Protein AF-A0A7Y3GFT5-F1 (afdb_monomer_lite)

Secondary structure (DSSP, 8-state):
-PPPP---EEEEE-------------------SSPPBPP-TT-EEEES---SSTTSSGGGGSSS-TT--EE--SSPPSS-EEEEEEEEEEEEEEEEEEE---TTSSS-TTBB-EEEEEEESS---GGGSPPSEEEE--SSSSEEEEEEEEEEEEEEEEEE-SBTT---S--EESEEEEEEEE----EEEETT--EEE--EETTTEE--EEEEESSSSSEEEEEE-TTSS-EEEE-TTSPSEEEEEEEEEE-SS-EEEEEEEEEE-PPPEEEEE-TTHHHH--HHHHHHHHHHHHHHT--EEEEESS--GGGTTTTS--TTS-----SSS--HHHHHHHHHHHHHHHHTT-EEEEESS-HHHHBS---S-SSTT---S--B-HHHHHHHHHHHHHHHTT-TTEEEEEEE-----HHHHGGGHHHHHHHHHHHHHTT--S-EEEEE-SSTTSTTTTTT-TT--SBEEB--SSS-HHHHHHHHHHHHHHH-S-BEE-B-PPBT-EEETTTEETTS-TTS---EE--HHHHHHHHHHHHHHT-SEEEE-BTTTTT-TTHHHHTTTT-HHHHHHHHHHHHSS-----PPPBPPTT---EEEE-SS-EEEE-PPPB-SS-EEEEEEEETTEEEEEEE--

Foldseek 3Di:
DDDDAFDADAAEDDDDDDDDDDDDDDDPDDDPPFFDWDDLLPKDKDWPAFDPDPQQDRVLQAVPPLQGKHKGHPDDDADWIKMKIQQVAKWFFFWKKFFAHAPPPPPSWAGFFKKFKDFAADPDDCVPDDGQDIDGDALHRDIDIDGGHTDIHGMMMMIRGDIRVNPDRMHMTNYMIIGTGRPWDWFWDFAPDWGWDFDDDPVPWTKIKTKYWDDFDGTWTWTADLQSPDIAIFCLPGDFDKTKIKIWIDGPDDIDIDIDIDGNDDFFAEAAFFAACLAEPDLVRLLLVLVLCLVLRHQYYEYELADAVVLPGQHRHGPVGAGLPALLDGDVVSVVSVVSSLVSCVVSNHAYEYALHACQHAFADDDQDDPDRDDDPHHQYLVRLLVSLLVVLVVCAPRSRYAEYEYYHADDDPVVLLRRVSRVVNSLNNNVVNVRDHAYAYEYHADPPTQCPCLQPPNHQAGEYCPDLADALQSSLVSLLCSCVVRVHAYENRHYHAWFAQDDPPQHHCVNPVPDDGPGTRALVRLLSNLLSCVNSPHSYYYYYHPCNNSDVYVVNSVCRPGSNSSSSSQCSNRSDNDDDDWDWAAPPPWDKDWDDDPPDIDIDTDFIDDPRFHFWYFDDDPRDGDDIDGGD

Sequence (633 aa):
MGHVVGRRRAVQIAFLLVAAATPVGVTDAAASTQAPDLEREFWVVTADSEENQQIYSARSAIDGDPATFWHTEFSPTPHPHWITIDLLHNAEVEGFRYQGRPDGTGVPNGRVGQFAFYVSEQPDDWSTLTPVTTGSFPDDAAEHEITFPPVYGRYLTFVALSEAGNRGGWTTVAELNVMGRFRDIAVQAVQGSVASWTPVVDGLTTFSCSISQTGGPQWVRAWVDPTCDRGLFDTHDLAPGDYSFQYELFDGTTTRRGQVTVSAREPMRVYDTAWSIPLKASDEELEQYFTFLDNAGHAGVWISLVPNVWQGGLEEPNRHGHAFESFDSPNPLYLEHVDHILDTAQAHGLTVNIVVAWASDWVGDRPAAKWHGILDPAPIHELNGAAYGATLANRWKGHPALEAWVMGGDWWTPETEAETEPTWEAIVAGIRSTGATEPITYHTGGFHSSWVMFADREWVDFLSPETSHCNLPDVAQGALTALREQFGKDVVSAEMRYEDEPMQERGVSTWCYPEGPAVGFIGADEIAADAQASWDAGAVAYVYGQDTRWNWGGPAGLATLGRPGEYAALDIAADGVLGGDTTPPSWPGGASLTGSATDTTASLSWGAATDNNDVVLYRIHHNGDVVERAPGL

Structure (mmCIF, N/CA/C/O backbone):
data_AF-A0A7Y3GFT5-F1
#
_entry.id   AF-A0A7Y3GFT5-F1
#
loop_
_atom_site.group_PDB
_atom_site.id
_atom_site.type_symbol
_atom_site.label_atom_id
_atom_site.label_alt_id
_atom_site.label_comp_id
_atom_site.label_asym_id
_atom_site.label_entity_id
_atom_site.label_seq_id
_atom_site.pdbx_PDB_ins_code
_atom_site.Cartn_x
_atom_site.Cartn_y
_atom_site.Cartn_z
_atom_site.occupancy
_atom_site.B_iso_or_equiv
_atom_site.auth_seq_id
_atom_site.auth_comp_id
_atom_site.auth_asym_id
_atom_site.auth_atom_id
_atom_site.pdbx_PDB_model_num
ATOM 1 N N . MET A 1 1 ? 5.321 -30.860 -0.643 1.00 25.80 1 MET A N 1
ATOM 2 C CA . MET A 1 1 ? 4.651 -31.291 0.603 1.00 25.80 1 MET A CA 1
ATOM 3 C C . MET A 1 1 ? 3.983 -30.041 1.134 1.00 25.80 1 MET A C 1
ATOM 5 O O . MET A 1 1 ? 4.659 -29.026 1.171 1.00 25.80 1 MET A O 1
ATOM 9 N N . GLY A 1 2 ? 2.662 -30.066 1.320 1.00 21.44 2 GLY A N 1
ATOM 10 C CA . GLY A 1 2 ? 1.867 -28.855 1.540 1.00 21.44 2 GLY A CA 1
ATOM 11 C C . GLY A 1 2 ? 2.221 -28.178 2.859 1.00 21.44 2 GLY A C 1
ATOM 12 O O . GLY A 1 2 ? 2.213 -28.841 3.894 1.00 21.44 2 GLY A O 1
ATOM 13 N N . HIS A 1 3 ? 2.544 -26.891 2.786 1.00 21.58 3 HIS A N 1
ATOM 14 C CA . HIS A 1 3 ? 2.671 -26.011 3.937 1.00 21.58 3 HIS A CA 1
ATOM 15 C C . HIS A 1 3 ? 1.334 -25.293 4.117 1.00 21.58 3 HIS A C 1
ATOM 17 O O . HIS A 1 3 ? 0.832 -24.667 3.187 1.00 21.58 3 HIS A O 1
ATOM 23 N N . VAL A 1 4 ? 0.739 -25.482 5.290 1.00 20.41 4 VAL A N 1
ATOM 24 C CA . VAL A 1 4 ? -0.405 -24.713 5.782 1.00 20.41 4 VAL A CA 1
ATOM 25 C C . VAL A 1 4 ? 0.175 -23.425 6.361 1.00 20.41 4 VAL A C 1
ATOM 27 O O . VAL A 1 4 ? 1.129 -23.488 7.134 1.00 20.41 4 VAL A O 1
ATOM 30 N N . VAL A 1 5 ? -0.347 -22.281 5.926 1.00 23.70 5 VAL A N 1
ATOM 31 C CA . VAL A 1 5 ? 0.020 -20.946 6.410 1.00 23.70 5 VAL A CA 1
ATOM 32 C C . VAL A 1 5 ? -0.896 -20.624 7.594 1.00 23.70 5 VAL A C 1
ATOM 34 O O . VAL A 1 5 ? -2.108 -20.596 7.416 1.00 23.70 5 VAL A O 1
ATOM 37 N N . GLY A 1 6 ? -0.333 -20.434 8.791 1.00 23.08 6 GLY A N 1
ATOM 38 C CA . GLY A 1 6 ? -1.026 -19.943 9.995 1.00 23.08 6 GLY A CA 1
ATOM 39 C C . GLY A 1 6 ? -0.424 -18.609 10.468 1.00 23.08 6 GLY A C 1
ATOM 40 O O . GLY A 1 6 ? 0.776 -18.383 10.292 1.00 23.08 6 GLY A O 1
ATOM 41 N N . ARG A 1 7 ? -1.260 -17.695 10.993 1.00 30.34 7 ARG A N 1
ATOM 42 C CA . ARG A 1 7 ? -0.927 -16.300 11.392 1.00 30.34 7 ARG A CA 1
ATOM 43 C C . ARG A 1 7 ? -0.669 -16.147 12.906 1.00 30.34 7 ARG A C 1
ATOM 45 O O . ARG A 1 7 ? -1.112 -16.954 13.691 1.00 30.34 7 ARG A O 1
ATOM 52 N N . ARG A 1 8 ? 0.095 -15.137 13.334 1.00 37.56 8 ARG A N 1
ATOM 53 C CA . ARG A 1 8 ? 1.085 -15.227 14.435 1.00 37.56 8 ARG A CA 1
ATOM 54 C C . ARG A 1 8 ? 0.767 -14.314 15.650 1.00 37.56 8 ARG A C 1
ATOM 56 O O . ARG A 1 8 ? 0.399 -13.165 15.438 1.00 37.56 8 ARG A O 1
ATOM 63 N N . ARG A 1 9 ? 1.039 -14.736 16.905 1.00 35.62 9 ARG A N 1
ATOM 64 C CA . ARG A 1 9 ? 1.082 -13.867 18.127 1.00 35.62 9 ARG A CA 1
ATOM 65 C C . ARG A 1 9 ? 2.346 -14.093 19.003 1.00 35.62 9 ARG A C 1
ATOM 67 O O . ARG A 1 9 ? 3.027 -15.114 18.905 1.00 35.62 9 ARG A O 1
ATOM 74 N N . ALA A 1 10 ? 2.682 -13.117 19.868 1.00 26.50 10 ALA A N 1
ATOM 75 C CA . ALA A 1 10 ? 3.842 -13.106 20.789 1.00 26.50 10 ALA A CA 1
ATOM 76 C C . ALA A 1 10 ? 3.467 -13.417 22.262 1.00 26.50 10 ALA A C 1
ATOM 78 O O . ALA A 1 10 ? 2.423 -12.989 22.743 1.00 26.50 10 ALA A O 1
ATOM 79 N N . VAL A 1 11 ? 4.348 -14.101 23.007 1.00 28.19 11 VAL A N 1
ATOM 80 C CA . VAL A 1 11 ? 4.135 -14.606 24.385 1.00 28.19 11 VAL A CA 1
ATOM 81 C C . VAL A 1 11 ? 4.809 -13.731 25.448 1.00 28.19 11 VAL A C 1
ATOM 83 O O . VAL A 1 11 ? 5.955 -13.316 25.281 1.00 28.19 11 VAL A O 1
ATOM 86 N N . GLN A 1 12 ? 4.134 -13.501 26.581 1.00 26.41 12 GLN A N 1
ATOM 87 C CA . GLN A 1 12 ? 4.614 -12.703 27.721 1.00 26.41 12 GLN A CA 1
ATOM 88 C C . GLN A 1 12 ? 5.207 -13.582 28.846 1.00 26.41 12 GLN A C 1
ATOM 90 O O . GLN A 1 12 ? 4.595 -14.571 29.253 1.00 26.41 12 GLN A O 1
ATOM 95 N N . ILE A 1 13 ? 6.376 -13.215 29.392 1.00 29.38 13 ILE A N 1
ATOM 96 C CA . ILE A 1 13 ? 6.988 -13.844 30.581 1.00 29.38 13 ILE A CA 1
ATOM 97 C C . ILE A 1 13 ? 7.181 -12.791 31.687 1.00 29.38 13 ILE A C 1
ATOM 99 O O . ILE A 1 13 ? 7.999 -11.886 31.531 1.00 29.38 13 ILE A O 1
ATOM 103 N N . ALA A 1 14 ? 6.487 -12.937 32.825 1.00 26.53 14 ALA A N 1
ATOM 104 C CA . ALA A 1 14 ? 6.626 -12.078 34.012 1.00 26.53 14 ALA A CA 1
ATOM 105 C C . ALA A 1 14 ? 7.209 -12.847 35.220 1.00 26.53 14 ALA A C 1
ATOM 107 O O . ALA A 1 14 ? 6.844 -13.997 35.463 1.00 26.53 14 ALA A O 1
ATOM 108 N N . PHE A 1 15 ? 8.089 -12.213 36.007 1.00 30.45 15 PHE A N 1
ATOM 109 C CA . PHE A 1 15 ? 8.692 -12.793 37.219 1.00 30.45 15 PHE A CA 1
ATOM 110 C C . PHE A 1 15 ? 8.215 -12.103 38.508 1.00 30.45 15 PHE A C 1
ATOM 112 O O . PHE A 1 15 ? 8.242 -10.879 38.608 1.00 30.45 15 PHE A O 1
ATOM 119 N N . LEU A 1 16 ? 7.917 -12.900 39.542 1.00 23.30 16 LEU A N 1
ATOM 120 C CA . LEU A 1 16 ? 7.899 -12.481 40.949 1.00 23.30 16 LEU A CA 1
ATOM 121 C C . LEU A 1 16 ? 8.676 -13.519 41.775 1.00 23.30 16 LEU A C 1
ATOM 123 O O . LEU A 1 16 ? 8.354 -14.706 41.766 1.00 23.30 16 LEU A O 1
ATOM 127 N N . LEU A 1 17 ? 9.721 -13.087 42.481 1.00 21.69 17 LEU A N 1
ATOM 128 C CA . LEU A 1 17 ? 10.598 -13.966 43.261 1.00 21.69 17 LEU A CA 1
ATOM 129 C C . LEU A 1 17 ? 10.062 -14.084 44.698 1.00 21.69 17 LEU A C 1
ATOM 131 O O . LEU A 1 17 ? 10.226 -13.163 45.493 1.00 21.69 17 LEU A O 1
ATOM 135 N N . VAL A 1 18 ? 9.433 -15.213 45.053 1.00 22.45 18 VAL A N 1
ATOM 136 C CA . VAL A 1 18 ? 9.089 -15.542 46.453 1.00 22.45 18 VAL A CA 1
ATOM 137 C C . VAL A 1 18 ? 9.448 -16.997 46.769 1.00 22.45 18 VAL A C 1
ATOM 139 O O . VAL A 1 18 ? 9.157 -17.918 46.010 1.00 22.45 18 VAL A O 1
ATOM 142 N N . ALA A 1 19 ? 10.118 -17.197 47.906 1.00 22.33 19 ALA A N 1
ATOM 143 C CA . ALA A 1 19 ? 10.666 -18.471 48.359 1.00 22.33 19 ALA A CA 1
ATOM 144 C C . ALA A 1 19 ? 9.612 -19.444 48.944 1.00 22.33 19 ALA A C 1
ATOM 146 O O . ALA A 1 19 ? 8.850 -19.086 49.834 1.00 22.33 19 ALA A O 1
ATOM 147 N N . ALA A 1 20 ? 9.667 -20.690 48.454 1.00 24.28 20 ALA A N 1
ATOM 148 C CA . ALA A 1 20 ? 9.269 -21.996 49.011 1.00 24.28 20 ALA A CA 1
ATOM 149 C C . ALA A 1 20 ? 8.061 -22.144 49.978 1.00 24.28 20 ALA A C 1
ATOM 151 O O . ALA A 1 20 ? 8.175 -21.848 51.165 1.00 24.28 20 ALA A O 1
ATOM 152 N N . ALA A 1 21 ? 7.019 -22.868 49.527 1.00 22.95 21 ALA A N 1
ATOM 153 C CA . ALA A 1 21 ? 6.364 -23.965 50.268 1.00 22.95 21 ALA A CA 1
ATOM 154 C C . ALA A 1 21 ? 5.533 -24.891 49.335 1.00 22.95 21 ALA A C 1
ATOM 156 O O . ALA A 1 21 ? 5.106 -24.500 48.259 1.00 22.95 21 ALA A O 1
ATOM 157 N N . THR A 1 22 ? 5.366 -26.136 49.785 1.00 23.41 22 THR A N 1
ATOM 158 C CA . THR A 1 22 ? 4.780 -27.373 49.205 1.00 23.41 22 THR A CA 1
ATOM 159 C C . THR A 1 22 ? 3.332 -27.308 48.654 1.00 23.41 22 THR A C 1
ATOM 161 O O . THR A 1 22 ? 2.621 -26.351 48.942 1.00 23.41 22 THR A O 1
ATOM 164 N N . PRO A 1 23 ? 2.862 -28.329 47.893 1.00 24.70 23 PRO A N 1
ATOM 165 C CA . PRO A 1 23 ? 1.818 -28.180 46.882 1.00 24.70 23 PRO A CA 1
ATOM 166 C C . PRO A 1 23 ? 0.410 -28.151 47.483 1.00 24.70 23 PRO A C 1
ATOM 168 O O . PRO A 1 23 ? 0.046 -29.000 48.298 1.00 24.70 23 PRO A O 1
ATOM 171 N N . VAL A 1 24 ? -0.405 -27.214 47.004 1.00 23.95 24 VAL A N 1
ATOM 172 C CA . VAL A 1 24 ? -1.861 -27.218 47.161 1.00 23.95 24 VAL A CA 1
ATOM 173 C C . VAL A 1 24 ? -2.441 -27.236 45.753 1.00 23.95 24 VAL A C 1
ATOM 175 O O . VAL A 1 24 ? -2.035 -26.448 44.904 1.00 23.95 24 VAL A O 1
ATOM 178 N N . GLY A 1 25 ? -3.319 -28.205 45.490 1.00 26.89 25 GLY A N 1
ATOM 179 C CA . GLY A 1 25 ? -3.949 -28.381 44.188 1.00 26.89 25 GLY A CA 1
ATOM 180 C C . GLY A 1 25 ? -4.743 -27.145 43.784 1.00 26.89 25 GLY A C 1
ATOM 181 O O . GLY A 1 25 ? -5.439 -26.557 44.610 1.00 26.89 25 GLY A O 1
ATOM 182 N N . VAL A 1 26 ? -4.645 -26.781 42.511 1.00 23.64 26 VAL A N 1
ATOM 183 C CA . VAL A 1 26 ? -5.485 -25.751 41.908 1.00 23.64 26 VAL A CA 1
ATOM 184 C C . VAL A 1 26 ? -6.603 -26.481 41.170 1.00 23.64 26 VAL A C 1
ATOM 186 O O . VAL A 1 26 ? -6.415 -27.035 40.092 1.00 23.64 26 VAL A O 1
ATOM 189 N N . THR A 1 27 ? -7.752 -26.565 41.838 1.00 23.80 27 THR A N 1
ATOM 190 C CA . THR A 1 27 ? -9.071 -26.566 41.194 1.00 23.80 27 THR A CA 1
ATOM 191 C C . THR A 1 27 ? -9.155 -25.379 40.239 1.00 23.80 27 THR A C 1
ATOM 193 O O . THR A 1 27 ? -8.589 -24.349 40.601 1.00 23.80 27 THR A O 1
ATOM 196 N N . ASP A 1 28 ? -9.851 -25.521 39.099 1.00 25.19 28 ASP A N 1
ATOM 197 C CA . ASP A 1 28 ? -10.156 -24.450 38.132 1.00 25.19 28 ASP A CA 1
ATOM 198 C C . ASP A 1 28 ? -10.061 -23.071 38.779 1.00 25.19 28 ASP A C 1
ATOM 200 O O . ASP A 1 28 ? -10.825 -22.756 39.700 1.00 25.19 28 ASP A O 1
ATOM 204 N N . ALA A 1 29 ? -9.070 -22.285 38.351 1.00 26.55 29 ALA A N 1
ATOM 205 C CA . ALA A 1 29 ? -9.009 -20.893 38.739 1.00 26.55 29 ALA A CA 1
ATOM 206 C C . ALA A 1 29 ? -10.351 -20.292 38.324 1.00 26.55 29 ALA A C 1
ATOM 208 O O . ALA A 1 29 ? -10.693 -20.278 37.141 1.00 26.55 29 ALA A O 1
ATOM 209 N N . ALA A 1 30 ? -11.139 -19.875 39.315 1.00 27.62 30 ALA A N 1
ATOM 210 C CA . ALA A 1 30 ? -12.310 -19.061 39.073 1.00 27.62 30 ALA A CA 1
ATOM 211 C C . ALA A 1 30 ? -11.874 -17.943 38.123 1.00 27.62 30 ALA A C 1
ATOM 213 O O . ALA A 1 30 ? -10.902 -17.241 38.418 1.00 27.62 30 ALA A O 1
ATOM 214 N N . ALA A 1 31 ? -12.542 -17.841 36.970 1.00 34.22 31 ALA A N 1
ATOM 215 C CA . ALA A 1 31 ? -12.366 -16.716 36.069 1.00 34.22 31 ALA A CA 1
ATOM 216 C C . ALA A 1 31 ? -12.356 -15.440 36.916 1.00 34.22 31 ALA A C 1
ATOM 218 O O . ALA A 1 31 ? -13.222 -15.275 37.782 1.00 34.22 31 ALA A O 1
ATOM 219 N N . SER A 1 32 ? -11.341 -14.595 36.714 1.00 33.84 32 SER A N 1
ATOM 220 C CA . SER A 1 32 ? -11.277 -13.285 37.357 1.00 33.84 32 SER A CA 1
ATOM 221 C C . SER A 1 32 ? -12.650 -12.627 37.254 1.00 33.84 32 SER A C 1
ATOM 223 O O . SER A 1 32 ? -13.206 -12.506 36.161 1.00 33.84 32 SER A O 1
ATOM 225 N N . THR A 1 33 ? -13.209 -12.233 38.396 1.00 48.25 33 THR A N 1
ATOM 226 C CA . THR A 1 33 ? -14.483 -11.509 38.461 1.00 48.25 33 THR A CA 1
ATOM 227 C C . THR A 1 33 ? -14.353 -10.063 37.981 1.00 48.25 33 THR A C 1
ATOM 229 O O . THR A 1 33 ? -15.350 -9.356 37.957 1.00 48.25 33 THR A O 1
ATOM 232 N N . GLN A 1 34 ? -13.140 -9.609 37.649 1.00 54.03 34 GLN A N 1
ATOM 233 C CA . GLN A 1 34 ? -12.852 -8.285 37.104 1.00 54.03 34 GLN A CA 1
ATOM 234 C C . GLN A 1 34 ? -12.626 -8.403 35.594 1.00 54.03 34 GLN A C 1
ATOM 236 O O . GLN A 1 34 ? -11.882 -9.287 35.150 1.00 54.03 34 GLN A O 1
ATOM 241 N N . ALA A 1 35 ? -13.290 -7.544 34.819 1.00 66.44 35 ALA A N 1
ATOM 242 C CA . ALA A 1 35 ? -13.113 -7.461 33.375 1.00 66.44 35 ALA A CA 1
ATOM 243 C C . ALA A 1 35 ? -11.652 -7.132 33.014 1.00 66.44 35 ALA A C 1
ATOM 245 O O . ALA A 1 35 ? -11.037 -6.316 33.708 1.00 66.44 35 ALA A O 1
ATOM 246 N N . PRO A 1 36 ? -11.080 -7.775 31.979 1.00 74.56 36 PRO A N 1
ATOM 247 C CA . PRO A 1 36 ? -9.751 -7.427 31.488 1.00 74.56 36 PRO A CA 1
ATOM 248 C C . PRO A 1 36 ? -9.762 -6.060 30.791 1.00 74.56 36 PRO A C 1
ATOM 250 O O . PRO A 1 36 ? -10.823 -5.559 30.416 1.00 74.56 36 PRO A O 1
ATOM 253 N N . ASP A 1 37 ? -8.577 -5.487 30.581 1.00 79.38 37 ASP A N 1
ATOM 254 C CA . ASP A 1 37 ? -8.431 -4.379 29.637 1.00 79.38 37 ASP A CA 1
ATOM 255 C C . ASP A 1 37 ? -8.642 -4.899 28.213 1.00 79.38 37 ASP A C 1
ATOM 257 O O . ASP A 1 37 ? -8.118 -5.950 27.839 1.00 79.38 37 ASP A O 1
ATOM 261 N N . LEU A 1 38 ? -9.408 -4.152 27.427 1.00 67.25 38 LEU A N 1
ATOM 262 C CA . LEU A 1 38 ? -9.577 -4.384 26.002 1.00 67.25 38 LEU A CA 1
ATOM 263 C C . LEU A 1 38 ? -8.278 -4.018 25.256 1.00 67.25 38 LEU A C 1
ATOM 265 O O . LEU A 1 38 ? -7.608 -3.039 25.601 1.00 67.25 38 LEU A O 1
ATOM 269 N N . GLU A 1 39 ? -7.924 -4.816 24.243 1.00 56.12 39 GLU A N 1
ATOM 270 C CA . GLU A 1 39 ? -6.745 -4.595 23.391 1.00 56.12 39 GLU A CA 1
ATOM 271 C C . GLU A 1 39 ? -6.900 -3.284 22.596 1.00 56.12 39 GLU A C 1
ATOM 273 O O . GLU A 1 39 ? -7.950 -3.052 22.000 1.00 56.12 39 GLU A O 1
ATOM 278 N N . ARG A 1 40 ? -5.860 -2.433 22.597 1.00 55.75 40 ARG A N 1
ATOM 279 C CA . ARG A 1 40 ? -5.874 -1.060 22.037 1.00 55.75 40 ARG A CA 1
ATOM 280 C C . ARG A 1 40 ? -5.383 -0.945 20.599 1.00 55.75 40 ARG A C 1
ATOM 282 O O . ARG A 1 40 ? -5.467 0.127 20.013 1.00 55.75 40 ARG A O 1
ATOM 289 N N . GLU A 1 41 ? -4.845 -2.034 20.051 1.00 44.09 41 GLU A N 1
ATOM 290 C CA . GLU A 1 41 ? -4.071 -2.053 18.800 1.00 44.09 41 GLU A CA 1
ATOM 291 C C . GLU A 1 41 ? -4.851 -1.510 17.590 1.00 44.09 41 GLU A C 1
ATOM 293 O O . GLU A 1 41 ? -4.252 -0.918 16.697 1.00 44.09 41 GLU A O 1
ATOM 298 N N . PHE A 1 42 ? -6.183 -1.609 17.625 1.00 45.16 42 PHE A N 1
ATOM 299 C CA . PHE A 1 42 ? -7.084 -1.176 16.552 1.00 45.16 42 PHE A CA 1
ATOM 300 C C . PHE A 1 42 ? -7.967 0.020 16.920 1.00 45.16 42 PHE A C 1
ATOM 302 O O . PHE A 1 42 ? -8.905 0.338 16.195 1.00 45.16 42 PHE A O 1
ATOM 309 N N . TRP A 1 43 ? -7.744 0.653 18.071 1.00 65.69 43 TRP A N 1
ATOM 310 C CA . TRP A 1 43 ? -8.600 1.759 18.484 1.00 65.69 43 TRP A CA 1
ATOM 311 C C . TRP A 1 43 ? -8.324 3.001 17.657 1.00 65.69 43 TRP A C 1
ATOM 313 O O . TRP A 1 43 ? -7.181 3.442 17.526 1.00 65.69 43 TRP A O 1
ATOM 323 N N . VAL A 1 44 ? -9.406 3.612 17.194 1.00 53.31 44 VAL A N 1
ATOM 324 C CA . VAL A 1 44 ? -9.374 4.938 16.588 1.00 53.31 44 VAL A CA 1
ATOM 325 C C . VAL A 1 44 ? -9.712 5.951 17.661 1.00 53.31 44 VAL A C 1
ATOM 327 O O . VAL A 1 44 ? -10.653 5.759 18.432 1.00 53.31 44 VAL A O 1
ATOM 330 N N . VAL A 1 45 ? -8.957 7.042 17.728 1.00 74.81 45 VAL A N 1
ATOM 331 C CA . VAL A 1 45 ? -9.177 8.071 18.739 1.00 74.81 45 VAL A CA 1
ATOM 332 C C . VAL A 1 45 ? -9.279 9.445 18.107 1.00 74.81 45 VAL A C 1
ATOM 334 O O . VAL A 1 45 ? -8.452 9.846 17.295 1.00 74.81 45 VAL A O 1
ATOM 337 N N . THR A 1 46 ? -10.320 10.176 18.489 1.00 76.94 46 THR A N 1
ATOM 338 C CA . THR A 1 46 ? -10.545 11.561 18.070 1.00 76.94 46 THR A CA 1
ATOM 339 C C . THR A 1 46 ? -10.735 12.434 19.297 1.00 76.94 46 THR A C 1
ATOM 341 O O . THR A 1 46 ? -11.306 11.994 20.294 1.00 76.94 46 THR A O 1
ATOM 344 N N . ALA A 1 47 ? -10.266 13.673 19.241 1.00 86.62 47 ALA A N 1
ATOM 345 C CA . ALA A 1 47 ? -10.407 14.634 20.325 1.00 86.62 47 ALA A CA 1
ATOM 346 C C . ALA A 1 47 ? -10.964 15.963 19.811 1.00 86.62 47 ALA A C 1
ATOM 348 O O . ALA A 1 47 ? -10.929 16.248 18.614 1.00 86.62 47 ALA A O 1
ATOM 349 N N . ASP A 1 48 ? -11.473 16.786 20.725 1.00 85.44 48 ASP A N 1
ATOM 350 C CA . ASP A 1 48 ? -11.980 18.121 20.399 1.00 85.44 48 ASP A CA 1
ATOM 351 C C . ASP A 1 48 ? -10.880 19.086 19.937 1.00 85.44 48 ASP A C 1
ATOM 353 O O . ASP A 1 48 ? -11.132 19.986 19.137 1.00 85.44 48 ASP A O 1
ATOM 357 N N . SER A 1 49 ? -9.668 18.898 20.458 1.00 88.19 49 SER A N 1
ATOM 358 C CA . SER A 1 49 ? -8.455 19.609 20.070 1.00 88.19 49 SER A CA 1
ATOM 359 C C . SER A 1 49 ? -7.217 18.809 20.477 1.00 88.19 49 SER A C 1
ATOM 361 O O . SER A 1 49 ? -7.249 18.029 21.431 1.00 88.19 49 SER A O 1
ATOM 363 N N . GLU A 1 50 ? -6.097 19.040 19.803 1.00 87.88 50 GLU A N 1
ATOM 364 C CA . GLU A 1 50 ? -4.802 18.468 20.169 1.00 87.88 50 GLU A CA 1
ATOM 365 C C . GLU A 1 50 ? -3.665 19.431 19.822 1.00 87.88 50 GLU A C 1
ATOM 367 O O . GLU A 1 50 ? -3.769 20.239 18.900 1.00 87.88 50 GLU A O 1
ATOM 372 N N . GLU A 1 51 ? -2.574 19.382 20.580 1.00 85.50 51 GLU A N 1
ATOM 373 C CA . GLU A 1 51 ? -1.376 20.151 20.260 1.00 85.50 51 GLU A CA 1
ATOM 374 C C . GLU A 1 51 ? -0.608 19.490 19.100 1.00 85.50 51 GLU A C 1
ATOM 376 O O . GLU A 1 51 ? -0.314 18.298 19.141 1.00 85.50 51 GLU A O 1
ATOM 381 N N . ASN A 1 52 ? -0.241 20.278 18.081 1.00 59.88 52 ASN A N 1
ATOM 382 C CA . ASN A 1 52 ? 0.285 19.812 16.787 1.00 59.88 52 ASN A CA 1
ATOM 383 C C . ASN A 1 52 ? 1.762 19.338 16.841 1.00 59.88 52 ASN A C 1
ATOM 385 O O . ASN A 1 52 ? 2.641 19.858 16.147 1.00 59.88 52 ASN A O 1
ATOM 389 N N . GLN A 1 53 ? 2.057 18.373 17.716 1.00 58.22 53 GLN A N 1
ATOM 390 C CA . GLN A 1 53 ? 3.314 17.626 17.798 1.00 58.22 53 GLN A CA 1
ATOM 391 C C . GLN A 1 53 ? 2.993 16.142 18.003 1.00 58.22 53 GLN A C 1
ATOM 393 O O . GLN A 1 53 ? 2.167 15.810 18.846 1.00 58.22 53 GLN A O 1
ATOM 398 N N . GLN A 1 54 ? 3.688 15.245 17.292 1.00 52.53 54 GLN A N 1
ATOM 399 C CA . GLN A 1 54 ? 3.423 13.793 17.286 1.00 52.53 54 GLN A CA 1
ATOM 400 C C . GLN A 1 54 ? 3.319 13.154 18.691 1.00 52.53 54 GLN A C 1
ATOM 402 O O . GLN A 1 54 ? 2.610 12.171 18.856 1.00 52.53 54 GLN A O 1
ATOM 407 N N . ILE A 1 55 ? 3.976 13.733 19.704 1.00 63.88 55 ILE A N 1
ATOM 408 C CA . ILE A 1 55 ? 3.984 13.259 21.101 1.00 63.88 55 ILE A CA 1
ATOM 409 C C . ILE A 1 55 ? 2.835 13.789 21.987 1.00 63.88 55 ILE A C 1
ATOM 411 O O . ILE A 1 55 ? 2.766 13.405 23.151 1.00 63.88 55 ILE A O 1
ATOM 415 N N . TYR A 1 56 ? 1.993 14.702 21.483 1.00 78.81 56 TYR A N 1
ATOM 416 C CA . TYR A 1 56 ? 0.862 15.301 22.214 1.00 78.81 56 TYR A CA 1
ATOM 417 C C . TYR A 1 56 ? -0.504 15.062 21.553 1.00 78.81 56 TYR A C 1
ATOM 419 O O . TYR A 1 56 ? -1.508 15.645 21.973 1.00 78.81 56 TYR A O 1
ATOM 427 N N . SER A 1 57 ? -0.542 14.209 20.528 1.00 81.88 57 SER A N 1
ATOM 428 C CA . SER A 1 57 ? -1.767 13.848 19.807 1.00 81.88 57 SER A CA 1
ATOM 429 C C . SER A 1 57 ? -2.742 13.059 20.686 1.00 81.88 57 SER A C 1
ATOM 431 O O . SER A 1 57 ? -2.345 12.461 21.687 1.00 81.88 57 SER A O 1
ATOM 433 N N . ALA A 1 58 ? -4.015 12.992 20.292 1.00 80.06 58 ALA A N 1
ATOM 434 C CA . ALA A 1 58 ? -5.022 12.149 20.941 1.00 80.06 58 ALA A CA 1
ATOM 435 C C . ALA A 1 58 ? -4.583 10.675 21.034 1.00 80.06 58 ALA A C 1
ATOM 437 O O . ALA A 1 58 ? -4.929 9.979 21.988 1.00 80.06 58 ALA A O 1
ATOM 438 N N . ARG A 1 59 ? -3.761 10.211 20.082 1.00 79.44 59 ARG A N 1
ATOM 439 C CA . ARG A 1 59 ? -3.214 8.848 20.062 1.00 79.44 59 ARG A CA 1
ATOM 440 C C . ARG A 1 59 ? -2.287 8.545 21.233 1.00 79.44 59 ARG A C 1
ATOM 442 O O . ARG A 1 59 ? -2.281 7.414 21.704 1.00 79.44 59 ARG A O 1
ATOM 449 N N . SER A 1 60 ? -1.593 9.552 21.757 1.00 83.81 60 SER A N 1
ATOM 450 C CA . SER A 1 60 ? -0.763 9.422 22.959 1.00 83.81 60 SER A CA 1
ATOM 451 C C . SER A 1 60 ? -1.568 9.186 24.238 1.00 83.81 60 SER A C 1
ATOM 453 O O . SER A 1 60 ? -0.975 9.033 25.288 1.00 83.81 60 SER A O 1
ATOM 455 N N . ALA A 1 61 ? -2.904 9.194 24.194 1.00 88.69 61 ALA A N 1
ATOM 456 C CA . ALA A 1 61 ? -3.729 8.756 25.319 1.00 88.69 61 ALA A CA 1
ATOM 457 C C . ALA A 1 61 ? -4.009 7.244 25.312 1.00 88.69 61 ALA A C 1
ATOM 459 O O . ALA A 1 61 ? -4.674 6.764 26.224 1.00 88.69 61 ALA A O 1
ATOM 460 N N . ILE A 1 62 ? -3.625 6.512 24.262 1.00 81.44 62 ILE A N 1
ATOM 461 C CA . ILE A 1 62 ? -3.953 5.086 24.090 1.00 81.44 62 ILE A CA 1
ATOM 462 C C . ILE A 1 62 ? -2.765 4.262 23.567 1.00 81.44 62 ILE A C 1
ATOM 464 O O . ILE A 1 62 ? -2.960 3.127 23.126 1.00 81.44 62 ILE A O 1
ATOM 468 N N . ASP A 1 63 ? -1.551 4.820 23.559 1.00 70.88 63 ASP A N 1
ATOM 469 C CA . ASP A 1 63 ? -0.365 4.174 22.984 1.00 70.88 63 ASP A CA 1
ATOM 470 C C . ASP A 1 63 ? 0.328 3.194 23.949 1.00 70.88 63 ASP A C 1
ATOM 472 O O . ASP A 1 63 ? 1.175 2.402 23.522 1.00 70.88 63 ASP A O 1
ATOM 476 N N . GLY A 1 64 ? -0.085 3.170 25.220 1.00 78.38 64 GLY A N 1
ATOM 477 C CA . GLY A 1 64 ? 0.454 2.284 26.245 1.00 78.38 64 GLY A CA 1
ATOM 478 C C . GLY A 1 64 ? 1.825 2.713 26.772 1.00 78.38 64 GLY A C 1
ATOM 479 O O . GLY A 1 64 ? 2.445 1.935 27.508 1.00 78.38 64 GLY A O 1
ATOM 480 N N . ASP A 1 65 ? 2.311 3.901 26.401 1.00 80.56 65 ASP A N 1
ATOM 481 C CA . ASP A 1 65 ? 3.479 4.536 26.993 1.00 80.56 65 ASP A CA 1
ATOM 482 C C . ASP A 1 65 ? 3.052 5.649 27.970 1.00 80.56 65 ASP A C 1
ATOM 484 O O . ASP A 1 65 ? 2.870 6.803 27.572 1.00 80.56 65 ASP A O 1
ATOM 488 N N . PRO A 1 66 ? 3.047 5.382 29.292 1.00 86.31 66 PRO A N 1
ATOM 489 C CA . PRO A 1 66 ? 2.642 6.370 30.284 1.00 86.31 66 PRO A CA 1
ATOM 490 C C . PRO A 1 66 ? 3.604 7.563 30.383 1.00 86.31 66 PRO A C 1
ATOM 492 O O . PRO A 1 66 ? 3.399 8.420 31.240 1.00 86.31 66 PRO A O 1
ATOM 495 N N . ALA A 1 67 ? 4.694 7.616 29.606 1.00 84.00 67 ALA A N 1
ATOM 496 C CA . ALA A 1 67 ? 5.557 8.787 29.484 1.00 84.00 67 ALA A CA 1
ATOM 497 C C . ALA A 1 67 ? 5.057 9.809 28.446 1.00 84.00 67 ALA A C 1
ATOM 499 O O . ALA A 1 67 ? 5.454 10.980 28.527 1.00 84.00 67 ALA A O 1
ATOM 500 N N . THR A 1 68 ? 4.212 9.398 27.498 1.00 86.31 68 THR A N 1
ATOM 501 C CA . THR A 1 68 ? 3.546 10.292 26.545 1.00 86.31 68 THR A CA 1
ATOM 502 C C . THR A 1 68 ? 2.183 10.726 27.100 1.00 86.31 68 THR A C 1
ATOM 504 O O . THR A 1 68 ? 1.779 10.317 28.192 1.00 86.31 68 THR A O 1
ATOM 507 N N . PHE A 1 69 ? 1.538 11.701 26.455 1.00 92.44 69 PHE A N 1
ATOM 508 C CA . PHE A 1 69 ? 0.181 12.107 26.820 1.00 92.44 69 PHE A CA 1
ATOM 509 C C . PHE A 1 69 ? -0.462 12.934 25.716 1.00 92.44 69 PHE A C 1
ATOM 511 O O . PHE A 1 69 ? 0.172 13.831 25.163 1.00 92.44 69 PHE A O 1
ATOM 518 N N . TRP A 1 70 ? -1.758 12.736 25.488 1.00 94.50 70 TRP A N 1
ATOM 519 C CA . TRP A 1 70 ? -2.570 13.723 24.781 1.00 94.50 70 TRP A CA 1
ATOM 520 C C . TRP A 1 70 ? -2.574 15.041 25.556 1.00 94.50 70 TRP A C 1
ATOM 522 O O . TRP A 1 70 ? -2.709 15.063 26.786 1.00 94.50 70 TRP A O 1
ATOM 532 N N . HIS A 1 71 ? -2.455 16.151 24.835 1.00 95.00 71 HIS A N 1
ATOM 533 C CA . HIS A 1 71 ? -2.665 17.495 25.352 1.00 95.00 71 HIS A CA 1
ATOM 534 C C . HIS A 1 71 ? -3.575 18.240 24.371 1.00 95.00 71 HIS A C 1
ATOM 536 O O . HIS A 1 71 ? -3.318 18.231 23.169 1.00 95.00 71 HIS A O 1
ATOM 542 N N . THR A 1 72 ? -4.604 18.931 24.873 1.00 94.69 72 THR A N 1
ATOM 543 C CA . THR A 1 72 ? -5.372 19.905 24.067 1.00 94.69 72 THR A CA 1
ATOM 544 C C . THR A 1 72 ? -4.429 20.936 23.435 1.00 94.69 72 THR A C 1
ATOM 546 O O . THR A 1 72 ? -3.284 21.060 23.857 1.00 94.69 72 THR A O 1
ATOM 549 N N . GLU A 1 73 ? -4.871 21.789 22.519 1.00 90.62 73 GLU A N 1
ATOM 550 C CA . GLU A 1 73 ? -4.018 22.916 22.096 1.00 90.62 73 GLU A CA 1
ATOM 551 C C . GLU A 1 73 ? -3.515 23.741 23.303 1.00 90.62 73 GLU A C 1
ATOM 553 O O . GLU A 1 73 ? -4.194 23.857 24.331 1.00 90.62 73 GLU A O 1
ATOM 558 N N . PHE A 1 74 ? -2.335 24.369 23.206 1.00 89.00 74 PHE A N 1
ATOM 559 C CA . PHE A 1 74 ? -1.845 25.255 24.274 1.00 89.00 74 PHE A CA 1
ATOM 560 C C . PHE A 1 74 ? -2.720 26.504 24.487 1.00 89.00 74 PHE A C 1
ATOM 562 O O . PHE A 1 74 ? -2.596 27.156 25.528 1.00 89.00 74 PHE A O 1
ATOM 569 N N . SER A 1 75 ? -3.620 26.827 23.553 1.00 90.38 75 SER A N 1
ATOM 570 C CA . SER A 1 75 ? -4.613 27.909 23.664 1.00 90.38 75 SER A CA 1
ATOM 571 C C . SER A 1 75 ? -6.051 27.394 23.473 1.00 90.38 75 SER A C 1
ATOM 573 O O . SER A 1 75 ? -6.721 27.823 22.535 1.00 90.38 75 SER A O 1
ATOM 575 N N . PRO A 1 76 ? -6.545 26.501 24.350 1.00 89.81 76 PRO A N 1
ATOM 576 C CA . PRO A 1 76 ? -7.808 25.805 24.137 1.00 89.81 76 PRO A CA 1
ATOM 577 C C . PRO A 1 76 ? -9.017 26.693 24.475 1.00 89.81 76 PRO A C 1
ATOM 579 O O . PRO A 1 76 ? -8.909 27.707 25.180 1.00 89.81 76 PRO A O 1
ATOM 582 N N . THR A 1 77 ? -10.207 26.291 24.022 1.00 91.75 77 THR A N 1
ATOM 583 C CA . THR A 1 77 ? -11.470 26.817 24.563 1.00 91.75 77 THR A CA 1
ATOM 584 C C . THR A 1 77 ? -11.635 26.420 26.038 1.00 91.75 77 THR A C 1
ATOM 586 O O . THR A 1 77 ? -10.978 25.497 26.499 1.00 91.75 77 THR A O 1
ATOM 589 N N . PRO A 1 78 ? -12.490 27.087 26.835 1.00 95.38 78 PRO A N 1
ATOM 590 C CA . PRO A 1 78 ? -12.807 26.593 28.175 1.00 95.38 78 PRO A CA 1
ATOM 591 C C . PRO A 1 78 ? -13.447 25.197 28.129 1.00 95.38 78 PRO A C 1
ATOM 593 O O . PRO A 1 78 ? -14.242 24.944 27.226 1.00 95.38 78 PRO A O 1
ATOM 596 N N . HIS A 1 79 ? -13.171 24.366 29.146 1.00 96.94 79 HIS A N 1
ATOM 597 C CA . HIS A 1 79 ? -13.836 23.075 29.375 1.00 96.94 79 HIS A CA 1
ATOM 598 C C . HIS A 1 79 ? -15.359 23.150 29.113 1.00 96.94 79 HIS A C 1
ATOM 600 O O . HIS A 1 79 ? -15.992 24.152 29.479 1.00 96.94 79 HIS A O 1
ATOM 606 N N . PRO A 1 80 ? -15.974 22.085 28.565 1.00 97.81 80 PRO A N 1
ATOM 607 C CA . PRO A 1 80 ? -15.448 20.717 28.489 1.00 97.81 80 PRO A CA 1
ATOM 608 C C . PRO A 1 80 ? -14.498 20.440 27.315 1.00 97.81 80 PRO A C 1
ATOM 610 O O . PRO A 1 80 ? -14.648 21.039 26.257 1.00 97.81 80 PRO A O 1
ATOM 613 N N . HIS A 1 81 ? -13.593 19.479 27.518 1.00 97.88 81 HIS A N 1
ATOM 614 C CA . HIS A 1 81 ? -12.784 18.839 26.472 1.00 97.88 81 HIS A CA 1
ATOM 615 C C . HIS A 1 81 ? -13.139 17.365 26.392 1.00 97.88 81 HIS A C 1
ATOM 617 O O . HIS A 1 81 ? -13.545 16.780 27.400 1.00 97.88 81 HIS A O 1
ATOM 623 N N . TRP A 1 82 ? -13.007 16.754 25.222 1.00 97.25 82 TRP A N 1
ATOM 624 C CA . TRP A 1 82 ? -13.412 15.366 25.041 1.00 97.25 82 TRP A CA 1
ATOM 625 C C . TRP A 1 82 ? -12.451 14.602 24.147 1.00 97.25 82 TRP A C 1
ATOM 627 O O . TRP A 1 82 ? -11.854 15.159 23.231 1.00 97.25 82 TRP A O 1
ATOM 637 N N . ILE A 1 83 ? -12.353 13.307 24.428 1.00 94.88 83 ILE A N 1
ATOM 638 C CA . ILE A 1 83 ? -11.676 12.311 23.609 1.00 94.88 83 ILE A CA 1
ATOM 639 C C . ILE A 1 83 ? -12.628 11.127 23.425 1.00 94.88 83 ILE A C 1
ATOM 641 O O . ILE A 1 83 ? -13.248 10.668 24.386 1.00 94.88 83 ILE A O 1
ATOM 645 N N . THR A 1 84 ? -12.799 10.675 22.190 1.00 90.81 84 THR A N 1
ATOM 646 C CA . THR A 1 84 ? -13.648 9.541 21.826 1.00 90.81 84 THR A CA 1
ATOM 647 C C . THR A 1 84 ? -12.783 8.426 21.277 1.00 90.81 84 THR A C 1
ATOM 649 O O . THR A 1 84 ? -12.070 8.631 20.299 1.00 90.81 84 THR A O 1
ATOM 652 N N . ILE A 1 85 ? -12.883 7.254 21.897 1.00 84.31 85 ILE A N 1
ATOM 653 C CA . ILE A 1 85 ? -12.318 5.999 21.414 1.00 84.31 85 ILE A CA 1
ATOM 654 C C . ILE A 1 85 ? -13.409 5.277 20.625 1.00 84.31 85 ILE A C 1
ATOM 656 O O . ILE A 1 85 ? -14.470 4.976 21.169 1.00 84.31 85 ILE A O 1
ATOM 660 N N . ASP A 1 86 ? -13.152 4.979 19.360 1.00 73.81 86 ASP A N 1
ATOM 661 C CA . ASP A 1 86 ? -13.894 3.988 18.595 1.00 73.81 86 ASP A CA 1
ATOM 662 C C . ASP A 1 86 ? -13.154 2.646 18.700 1.00 73.81 86 ASP A C 1
ATOM 664 O O . ASP A 1 86 ? -12.045 2.482 18.191 1.00 73.81 86 ASP A O 1
ATOM 668 N N . LEU A 1 87 ? -13.780 1.681 19.377 1.00 56.22 87 LEU A N 1
ATOM 669 C CA . LEU A 1 87 ? -13.255 0.325 19.559 1.00 56.22 87 LEU A CA 1
ATOM 670 C C . LEU A 1 87 ? -13.235 -0.505 18.261 1.00 56.22 87 LEU A C 1
ATOM 672 O O . LEU A 1 87 ? -12.799 -1.655 18.286 1.00 56.22 87 LEU A O 1
ATOM 676 N N . LEU A 1 88 ? -13.816 0.012 17.171 1.00 50.28 88 LEU A N 1
ATOM 677 C CA . LEU A 1 88 ? -14.173 -0.664 15.914 1.00 50.28 88 LEU A CA 1
ATOM 678 C C . LEU A 1 88 ? -15.192 -1.810 16.052 1.00 50.28 88 LEU A C 1
ATOM 680 O O . LEU A 1 88 ? -15.925 -2.112 15.104 1.00 50.28 88 LEU A O 1
ATOM 684 N N . HIS A 1 89 ? -15.349 -2.355 17.257 1.00 52.31 89 HIS A N 1
ATOM 685 C CA . HIS A 1 89 ? -16.292 -3.405 17.620 1.00 52.31 89 HIS A CA 1
ATOM 686 C C . HIS A 1 89 ? -17.121 -3.003 18.844 1.00 52.31 89 HIS A C 1
ATOM 688 O O . HIS A 1 89 ? -16.656 -2.286 19.726 1.00 52.31 89 HIS A O 1
ATOM 694 N N . ASN A 1 90 ? -18.359 -3.494 18.929 1.00 55.12 90 ASN A N 1
ATOM 695 C CA . ASN A 1 90 ? -19.138 -3.348 20.155 1.00 55.12 90 ASN A CA 1
ATOM 696 C C . ASN A 1 90 ? -18.561 -4.259 21.250 1.00 55.12 90 ASN A C 1
ATOM 698 O O . ASN A 1 90 ? -18.384 -5.461 21.040 1.00 55.12 90 ASN A O 1
ATOM 702 N N . ALA A 1 91 ? -18.346 -3.709 22.439 1.00 59.38 91 ALA A N 1
ATOM 703 C CA . ALA A 1 91 ? -17.930 -4.445 23.623 1.00 59.38 91 ALA A CA 1
ATOM 704 C C . ALA A 1 91 ? -18.946 -4.270 24.756 1.00 59.38 91 ALA A C 1
ATOM 706 O O . ALA A 1 91 ? -19.696 -3.296 24.817 1.00 59.38 91 ALA A O 1
ATOM 707 N N . GLU A 1 92 ? -18.959 -5.225 25.679 1.00 75.94 92 GLU A N 1
ATOM 708 C CA . GLU A 1 92 ? -19.525 -5.024 27.005 1.00 75.94 92 GLU A CA 1
ATOM 709 C C . GLU A 1 92 ? -18.462 -4.328 27.862 1.00 75.94 92 GLU A C 1
ATOM 711 O O . GLU A 1 92 ? -17.474 -4.937 28.270 1.00 75.94 92 GLU A O 1
ATOM 716 N N . VAL A 1 93 ? -18.637 -3.025 28.067 1.00 83.88 93 VAL A N 1
ATOM 717 C CA . VAL A 1 93 ? -17.718 -2.160 28.805 1.00 83.88 93 VAL A CA 1
ATOM 718 C C . VAL A 1 93 ? -18.115 -2.152 30.273 1.00 83.88 93 VAL A C 1
ATOM 720 O O . VAL A 1 93 ? -19.250 -1.841 30.625 1.00 83.88 93 VAL A O 1
ATOM 723 N N . GLU A 1 94 ? -17.170 -2.488 31.139 1.00 91.38 94 GLU A N 1
ATOM 724 C CA . GLU A 1 94 ? -17.376 -2.649 32.583 1.00 91.38 94 GLU A CA 1
ATOM 725 C C . GLU A 1 94 ? -16.590 -1.606 33.402 1.00 91.38 94 GLU A C 1
ATOM 727 O O . GLU A 1 94 ? -16.764 -1.479 34.619 1.00 91.38 94 GLU A O 1
ATOM 732 N N . GLY A 1 95 ? -15.723 -0.832 32.746 1.00 93.88 95 GLY A N 1
ATOM 733 C CA . GLY A 1 95 ? -14.952 0.226 33.381 1.00 93.88 95 GLY A CA 1
ATOM 734 C C . GLY A 1 95 ? -13.951 0.892 32.447 1.00 93.88 95 GLY A C 1
ATOM 735 O O . GLY A 1 95 ? -13.849 0.561 31.268 1.00 93.88 95 GLY A O 1
ATOM 736 N N . PHE A 1 96 ? -13.189 1.828 32.999 1.00 97.50 96 PHE A N 1
ATOM 737 C CA . PHE A 1 96 ? -12.020 2.418 32.359 1.00 97.50 96 PHE A CA 1
ATOM 738 C C . PHE A 1 96 ? -10.961 2.778 33.411 1.00 97.50 96 PHE A C 1
ATOM 740 O O . PHE A 1 96 ? -11.270 2.892 34.601 1.00 97.50 96 PHE A O 1
ATOM 747 N N . ARG A 1 97 ? -9.717 2.996 32.982 1.00 97.75 97 ARG A N 1
ATOM 748 C CA . ARG A 1 97 ? -8.653 3.580 33.805 1.00 97.75 97 ARG A CA 1
ATOM 749 C C . ARG A 1 97 ? -8.121 4.831 33.136 1.00 97.75 97 ARG A C 1
ATOM 751 O O . ARG A 1 97 ? -7.885 4.826 31.936 1.00 97.75 97 ARG A O 1
ATOM 758 N N . TYR A 1 98 ? -7.962 5.891 33.912 1.00 98.19 98 TYR A N 1
ATOM 759 C CA . TYR A 1 98 ? -7.399 7.159 33.462 1.00 98.19 98 TYR A CA 1
ATOM 760 C C . TYR A 1 98 ? -6.065 7.389 34.163 1.00 98.19 98 TYR A C 1
ATOM 762 O O . TYR A 1 98 ? -5.991 7.279 35.388 1.00 98.19 98 TYR A O 1
ATOM 770 N N . GLN A 1 99 ? -5.042 7.772 33.409 1.00 98.00 99 GLN A N 1
ATOM 771 C CA . GLN A 1 99 ? -3.770 8.224 33.949 1.00 98.00 99 GLN A CA 1
ATOM 772 C C . GLN A 1 99 ? -3.533 9.697 33.615 1.00 98.00 99 GLN A C 1
ATOM 774 O O . GLN A 1 99 ? -3.607 10.124 32.462 1.00 98.00 99 GLN A O 1
ATOM 779 N N . GLY A 1 100 ? -3.243 10.490 34.649 1.00 95.81 100 GLY A N 1
ATOM 780 C CA . GLY A 1 100 ? -2.928 11.908 34.496 1.00 95.81 100 GLY A CA 1
ATOM 781 C C . GLY A 1 100 ? -1.503 12.147 34.006 1.00 95.81 100 GLY A C 1
ATOM 782 O O . GLY A 1 100 ? -0.610 11.336 34.243 1.00 95.81 100 GLY A O 1
ATOM 783 N N . ARG A 1 101 ? -1.273 13.308 33.376 1.00 95.50 101 ARG A N 1
ATOM 784 C CA . ARG A 1 101 ? 0.044 13.711 32.855 1.00 95.50 101 ARG A CA 1
ATOM 785 C C . ARG A 1 101 ? 1.189 13.423 33.844 1.00 95.50 101 ARG A C 1
ATOM 787 O O . ARG A 1 101 ? 1.084 13.863 34.999 1.00 95.50 101 ARG A O 1
ATOM 794 N N . PRO A 1 102 ? 2.309 12.815 33.410 1.00 92.94 102 PRO A N 1
ATOM 795 C CA . PRO A 1 102 ? 3.394 12.414 34.303 1.00 92.94 102 PRO A CA 1
ATOM 796 C C . PRO A 1 102 ? 4.112 13.588 34.963 1.00 92.94 102 PRO A C 1
ATOM 798 O O . PRO A 1 102 ? 4.295 14.657 34.369 1.00 92.94 102 PRO A O 1
ATOM 801 N N . ASP A 1 103 ? 4.582 13.373 36.191 1.00 88.94 103 ASP A N 1
ATOM 802 C CA . ASP A 1 103 ? 5.494 14.304 36.854 1.00 88.94 103 ASP A CA 1
ATOM 803 C C . ASP A 1 103 ? 6.826 14.415 36.088 1.00 88.94 103 ASP A C 1
ATOM 805 O O . ASP A 1 103 ? 7.275 13.482 35.430 1.00 88.94 103 ASP A O 1
ATOM 809 N N . GLY A 1 104 ? 7.492 15.571 36.175 1.00 84.25 104 GLY A N 1
ATOM 810 C CA . GLY A 1 104 ? 8.793 15.791 35.523 1.00 84.25 104 GLY A CA 1
ATOM 811 C C . GLY A 1 104 ? 8.727 16.182 34.040 1.00 84.25 104 GLY A C 1
ATOM 812 O O . GLY A 1 104 ? 9.747 16.579 33.484 1.00 84.25 104 GLY A O 1
ATOM 813 N N . THR A 1 105 ? 7.537 16.188 33.432 1.00 83.56 105 THR A N 1
ATOM 814 C CA . THR A 1 105 ? 7.292 16.630 32.040 1.00 83.56 105 THR A CA 1
ATOM 815 C C . THR A 1 105 ? 7.004 18.136 31.915 1.00 83.56 105 THR A C 1
ATOM 817 O O . THR A 1 105 ? 6.570 18.615 30.868 1.00 83.56 105 THR A O 1
ATOM 820 N N . GLY A 1 106 ? 7.212 18.907 32.989 1.00 84.75 106 GLY A N 1
ATOM 821 C CA . GLY A 1 106 ? 6.905 20.338 33.076 1.00 84.75 106 GLY A CA 1
ATOM 822 C C . GLY A 1 106 ? 5.866 20.660 34.152 1.00 84.75 106 GLY A C 1
ATOM 823 O O . GLY A 1 106 ? 5.728 19.935 35.136 1.00 84.75 106 GLY A O 1
ATOM 824 N N . VAL A 1 107 ? 5.155 21.782 33.992 1.00 89.00 107 VAL A N 1
ATOM 825 C CA . VAL A 1 107 ? 3.990 22.099 34.836 1.00 89.00 107 VAL A CA 1
ATOM 826 C C . VAL A 1 107 ? 2.889 21.085 34.499 1.00 89.00 107 VAL A C 1
ATOM 828 O O . VAL A 1 107 ? 2.583 20.952 33.319 1.00 89.00 107 VAL A O 1
ATOM 831 N N . PRO A 1 108 ? 2.273 20.392 35.475 1.00 91.75 108 PRO A N 1
ATOM 832 C CA . PRO A 1 108 ? 1.267 19.361 35.210 1.00 91.75 108 PRO A CA 1
ATOM 833 C C . PRO A 1 108 ? -0.111 19.972 34.897 1.00 91.75 108 PRO A C 1
ATOM 835 O O . PRO A 1 108 ? -1.119 19.618 35.501 1.00 91.75 108 PRO A O 1
ATOM 838 N N . ASN A 1 109 ? -0.163 20.958 33.996 1.00 92.81 109 ASN A N 1
ATOM 839 C CA . ASN A 1 109 ? -1.428 21.510 33.526 1.00 92.81 109 ASN A CA 1
ATOM 840 C C . ASN A 1 109 ? -2.211 20.447 32.748 1.00 92.81 109 ASN A C 1
ATOM 842 O O . ASN A 1 109 ? -1.641 19.628 32.029 1.00 92.81 109 ASN A O 1
ATOM 846 N N . GLY A 1 110 ? -3.530 20.493 32.903 1.00 95.69 110 GLY A N 1
ATOM 847 C CA . GLY A 1 110 ? -4.462 19.664 32.152 1.00 95.69 110 GLY A CA 1
ATOM 848 C C . GLY A 1 110 ? -4.869 18.358 32.821 1.00 95.69 110 GLY A C 1
ATOM 849 O O . GLY A 1 110 ? -5.750 17.691 32.298 1.00 95.69 110 GLY A O 1
ATOM 850 N N . ARG A 1 111 ? -4.310 18.001 33.985 1.00 97.94 111 ARG A N 1
ATOM 851 C CA . ARG A 1 111 ? -4.790 16.822 34.721 1.00 97.94 111 ARG A CA 1
ATOM 852 C C . ARG A 1 111 ? -6.285 16.956 34.987 1.00 97.94 111 ARG A C 1
ATOM 854 O O . ARG A 1 111 ? -6.723 17.948 35.570 1.00 97.94 111 ARG A O 1
ATOM 861 N N . VAL A 1 112 ? -7.055 15.969 34.553 1.00 98.56 112 VAL A N 1
ATOM 862 C CA . VAL A 1 112 ? -8.515 15.996 34.612 1.00 98.56 112 VAL A CA 1
ATOM 863 C C . VAL A 1 112 ? -8.979 16.007 36.062 1.00 98.56 112 VAL A C 1
ATOM 865 O O . VAL A 1 112 ? -8.601 15.155 36.854 1.00 98.56 112 VAL A O 1
ATOM 868 N N . GLY A 1 113 ? -9.791 17.003 36.407 1.00 98.06 113 GLY A N 1
ATOM 869 C CA . GLY A 1 113 ? -10.467 17.134 37.690 1.00 98.06 113 GLY A CA 1
ATOM 870 C C . GLY A 1 113 ? -11.792 16.392 37.654 1.00 98.06 113 GLY A C 1
ATOM 871 O O . GLY A 1 113 ? -11.854 15.242 38.057 1.00 98.06 113 GLY A O 1
ATOM 872 N N . GLN A 1 114 ? -12.862 17.033 37.189 1.00 98.62 114 GLN A N 1
ATOM 873 C CA . GLN A 1 114 ? -14.175 16.404 37.014 1.00 98.62 114 GLN A CA 1
ATOM 874 C C . GLN A 1 114 ? -14.293 15.757 35.631 1.00 98.62 114 GLN A C 1
ATOM 876 O O . GLN A 1 114 ? -13.812 16.331 34.657 1.00 98.62 114 GLN A O 1
ATOM 881 N N . PHE A 1 115 ? -14.973 14.612 35.530 1.00 98.69 115 PHE A N 1
ATOM 882 C CA . PHE A 1 115 ? -15.183 13.907 34.261 1.00 98.69 115 PHE A CA 1
ATOM 883 C C . PHE A 1 115 ? -16.611 13.368 34.096 1.00 98.69 115 PHE A C 1
ATOM 885 O O . PHE A 1 115 ? -17.336 13.160 35.077 1.00 98.69 115 PHE A O 1
ATOM 892 N N . ALA A 1 116 ? -16.973 13.076 32.848 1.00 98.38 116 ALA A N 1
ATOM 893 C CA . ALA A 1 116 ? -18.113 12.252 32.460 1.00 98.38 116 ALA A CA 1
ATOM 894 C C . ALA A 1 116 ? -17.679 11.231 31.394 1.00 98.38 116 ALA A C 1
ATOM 896 O O . ALA A 1 116 ? -16.906 11.572 30.504 1.00 98.38 116 ALA A O 1
ATOM 897 N N . PHE A 1 117 ? -18.162 9.992 31.488 1.00 98.38 117 PHE A N 1
ATOM 898 C CA . PHE A 1 117 ? -17.852 8.914 30.546 1.00 98.38 117 PHE A CA 1
ATOM 899 C C . PHE A 1 117 ? -19.132 8.405 29.886 1.00 98.38 117 PHE A C 1
ATOM 901 O O . PHE A 1 117 ? -20.124 8.143 30.574 1.00 98.38 117 PHE A O 1
ATOM 908 N N . TYR A 1 118 ? -19.108 8.270 28.566 1.00 97.75 118 TYR A N 1
ATOM 909 C CA . TYR A 1 118 ? -20.244 7.891 27.733 1.00 97.75 118 TYR A CA 1
ATOM 910 C C . TYR A 1 118 ? -19.896 6.657 26.910 1.00 97.75 118 TYR A C 1
ATOM 912 O O . TYR A 1 118 ? -18.742 6.463 26.540 1.00 97.75 118 TYR A O 1
ATOM 920 N N . VAL A 1 119 ? -20.912 5.852 26.616 1.00 92.31 119 VAL A N 1
ATOM 921 C CA . VAL A 1 119 ? -20.816 4.669 25.760 1.00 92.31 119 VAL A CA 1
ATOM 922 C C . VAL A 1 119 ? -21.994 4.709 24.789 1.00 92.31 119 VAL A C 1
ATOM 924 O O . VAL A 1 119 ? -23.132 4.891 25.229 1.00 92.31 119 VAL A O 1
ATOM 927 N N . SER A 1 120 ? -21.736 4.556 23.493 1.00 76.94 120 SER A N 1
ATOM 928 C CA . SER A 1 120 ? -22.762 4.473 22.447 1.00 76.94 120 SER A CA 1
ATOM 929 C C . SER A 1 120 ? -22.408 3.441 21.378 1.00 76.94 120 SER A C 1
ATOM 931 O O . SER A 1 120 ? -21.252 3.077 21.174 1.00 76.94 120 SER A O 1
ATOM 933 N N . GLU A 1 121 ? -23.421 2.944 20.675 1.00 72.12 121 GLU A N 1
ATOM 934 C CA . GLU A 1 121 ? -23.251 2.004 19.555 1.00 72.12 121 GLU A CA 1
ATOM 935 C C . GLU A 1 121 ? -22.978 2.718 18.218 1.00 72.12 121 GLU A C 1
ATOM 937 O O . GLU A 1 121 ? -22.482 2.109 17.272 1.00 72.12 121 GLU A O 1
ATOM 942 N N . GLN A 1 122 ? -23.316 4.007 18.131 1.00 62.91 122 GLN A N 1
ATOM 943 C CA . GLN A 1 122 ? -23.118 4.876 16.968 1.00 62.91 122 GLN A CA 1
ATOM 944 C C . GLN A 1 122 ? -22.209 6.056 17.351 1.00 62.91 122 GLN A C 1
ATOM 946 O O . GLN A 1 122 ? -22.110 6.360 18.547 1.00 62.91 122 GLN A O 1
ATOM 951 N N . PRO A 1 123 ? -21.563 6.735 16.380 1.00 68.19 123 PRO A N 1
ATOM 952 C CA . PRO A 1 123 ? -20.740 7.924 16.627 1.00 68.19 123 PRO A CA 1
ATOM 953 C C . PRO A 1 123 ? -21.622 9.151 16.933 1.00 68.19 123 PRO A C 1
ATOM 955 O O . PRO A 1 123 ? -21.597 10.160 16.228 1.00 68.19 123 PRO A O 1
ATOM 958 N N . ASP A 1 124 ? -22.475 9.028 17.948 1.00 73.00 124 ASP A N 1
ATOM 959 C CA . ASP A 1 124 ? -23.432 10.043 18.362 1.00 73.00 124 ASP A CA 1
ATOM 960 C C . ASP A 1 124 ? -22.724 11.223 19.038 1.00 73.00 124 ASP A C 1
ATOM 962 O O . ASP A 1 124 ? -21.693 11.080 19.695 1.00 73.00 124 ASP A O 1
ATOM 966 N N . ASP A 1 125 ? -23.324 12.410 18.937 1.00 79.25 125 ASP A N 1
ATOM 967 C CA . ASP A 1 125 ? -22.898 13.563 19.726 1.00 79.25 125 ASP A CA 1
ATOM 968 C C . ASP A 1 125 ? -23.125 13.270 21.218 1.00 79.25 125 ASP A C 1
ATOM 970 O O . ASP A 1 125 ? -24.270 13.211 21.687 1.00 79.25 125 ASP A O 1
ATOM 974 N N . TRP A 1 126 ? -22.031 13.111 21.970 1.00 87.00 126 TRP A N 1
ATOM 975 C CA . TRP A 1 126 ? -22.049 12.783 23.398 1.00 87.00 126 TRP A CA 1
ATOM 976 C C . TRP A 1 126 ? -22.898 13.754 24.225 1.00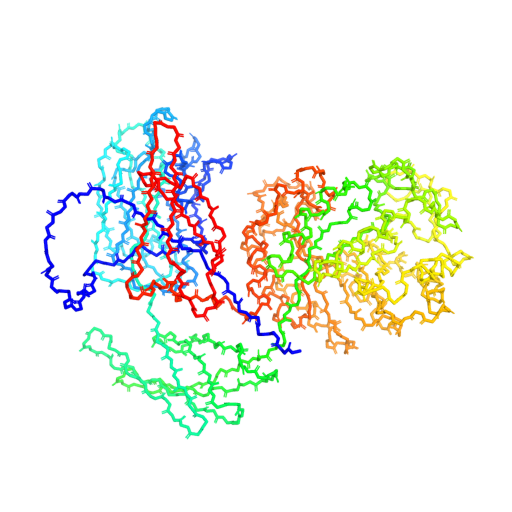 87.00 126 TRP A C 1
ATOM 978 O O . TRP A 1 126 ? -23.459 13.357 25.245 1.00 87.00 126 TRP A O 1
ATOM 988 N N . SER A 1 127 ? -23.050 15.012 23.788 1.00 86.94 127 SER A N 1
ATOM 989 C CA . SER A 1 127 ? -23.847 16.021 24.499 1.00 86.94 127 SER A CA 1
ATOM 990 C C . SER A 1 127 ? -25.350 15.712 24.501 1.00 86.94 127 SER A C 1
ATOM 992 O O . SER A 1 127 ? -26.110 16.281 25.290 1.00 86.94 127 SER A O 1
ATOM 994 N N . THR A 1 128 ? -25.778 14.779 23.647 1.00 87.62 128 THR A N 1
ATOM 995 C CA . THR A 1 128 ? -27.148 14.257 23.577 1.00 87.62 128 THR A CA 1
ATOM 996 C C . THR A 1 128 ? -27.352 12.979 24.396 1.00 87.62 128 THR A C 1
ATOM 998 O O . THR A 1 128 ? -28.495 12.576 24.630 1.00 87.62 128 THR A O 1
ATOM 1001 N N . LEU A 1 129 ? -26.265 12.356 24.861 1.00 87.56 129 LEU A N 1
ATOM 1002 C CA . LEU A 1 129 ? -26.275 11.101 25.605 1.00 87.56 129 LEU A CA 1
ATOM 1003 C C . LEU A 1 129 ? -26.377 11.332 27.119 1.00 87.56 129 LEU A C 1
ATOM 1005 O O . LEU A 1 129 ? -26.123 12.414 27.648 1.00 87.56 129 LEU A O 1
ATOM 1009 N N . THR A 1 130 ? -26.749 10.279 27.848 1.00 93.12 130 THR A N 1
ATOM 1010 C CA . THR A 1 130 ? -26.645 10.249 29.315 1.00 93.12 130 THR A CA 1
ATOM 1011 C C . THR A 1 130 ? -25.316 9.592 29.694 1.00 93.12 130 THR A C 1
ATOM 1013 O O . THR A 1 130 ? -25.042 8.509 29.179 1.00 93.12 130 THR A O 1
ATOM 1016 N N . PRO A 1 131 ? -24.492 10.193 30.574 1.00 96.06 131 PRO A N 1
ATOM 1017 C CA . PRO A 1 131 ? -23.223 9.588 30.959 1.00 96.06 131 PRO A CA 1
ATOM 1018 C C . PRO A 1 131 ? -23.456 8.277 31.707 1.00 96.06 131 PRO A C 1
ATOM 1020 O O . PRO A 1 131 ? -24.310 8.198 32.593 1.00 96.06 131 PRO A O 1
ATOM 1023 N N . VAL A 1 132 ? -22.651 7.268 31.378 1.00 96.00 132 VAL A N 1
ATOM 1024 C CA . VAL A 1 132 ? -22.602 5.986 32.092 1.00 96.00 132 VAL A CA 1
ATOM 1025 C C . VAL A 1 132 ? -22.093 6.200 33.513 1.00 96.00 132 VAL A C 1
ATOM 1027 O O . VAL A 1 132 ? -22.599 5.609 34.466 1.00 96.00 132 VAL A O 1
ATOM 1030 N N . THR A 1 133 ? -21.111 7.088 33.671 1.00 97.81 133 THR A N 1
ATOM 1031 C CA . THR A 1 133 ? -20.589 7.482 34.978 1.00 97.81 133 THR A CA 1
ATOM 1032 C C . THR A 1 133 ? -20.010 8.897 34.945 1.00 97.81 133 THR A C 1
ATOM 1034 O O . THR A 1 133 ? -19.618 9.410 33.897 1.00 97.81 133 THR A O 1
ATOM 1037 N N . THR A 1 134 ? -19.959 9.539 36.109 1.00 98.31 134 THR A N 1
ATOM 1038 C CA . THR A 1 134 ? -19.340 10.855 36.319 1.00 98.31 134 THR A CA 1
ATOM 1039 C C . THR A 1 134 ? -18.555 10.831 37.621 1.00 98.31 134 THR A C 1
ATOM 1041 O O . THR A 1 134 ? -18.993 10.191 38.580 1.00 98.31 134 THR A O 1
ATOM 1044 N N . GLY A 1 135 ? -17.460 11.576 37.709 1.00 97.94 135 GLY A N 1
ATOM 1045 C CA . GLY A 1 135 ? -16.645 11.587 38.921 1.00 97.94 135 GLY A CA 1
ATOM 1046 C C . GLY A 1 135 ? -15.608 12.696 38.951 1.00 97.94 135 GLY A C 1
ATOM 1047 O O . GLY A 1 135 ? -15.713 13.688 38.228 1.00 97.94 135 GLY A O 1
ATOM 1048 N N . SER A 1 136 ? -14.615 12.530 39.826 1.00 97.69 136 SER A N 1
ATOM 1049 C CA . SER A 1 136 ? -13.466 13.426 39.907 1.00 97.69 136 SER A CA 1
ATOM 1050 C C . SER A 1 136 ? -12.178 12.693 40.267 1.00 97.69 136 SER A C 1
ATOM 1052 O O . SER A 1 136 ? -12.216 11.838 41.154 1.00 97.69 136 SER A O 1
ATOM 1054 N N . PHE A 1 137 ? -11.056 13.090 39.671 1.00 98.06 137 PHE A N 1
ATOM 1055 C CA . PHE A 1 137 ? -9.721 12.602 40.006 1.00 98.06 137 PHE A CA 1
ATOM 1056 C C . PHE A 1 137 ? -8.941 13.603 40.878 1.00 98.06 137 PHE A C 1
ATOM 1058 O O . PHE A 1 137 ? -9.187 14.815 40.819 1.00 98.06 137 PHE A O 1
ATOM 1065 N N . PRO A 1 138 ? -8.021 13.115 41.729 1.00 97.25 138 PRO A N 1
ATOM 1066 C CA . PRO A 1 138 ? -7.035 13.961 42.395 1.00 97.25 138 PRO A CA 1
ATOM 1067 C C . PRO A 1 138 ? -6.026 14.554 41.396 1.00 97.25 138 PRO A C 1
ATOM 1069 O O . PRO A 1 138 ? -5.843 14.065 40.287 1.00 97.25 138 PRO A O 1
ATOM 1072 N N . ASP A 1 139 ? -5.342 15.620 41.811 1.00 97.25 139 ASP A N 1
ATOM 1073 C CA . ASP A 1 139 ? -4.306 16.290 41.017 1.00 97.25 139 ASP A CA 1
ATOM 1074 C C . ASP A 1 139 ? -2.957 15.545 41.078 1.00 97.25 139 ASP A C 1
ATOM 1076 O O . ASP A 1 139 ? -1.973 16.034 41.638 1.00 97.25 139 ASP A O 1
ATOM 1080 N N . ASP A 1 140 ? -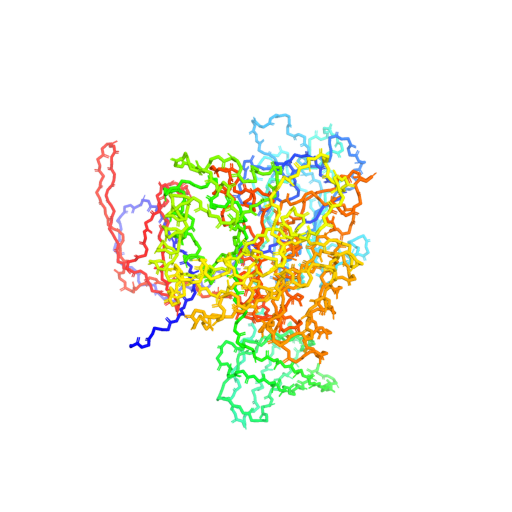2.911 14.334 40.522 1.00 95.88 140 ASP A N 1
ATOM 1081 C CA . ASP A 1 140 ? -1.723 13.477 40.481 1.00 95.88 140 ASP A CA 1
ATOM 1082 C C . ASP A 1 140 ? -1.544 12.759 39.125 1.00 95.88 140 ASP A C 1
ATOM 1084 O O . ASP A 1 140 ? -2.374 12.871 38.224 1.00 95.88 140 ASP A O 1
ATOM 1088 N N . ALA A 1 141 ? -0.393 12.103 38.955 1.00 94.88 141 ALA A N 1
ATOM 1089 C CA . ALA A 1 141 ? -0.047 11.317 37.765 1.00 94.88 141 ALA A CA 1
ATOM 1090 C C . ALA A 1 141 ? -0.422 9.829 37.893 1.00 94.88 141 ALA A C 1
ATOM 1092 O O . ALA A 1 141 ? 0.005 9.019 37.069 1.00 94.88 141 ALA A O 1
ATOM 1093 N N . ALA A 1 142 ? -1.112 9.438 38.969 1.00 94.44 142 ALA A N 1
ATOM 1094 C CA . ALA A 1 142 ? -1.428 8.037 39.194 1.00 94.44 142 ALA A CA 1
ATOM 1095 C C . ALA A 1 142 ? -2.517 7.574 38.218 1.00 94.44 142 ALA A C 1
ATOM 1097 O O . ALA A 1 142 ? -3.332 8.368 37.747 1.00 94.44 142 ALA A O 1
ATOM 1098 N N . GLU A 1 143 ? -2.522 6.276 37.927 1.00 96.25 143 GLU A N 1
ATOM 1099 C CA . GLU A 1 143 ? -3.644 5.640 37.249 1.00 96.25 143 GLU A CA 1
ATOM 1100 C C . GLU A 1 143 ? -4.814 5.478 38.233 1.00 96.25 143 GLU A C 1
ATOM 1102 O O . GLU A 1 143 ? -4.633 5.052 39.379 1.00 96.25 143 GLU A O 1
ATOM 1107 N N . HIS A 1 144 ? -6.021 5.806 37.776 1.00 96.56 144 HIS A N 1
ATOM 1108 C CA . HIS A 1 144 ? -7.262 5.693 38.535 1.00 96.56 144 HIS A CA 1
ATOM 1109 C C . HIS A 1 144 ? -8.263 4.823 37.783 1.00 96.56 144 HIS A C 1
ATOM 1111 O O . HIS A 1 144 ? -8.676 5.160 36.675 1.00 96.56 144 HIS A O 1
ATOM 1117 N N . GLU A 1 145 ? -8.691 3.730 38.411 1.00 97.00 145 GLU A N 1
ATOM 1118 C CA . GLU A 1 145 ? -9.690 2.806 37.868 1.00 97.00 145 GLU A CA 1
ATOM 1119 C C . GLU A 1 145 ? -11.114 3.207 38.280 1.00 97.00 145 GLU A C 1
ATOM 1121 O O . GLU A 1 145 ? -11.396 3.441 39.459 1.00 97.00 145 GLU A O 1
ATOM 1126 N N . ILE A 1 146 ? -12.026 3.225 37.308 1.00 97.00 146 ILE A N 1
ATOM 1127 C CA . ILE A 1 146 ? -13.456 3.470 37.486 1.00 97.00 146 ILE A CA 1
ATOM 1128 C C . ILE A 1 146 ? -14.228 2.295 36.888 1.00 97.00 146 ILE A C 1
ATOM 1130 O O . ILE A 1 146 ? -14.115 2.009 35.702 1.00 97.00 146 ILE A O 1
ATOM 1134 N N . THR A 1 147 ? -15.061 1.642 37.697 1.00 94.88 147 THR A N 1
ATOM 1135 C CA . THR A 1 147 ? -15.931 0.537 37.262 1.00 94.88 147 THR A CA 1
ATOM 1136 C C . THR A 1 147 ? -17.404 0.924 37.352 1.00 94.88 147 THR A C 1
ATOM 1138 O O . THR A 1 147 ? -17.799 1.771 38.160 1.00 94.88 147 THR A O 1
ATOM 1141 N N . PHE A 1 148 ? -18.234 0.308 36.515 1.00 92.00 148 PHE A N 1
ATOM 1142 C CA . PHE A 1 148 ? -19.686 0.501 36.477 1.00 92.00 148 PHE A CA 1
ATOM 1143 C C . PHE A 1 148 ? -20.392 -0.793 36.032 1.00 92.00 148 PHE A C 1
ATOM 1145 O O . PHE A 1 148 ? -19.729 -1.711 35.552 1.00 92.00 148 PHE A O 1
ATOM 1152 N N . PRO A 1 149 ? -21.723 -0.924 36.224 1.00 87.06 149 PRO A N 1
ATOM 1153 C CA . PRO A 1 149 ? -22.466 -2.052 35.664 1.00 87.06 149 PRO A CA 1
ATOM 1154 C C . PRO A 1 149 ? -22.228 -2.157 34.151 1.00 87.06 149 PRO A C 1
ATOM 1156 O O . PRO A 1 149 ? -22.210 -1.107 33.514 1.00 87.06 149 PRO A O 1
ATOM 1159 N N . PRO A 1 150 ? -22.084 -3.366 33.582 1.00 79.31 150 PRO A N 1
ATOM 1160 C CA . PRO A 1 150 ? -21.738 -3.527 32.177 1.00 79.31 150 PRO A CA 1
ATOM 1161 C C . PRO A 1 150 ? -22.657 -2.741 31.228 1.00 79.31 150 PRO A C 1
ATOM 1163 O O . PRO A 1 150 ? -23.883 -2.810 31.346 1.00 79.31 150 PRO A O 1
ATOM 1166 N N . VAL A 1 151 ? -22.066 -1.997 30.291 1.00 80.50 151 VAL A N 1
ATOM 1167 C CA . VAL A 1 151 ? -22.771 -1.224 29.258 1.00 80.50 151 VAL A CA 1
ATOM 1168 C C . VAL A 1 151 ? -22.270 -1.642 27.885 1.00 80.50 151 VAL A C 1
ATOM 1170 O O . VAL A 1 151 ? -21.069 -1.728 27.656 1.00 80.50 151 VAL A O 1
ATOM 1173 N N . TYR A 1 152 ? -23.192 -1.896 26.962 1.00 72.19 152 TYR A N 1
ATOM 1174 C CA . TYR A 1 152 ? -22.865 -2.302 25.599 1.00 72.19 152 TYR A CA 1
ATOM 1175 C C . TYR A 1 152 ? -22.651 -1.084 24.688 1.00 72.19 152 TYR A C 1
ATOM 1177 O O . TYR A 1 152 ? -23.485 -0.179 24.680 1.00 72.19 152 TYR A O 1
ATOM 1185 N N . GLY A 1 153 ? -21.557 -1.064 23.923 1.00 63.44 153 GLY A N 1
ATOM 1186 C CA . GLY A 1 153 ? -21.308 -0.048 22.894 1.00 63.44 153 GLY A CA 1
ATOM 1187 C C . GLY A 1 153 ? -19.919 -0.135 22.257 1.00 63.44 153 GLY A C 1
ATOM 1188 O O . GLY A 1 153 ? -19.095 -0.959 22.650 1.00 63.44 153 GLY A O 1
ATOM 1189 N N . ARG A 1 154 ? -19.675 0.716 21.257 1.00 76.25 154 ARG A N 1
ATOM 1190 C CA . ARG A 1 154 ? -18.451 0.779 20.435 1.00 76.25 154 ARG A CA 1
ATOM 1191 C C . ARG A 1 154 ? -17.701 2.100 20.603 1.00 76.25 154 ARG A C 1
ATOM 1193 O O . ARG A 1 154 ? -16.476 2.105 20.612 1.00 76.25 154 ARG A O 1
ATOM 1200 N N . TYR A 1 155 ? -18.430 3.203 20.732 1.00 76.06 155 TYR A N 1
ATOM 1201 C CA . TYR A 1 155 ? -17.873 4.543 20.874 1.00 76.06 155 TYR A CA 1
ATOM 1202 C C . TYR A 1 155 ? -17.867 4.936 22.344 1.00 76.06 155 TYR A C 1
ATOM 1204 O O . TYR A 1 155 ? -18.902 4.894 23.014 1.00 76.06 155 TYR A O 1
ATOM 1212 N N . LEU A 1 156 ? -16.694 5.302 22.844 1.00 95.38 156 LEU A N 1
ATOM 1213 C CA . LEU A 1 156 ? -16.456 5.617 24.243 1.00 95.38 156 LEU A CA 1
ATOM 1214 C C . LEU A 1 156 ? -15.937 7.039 24.345 1.00 95.38 156 LEU A C 1
ATOM 1216 O O . LEU A 1 156 ? -14.788 7.308 24.000 1.00 95.38 156 LEU A O 1
ATOM 1220 N N . THR A 1 157 ? -16.767 7.956 24.826 1.00 96.81 157 THR A N 1
ATOM 1221 C CA . THR A 1 157 ? -16.359 9.353 24.978 1.00 96.81 157 THR A CA 1
ATOM 1222 C C . THR A 1 157 ? -16.021 9.641 26.431 1.00 96.81 157 THR A C 1
ATOM 1224 O O . THR A 1 157 ? -16.876 9.561 27.315 1.00 96.81 157 THR A O 1
ATOM 1227 N N . PHE A 1 158 ? -14.775 10.030 26.676 1.00 98.44 158 PHE A N 1
ATOM 1228 C CA . PHE A 1 158 ? -14.317 10.565 27.948 1.00 98.44 158 PHE A CA 1
ATOM 1229 C C . PHE A 1 158 ? -14.277 12.095 27.868 1.00 98.44 158 PHE A C 1
ATOM 1231 O O . PHE A 1 158 ? -13.564 12.676 27.052 1.00 98.44 158 PHE A O 1
ATOM 1238 N N . VAL A 1 159 ? -15.068 12.756 28.715 1.00 98.50 159 VAL A N 1
ATOM 1239 C CA . VAL A 1 159 ? -15.224 14.215 28.741 1.00 98.50 159 VAL A CA 1
ATOM 1240 C C . VAL A 1 159 ? -14.630 14.773 30.028 1.00 98.50 159 VAL A C 1
ATOM 1242 O O . VAL A 1 159 ? -15.146 14.516 31.118 1.00 98.50 159 VAL A O 1
ATOM 1245 N N . ALA A 1 160 ? -13.586 15.586 29.907 1.00 98.44 160 ALA A N 1
ATOM 1246 C CA . ALA A 1 160 ? -13.038 16.384 30.992 1.00 98.44 160 ALA A CA 1
ATOM 1247 C C . ALA A 1 160 ? -13.893 17.643 31.199 1.00 98.44 160 ALA A C 1
ATOM 1249 O O . ALA A 1 160 ? -14.062 18.467 30.302 1.00 98.44 160 ALA A O 1
ATOM 1250 N N . LEU A 1 161 ? -14.438 17.808 32.404 1.00 98.38 161 LEU A N 1
ATOM 1251 C CA . LEU A 1 161 ? -15.303 18.927 32.795 1.00 98.38 161 LEU A CA 1
ATOM 1252 C C . LEU A 1 161 ? -14.541 20.019 33.561 1.00 98.38 161 LEU A C 1
ATOM 1254 O O . LEU A 1 161 ? -15.008 21.155 33.644 1.00 98.38 161 LEU A O 1
ATOM 1258 N N . SER A 1 162 ? -13.383 19.691 34.137 1.00 98.19 162 SER A N 1
ATOM 1259 C CA . SER A 1 162 ? -12.507 20.652 34.812 1.00 98.19 162 SER A CA 1
ATOM 1260 C C . SER A 1 162 ? -11.064 20.152 34.870 1.00 98.19 162 SER A C 1
ATOM 1262 O O . SER A 1 162 ? -10.820 18.956 34.747 1.00 98.19 162 SER A O 1
ATOM 1264 N N . GLU A 1 163 ? -10.127 21.043 35.194 1.00 97.75 163 GLU A N 1
ATOM 1265 C CA . GLU A 1 163 ? -8.734 20.699 35.517 1.00 97.75 163 GLU A CA 1
ATOM 1266 C C . GLU A 1 163 ? -8.550 20.607 37.046 1.00 97.75 163 GLU A C 1
ATOM 1268 O O . GLU A 1 163 ? -9.122 21.399 37.801 1.00 97.75 163 GLU A O 1
ATOM 1273 N N . ALA A 1 164 ? -7.799 19.612 37.521 1.00 97.06 164 ALA A N 1
ATOM 1274 C CA . ALA A 1 164 ? -7.693 19.246 38.936 1.00 97.06 164 ALA A CA 1
ATOM 1275 C C . ALA A 1 164 ? -6.931 20.282 39.786 1.00 97.06 164 ALA A C 1
ATOM 1277 O O . ALA A 1 164 ? -7.273 20.512 40.949 1.00 97.06 164 ALA A O 1
ATOM 1278 N N . GLY A 1 165 ? -5.916 20.938 39.216 1.00 94.94 165 GLY A N 1
ATOM 1279 C CA . GLY A 1 165 ? -5.067 21.919 39.901 1.00 94.94 165 GLY A CA 1
ATOM 1280 C C . GLY A 1 165 ? -5.534 23.376 39.818 1.00 94.94 165 GLY A C 1
ATOM 1281 O O . GLY A 1 165 ? -4.860 24.258 40.353 1.00 94.94 165 GLY A O 1
ATOM 1282 N N . ASN A 1 166 ? -6.661 23.655 39.159 1.00 93.75 166 ASN A N 1
ATOM 1283 C CA . ASN A 1 166 ? -7.128 24.993 38.783 1.00 93.75 166 ASN A CA 1
ATOM 1284 C C . ASN A 1 166 ? -6.070 25.848 38.053 1.00 93.75 166 ASN A C 1
ATOM 1286 O O . ASN A 1 166 ? -5.947 27.052 38.296 1.00 93.75 166 ASN A O 1
ATOM 1290 N N . ARG A 1 167 ? -5.283 25.230 37.169 1.00 94.06 167 ARG A N 1
ATOM 1291 C CA . ARG A 1 167 ? -4.176 25.874 36.444 1.00 94.06 167 ARG A CA 1
ATOM 1292 C C . ARG A 1 167 ? -4.635 26.598 35.185 1.00 94.06 167 ARG A C 1
ATOM 1294 O O . ARG A 1 167 ? -4.007 27.582 34.807 1.00 94.06 167 ARG A O 1
ATOM 1301 N N . GLY A 1 168 ? -5.719 26.144 34.560 1.00 92.06 168 GLY A N 1
ATOM 1302 C CA . GLY A 1 168 ? -6.312 26.777 33.383 1.00 92.06 168 GLY A CA 1
ATOM 1303 C C . GLY A 1 168 ? -7.252 25.847 32.622 1.00 92.06 168 GLY A C 1
ATOM 1304 O O . GLY A 1 168 ? -7.746 24.870 33.177 1.00 92.06 168 GLY A O 1
ATOM 1305 N N . GLY A 1 169 ? -7.515 26.180 31.360 1.00 95.31 169 GLY A N 1
ATOM 1306 C CA . GLY A 1 169 ? -8.474 25.477 30.505 1.00 95.31 169 GLY A CA 1
ATOM 1307 C C . GLY A 1 169 ? -7.903 24.294 29.728 1.00 95.31 169 GLY A C 1
ATOM 1308 O O . GLY A 1 169 ? -8.463 23.977 28.704 1.00 95.31 169 GLY A O 1
ATOM 1309 N N . TRP A 1 170 ? -6.789 23.692 30.143 1.00 96.56 170 TRP A N 1
ATOM 1310 C CA . TRP A 1 170 ? -6.189 22.564 29.415 1.00 96.56 170 TRP A CA 1
ATOM 1311 C C . TRP A 1 170 ? -6.767 21.231 29.875 1.00 96.56 170 TRP A C 1
ATOM 1313 O O . TRP A 1 170 ? -7.203 21.120 31.020 1.00 96.56 170 TRP A O 1
ATOM 1323 N N . THR A 1 171 ? -6.676 20.214 29.024 1.00 97.94 171 THR A N 1
ATOM 1324 C CA . THR A 1 171 ? -6.880 18.806 29.388 1.00 97.94 171 THR A CA 1
ATOM 1325 C C . THR A 1 171 ? -5.709 17.967 28.878 1.00 97.94 171 THR A C 1
ATOM 1327 O O . THR A 1 171 ? -5.169 18.233 27.806 1.00 97.94 171 THR A O 1
ATOM 1330 N N . THR A 1 172 ? -5.287 16.990 29.679 1.00 97.06 172 THR A N 1
ATOM 1331 C CA . THR A 1 172 ? -4.286 15.984 29.327 1.00 97.06 172 THR A CA 1
ATOM 1332 C C . THR A 1 172 ? -4.714 14.602 29.789 1.00 97.06 172 THR A C 1
ATOM 1334 O O . THR A 1 172 ? -5.321 14.453 30.852 1.00 97.06 172 THR A O 1
ATOM 1337 N N . VAL A 1 173 ? -4.358 13.592 29.001 1.00 97.56 173 VAL A N 1
ATOM 1338 C CA . VAL A 1 173 ? -4.553 12.176 29.325 1.00 97.56 173 VAL A CA 1
ATOM 1339 C C . VAL A 1 173 ? -3.280 11.446 28.923 1.00 97.56 173 VAL A C 1
ATOM 1341 O O . VAL A 1 173 ? -2.921 11.476 27.752 1.00 97.56 173 VAL A O 1
ATOM 1344 N N . ALA A 1 174 ? -2.585 10.857 29.896 1.00 95.69 174 ALA A N 1
ATOM 1345 C CA . ALA A 1 174 ? -1.416 10.023 29.624 1.00 95.69 174 ALA A CA 1
ATOM 1346 C C . ALA A 1 174 ? -1.850 8.662 29.093 1.00 95.69 174 ALA A C 1
ATOM 1348 O O . ALA A 1 174 ? -1.400 8.247 28.047 1.00 95.69 174 ALA A O 1
ATOM 1349 N N . GLU A 1 175 ? -2.799 8.018 29.769 1.00 94.94 175 GLU A N 1
ATOM 1350 C CA . GLU A 1 175 ? -3.367 6.752 29.310 1.00 94.94 175 GLU A CA 1
ATOM 1351 C C . GLU A 1 175 ? -4.860 6.698 29.608 1.00 94.94 175 GLU A C 1
ATOM 1353 O O . GLU A 1 175 ? -5.325 7.152 30.663 1.00 94.94 175 GLU A O 1
ATOM 1358 N N . LEU A 1 176 ? -5.606 6.112 28.679 1.00 96.12 176 LEU A N 1
ATOM 1359 C CA . LEU A 1 176 ? -7.008 5.771 28.805 1.00 96.12 176 LEU A CA 1
ATOM 1360 C C . LEU A 1 176 ? -7.194 4.297 28.444 1.00 96.12 176 LEU A C 1
ATOM 1362 O O . LEU A 1 176 ? -7.165 3.877 27.287 1.00 96.12 176 LEU A O 1
ATOM 1366 N N . ASN A 1 177 ? -7.430 3.502 29.477 1.00 93.44 177 ASN A N 1
ATOM 1367 C CA . ASN A 1 177 ? -7.637 2.069 29.378 1.00 93.44 177 ASN A CA 1
ATOM 1368 C C . ASN A 1 177 ? -9.129 1.769 29.481 1.00 93.44 177 ASN A C 1
ATOM 1370 O O . ASN A 1 177 ? -9.813 2.369 30.299 1.00 93.44 177 ASN A O 1
ATOM 1374 N N . VAL A 1 178 ? -9.650 0.835 28.692 1.00 91.75 178 VAL A N 1
ATOM 1375 C CA . VAL A 1 178 ? -11.059 0.422 28.743 1.00 91.75 178 VAL A CA 1
ATOM 1376 C C . VAL A 1 178 ? -11.104 -1.005 29.240 1.00 91.75 178 VAL A C 1
ATOM 1378 O O . VAL A 1 178 ? -10.408 -1.862 28.705 1.00 91.75 178 VAL A O 1
ATOM 1381 N N . MET A 1 179 ? -11.929 -1.254 30.248 1.00 90.75 179 MET A N 1
ATOM 1382 C CA . MET A 1 179 ? -12.143 -2.575 30.818 1.00 90.75 179 MET A CA 1
ATOM 1383 C C . MET A 1 179 ? -13.445 -3.148 30.275 1.00 90.75 179 MET A C 1
ATOM 1385 O O . MET A 1 179 ? -14.484 -2.485 30.315 1.00 90.75 179 MET A O 1
ATOM 1389 N N . GLY A 1 180 ? -13.418 -4.384 29.799 1.00 79.94 180 GLY A N 1
ATOM 1390 C CA . GLY A 1 180 ? -14.602 -5.005 29.228 1.00 79.94 180 GLY A CA 1
ATOM 1391 C C . GLY A 1 180 ? -14.327 -6.349 28.581 1.00 79.94 180 GLY A C 1
ATOM 1392 O O . GLY A 1 180 ? -13.259 -6.941 28.732 1.00 79.94 180 GLY A O 1
ATOM 1393 N N . ARG A 1 181 ? -15.323 -6.846 27.855 1.00 67.06 181 ARG A N 1
ATOM 1394 C CA . ARG A 1 181 ? -15.237 -8.078 27.068 1.00 67.06 181 ARG A CA 1
ATOM 1395 C C . ARG A 1 181 ? -15.935 -7.866 25.735 1.00 67.06 181 ARG A C 1
ATOM 1397 O O . ARG A 1 181 ? -17.054 -7.353 25.698 1.00 67.06 181 ARG A O 1
ATOM 1404 N N . PHE A 1 182 ? -15.323 -8.312 24.647 1.00 53.28 182 PHE A N 1
ATOM 1405 C CA . PHE A 1 182 ? -16.064 -8.479 23.401 1.00 53.28 182 PHE A CA 1
ATOM 1406 C C . PHE A 1 182 ? -17.110 -9.588 23.605 1.00 53.28 182 PHE A C 1
ATOM 1408 O O . PHE A 1 182 ? -16.806 -10.662 24.138 1.00 53.28 182 PHE A O 1
ATOM 1415 N N . ARG A 1 183 ? -18.382 -9.300 23.292 1.00 48.94 183 ARG A N 1
ATOM 1416 C CA . ARG A 1 183 ? -19.465 -10.292 23.379 1.00 48.94 183 ARG A CA 1
ATOM 1417 C C . ARG A 1 183 ? -19.505 -11.087 22.085 1.00 48.94 183 ARG A C 1
ATOM 1419 O O . ARG A 1 183 ? -20.284 -10.782 21.187 1.00 48.94 183 ARG A O 1
ATOM 1426 N N . ASP A 1 184 ? -18.712 -12.145 22.043 1.00 39.94 184 ASP A N 1
ATOM 1427 C CA . ASP A 1 184 ? -18.648 -13.017 20.882 1.00 39.94 184 ASP A CA 1
ATOM 1428 C C . ASP A 1 184 ? -19.515 -14.266 21.068 1.00 39.94 184 ASP A C 1
ATOM 1430 O O . ASP A 1 184 ? -19.353 -15.033 22.022 1.00 39.94 184 ASP A O 1
ATOM 1434 N N . ILE A 1 185 ? -20.435 -14.510 20.132 1.00 35.44 185 ILE A N 1
ATOM 1435 C CA . ILE A 1 185 ? -21.118 -15.801 20.010 1.00 35.44 185 ILE A CA 1
ATOM 1436 C C . ILE A 1 185 ? -20.550 -16.509 18.786 1.00 35.44 185 ILE A C 1
ATOM 1438 O O . ILE A 1 185 ? -20.938 -16.219 17.659 1.00 35.44 185 ILE A O 1
ATOM 1442 N N . ALA A 1 186 ? -19.654 -17.469 19.013 1.00 32.47 186 ALA A N 1
ATOM 1443 C CA . ALA A 1 186 ? -19.213 -18.385 17.970 1.00 32.47 186 ALA A CA 1
ATOM 1444 C C . ALA A 1 186 ? -20.328 -19.399 17.670 1.00 32.47 186 ALA A C 1
ATOM 1446 O O . ALA A 1 186 ? -20.704 -20.204 18.528 1.00 32.47 186 ALA A O 1
ATOM 1447 N N . VAL A 1 187 ? -20.856 -19.380 16.446 1.00 35.22 187 VAL A N 1
ATOM 1448 C CA . VAL A 1 187 ? -21.884 -20.329 16.000 1.00 35.22 187 VAL A CA 1
ATOM 1449 C C . VAL A 1 187 ? -21.275 -21.336 15.033 1.00 35.22 187 VAL A C 1
ATOM 1451 O O . VAL A 1 187 ? -20.668 -20.961 14.034 1.00 35.22 187 VAL A O 1
ATOM 1454 N N . GLN A 1 188 ? -21.473 -22.628 15.311 1.00 32.75 188 GLN A N 1
ATOM 1455 C CA . GLN A 1 188 ? -21.152 -23.723 14.396 1.00 32.75 188 GLN A CA 1
ATOM 1456 C C . GLN A 1 188 ? -22.423 -24.149 13.653 1.00 32.75 188 GLN A C 1
ATOM 1458 O O . GLN A 1 188 ? -23.317 -24.747 14.254 1.00 32.75 188 GLN A O 1
ATOM 1463 N N . ALA A 1 189 ? -22.515 -23.864 12.353 1.00 35.41 189 ALA A N 1
ATOM 1464 C CA . ALA A 1 189 ? -23.577 -24.395 11.499 1.00 35.41 189 ALA A CA 1
ATOM 1465 C C . ALA A 1 189 ? -23.030 -25.520 10.610 1.00 35.41 189 ALA A C 1
ATOM 1467 O O . ALA A 1 189 ? -22.083 -25.315 9.856 1.00 35.41 189 ALA A O 1
ATOM 1468 N N . VAL A 1 190 ? -23.637 -26.708 10.697 1.00 34.19 190 VAL A N 1
ATOM 1469 C CA . VAL A 1 190 ? -23.349 -27.848 9.810 1.00 34.19 190 VAL A CA 1
ATOM 1470 C C . VAL A 1 190 ? -24.333 -27.833 8.640 1.00 34.19 190 VAL A C 1
ATOM 1472 O O . VAL A 1 190 ? -25.510 -27.510 8.817 1.00 34.19 190 VAL A O 1
ATOM 1475 N N . GLN A 1 191 ? -23.892 -28.225 7.449 1.00 36.12 191 GLN A N 1
ATOM 1476 C CA . GLN A 1 191 ? -24.742 -28.347 6.261 1.00 36.12 191 GLN A CA 1
ATOM 1477 C C . GLN A 1 191 ? -26.059 -29.101 6.559 1.00 36.12 191 GLN A C 1
ATOM 1479 O O . GLN A 1 191 ? -26.053 -30.245 7.015 1.00 36.12 191 GLN A O 1
ATOM 1484 N N . GLY A 1 192 ? -27.205 -28.461 6.295 1.00 34.47 192 GLY A N 1
ATOM 1485 C CA . GLY A 1 192 ? -28.537 -29.027 6.560 1.00 34.47 192 GLY A CA 1
ATOM 1486 C C . GLY A 1 192 ? -29.009 -28.954 8.020 1.00 34.47 192 GLY A C 1
ATOM 1487 O O . GLY A 1 192 ? -30.056 -29.518 8.341 1.00 34.47 192 GLY A O 1
ATOM 1488 N N . SER A 1 193 ? -28.275 -28.265 8.896 1.00 35.56 193 SER A N 1
ATOM 1489 C CA . SER A 1 193 ? -28.677 -27.996 10.278 1.00 35.56 193 SER A CA 1
ATOM 1490 C C . SER A 1 193 ? -29.033 -26.525 10.486 1.00 35.56 193 SER A C 1
ATOM 1492 O O . SER A 1 193 ? -28.502 -25.640 9.819 1.00 35.56 193 SER A O 1
ATOM 1494 N N . VAL A 1 194 ? -29.966 -26.289 11.407 1.00 39.44 194 VAL A N 1
ATOM 1495 C CA . VAL A 1 194 ? -30.275 -24.967 11.949 1.00 39.44 194 VAL A CA 1
ATOM 1496 C C . VAL A 1 194 ? -29.485 -24.846 13.244 1.00 39.44 194 VAL A C 1
ATOM 1498 O O . VAL A 1 194 ? -29.790 -25.544 14.212 1.00 39.44 194 VAL A O 1
ATOM 1501 N N . ALA A 1 195 ? -28.457 -24.002 13.268 1.00 38.97 195 ALA A N 1
ATOM 1502 C CA . ALA A 1 195 ? -27.783 -23.663 14.516 1.00 38.97 195 ALA A CA 1
ATOM 1503 C C . ALA A 1 195 ? -28.622 -22.604 15.233 1.00 38.97 195 ALA A C 1
ATOM 1505 O O . ALA A 1 195 ? -28.636 -21.458 14.802 1.00 38.97 195 ALA A O 1
ATOM 1506 N N . SER A 1 196 ? -29.367 -23.001 16.267 1.00 42.59 196 SER A N 1
ATOM 1507 C CA . SER A 1 196 ? -30.180 -22.097 17.088 1.00 42.59 196 SER A CA 1
ATOM 1508 C C . SER A 1 196 ? -29.484 -21.802 18.413 1.00 42.59 196 SER A C 1
ATOM 1510 O O . SER A 1 196 ? -29.222 -22.741 19.167 1.00 42.59 196 SER A O 1
ATOM 1512 N N . TRP A 1 197 ? -29.242 -20.535 18.741 1.00 44.09 197 TRP A N 1
ATOM 1513 C CA . TRP A 1 197 ? -28.704 -20.145 20.050 1.00 44.09 197 TRP A CA 1
ATOM 1514 C C . TRP A 1 197 ? -29.581 -19.098 20.723 1.00 44.09 197 TRP A C 1
ATOM 1516 O O . TRP A 1 197 ? -30.204 -18.292 20.042 1.00 44.09 197 TRP A O 1
ATOM 1526 N N . THR A 1 198 ? -29.607 -19.111 22.057 1.00 40.78 198 THR A N 1
ATOM 1527 C CA . THR A 1 198 ? -30.300 -18.114 22.879 1.00 40.78 198 THR A CA 1
ATOM 1528 C C . THR A 1 198 ? -29.311 -17.289 23.693 1.00 40.78 198 THR A C 1
ATOM 1530 O O . THR A 1 198 ? -28.874 -17.775 24.740 1.00 40.78 198 THR A O 1
ATOM 1533 N N . PRO A 1 199 ? -28.951 -16.062 23.269 1.00 36.31 199 PRO A N 1
ATOM 1534 C CA . PRO A 1 199 ? -28.247 -15.126 24.129 1.00 36.31 199 PRO A CA 1
ATOM 1535 C C . PRO A 1 199 ? -29.141 -14.783 25.323 1.00 36.31 199 PRO A C 1
ATOM 1537 O O . PRO A 1 199 ? -30.325 -14.478 25.157 1.00 36.31 199 PRO A O 1
ATOM 1540 N N . VAL A 1 200 ? -28.582 -14.837 26.530 1.00 35.09 200 VAL A N 1
ATOM 1541 C CA . VAL A 1 200 ? -29.241 -14.296 27.720 1.00 35.09 200 VAL A CA 1
ATOM 1542 C C . VAL A 1 200 ? -28.868 -12.820 27.803 1.00 35.09 200 VAL A C 1
ATOM 1544 O O . VAL A 1 200 ? -27.740 -12.483 28.155 1.00 35.09 200 VAL A O 1
ATOM 1547 N N . VAL A 1 201 ? -29.815 -11.946 27.464 1.00 36.22 201 VAL A N 1
ATOM 1548 C CA . VAL A 1 201 ? -29.719 -10.509 27.747 1.00 36.22 201 VAL A CA 1
ATOM 1549 C C . VAL A 1 201 ? -30.531 -10.243 29.013 1.00 36.22 201 VAL A C 1
ATOM 1551 O O . VAL A 1 201 ? -31.752 -10.430 29.030 1.00 36.22 201 VAL A O 1
ATOM 1554 N N . ASP A 1 202 ? -29.825 -9.919 30.099 1.00 38.16 202 ASP A N 1
ATOM 1555 C CA . ASP A 1 202 ? -30.349 -9.394 31.369 1.00 38.16 202 ASP A CA 1
ATOM 1556 C C . ASP A 1 202 ? -31.606 -10.071 31.927 1.00 38.16 202 ASP A C 1
ATOM 1558 O O . ASP A 1 202 ? -32.521 -9.429 32.440 1.00 38.16 202 ASP A O 1
ATOM 1562 N N . GLY A 1 203 ? -31.682 -11.400 31.821 1.00 36.81 203 GLY A N 1
ATOM 1563 C CA . GLY A 1 203 ? -32.791 -12.176 32.377 1.00 36.81 203 GLY A CA 1
ATOM 1564 C C . GLY A 1 203 ? -34.185 -11.829 31.832 1.00 36.81 203 GLY A C 1
ATOM 1565 O O . GLY A 1 203 ? -35.162 -12.308 32.410 1.00 36.81 203 GLY A O 1
ATOM 1566 N N . LEU A 1 204 ? -34.313 -11.040 30.754 1.00 33.12 204 LEU A N 1
ATOM 1567 C CA . LEU A 1 204 ? -35.618 -10.596 30.243 1.00 33.12 204 LEU A CA 1
ATOM 1568 C C . LEU A 1 204 ? -35.811 -10.645 28.720 1.00 33.12 204 LEU A C 1
ATOM 1570 O O . LEU A 1 204 ? -36.951 -10.482 28.288 1.00 33.12 204 LEU A O 1
ATOM 1574 N N . THR A 1 205 ? -34.802 -10.988 27.910 1.00 33.22 205 THR A N 1
ATOM 1575 C CA . THR A 1 205 ? -35.033 -11.188 26.465 1.00 33.22 205 THR A CA 1
ATOM 1576 C C . THR A 1 205 ? -34.194 -12.336 25.909 1.00 33.22 205 THR A C 1
ATOM 1578 O O . THR A 1 205 ? -32.967 -12.279 25.896 1.00 33.22 205 THR A O 1
ATOM 1581 N N . THR A 1 206 ? -34.860 -13.410 25.476 1.00 33.22 206 THR A N 1
ATOM 1582 C CA . THR A 1 206 ? -34.250 -14.511 24.717 1.00 33.22 206 THR A CA 1
ATOM 1583 C C . THR A 1 206 ? -34.274 -14.157 23.237 1.00 33.22 206 THR A C 1
ATOM 1585 O O . THR A 1 206 ? -35.344 -14.216 22.631 1.00 33.22 206 THR A O 1
ATOM 1588 N N . PHE A 1 207 ? -33.117 -13.830 22.661 1.00 34.50 207 PHE A N 1
ATOM 1589 C CA . PHE A 1 207 ? -32.961 -13.805 21.206 1.00 34.50 207 PHE A CA 1
ATOM 1590 C C . PHE A 1 207 ? -32.808 -15.238 20.698 1.00 34.50 207 PHE A C 1
ATOM 1592 O O . PHE A 1 207 ? -32.257 -16.058 21.414 1.00 34.50 207 PHE A O 1
ATOM 1599 N N . SER A 1 208 ? -33.302 -15.595 19.515 1.00 37.38 208 SER A N 1
ATOM 1600 C CA . SER A 1 208 ? -32.916 -16.860 18.877 1.00 37.38 208 SER A CA 1
ATOM 1601 C C . SER A 1 208 ? -32.503 -16.597 17.445 1.00 37.38 208 SER A C 1
ATOM 1603 O O . SER A 1 208 ? -33.369 -16.206 16.665 1.00 37.38 208 SER A O 1
ATOM 1605 N N . CYS A 1 209 ? -31.225 -16.806 17.118 1.00 36.84 209 CYS A N 1
ATOM 1606 C CA . CYS A 1 209 ? -30.725 -16.716 15.747 1.00 36.84 209 CYS A CA 1
ATOM 1607 C C . CYS A 1 209 ? -30.472 -18.110 15.174 1.00 36.84 209 CYS A C 1
ATOM 1609 O O . CYS A 1 209 ? -30.120 -19.034 15.902 1.00 36.84 209 CYS A O 1
ATOM 1611 N N . SER A 1 210 ? -30.799 -18.280 13.891 1.00 42.72 210 SER A N 1
ATOM 1612 C CA . SER A 1 210 ? -30.856 -19.567 13.197 1.00 42.72 210 SER A CA 1
ATOM 1613 C C . SER A 1 210 ? -30.272 -19.400 11.798 1.00 42.72 210 SER A C 1
ATOM 1615 O O . SER A 1 210 ? -30.858 -18.677 10.995 1.00 42.72 210 SER A O 1
ATOM 1617 N N . ILE A 1 211 ? -29.136 -20.042 11.514 1.00 44.75 211 ILE A N 1
ATOM 1618 C CA . ILE A 1 211 ? -28.477 -20.008 10.198 1.00 44.75 211 ILE A CA 1
ATOM 1619 C C . ILE A 1 211 ? -28.817 -21.297 9.447 1.00 44.75 211 ILE A C 1
ATOM 1621 O O . ILE A 1 211 ? -28.694 -22.386 10.008 1.00 44.75 211 ILE A O 1
ATOM 1625 N N . SER A 1 212 ? -29.231 -21.185 8.182 1.00 44.38 212 SER A N 1
ATOM 1626 C CA . SER A 1 212 ? -29.398 -22.338 7.286 1.00 44.38 212 SER A CA 1
ATOM 1627 C C . SER A 1 212 ? -28.621 -22.130 5.984 1.00 44.38 212 SER A C 1
ATOM 1629 O O . SER A 1 212 ? -28.767 -21.105 5.321 1.00 44.38 212 SER A O 1
ATOM 1631 N N . GLN A 1 213 ? -27.772 -23.102 5.642 1.00 42.59 213 GLN A N 1
ATOM 1632 C CA . GLN A 1 213 ? -26.928 -23.105 4.443 1.00 42.59 213 GLN A CA 1
ATOM 1633 C C . GLN A 1 213 ? -27.622 -23.874 3.309 1.00 42.59 213 GLN A C 1
ATOM 1635 O O . GLN A 1 213 ? -28.027 -25.027 3.490 1.00 42.59 213 GLN A O 1
ATOM 1640 N N . THR A 1 214 ? -27.705 -23.288 2.114 1.00 44.72 214 THR A N 1
ATOM 1641 C CA . THR A 1 214 ? -28.146 -23.981 0.889 1.00 44.72 214 THR A CA 1
ATOM 1642 C C . THR A 1 214 ? -26.949 -24.311 -0.010 1.00 44.72 214 THR A C 1
ATOM 1644 O O . THR A 1 214 ? -26.749 -23.670 -1.034 1.00 44.72 214 THR A O 1
ATOM 1647 N N . GLY A 1 215 ? -26.166 -25.331 0.368 1.00 43.72 215 GLY A N 1
ATOM 1648 C CA . GLY A 1 215 ? -24.995 -25.819 -0.390 1.00 43.72 215 GLY A CA 1
ATOM 1649 C C . GLY A 1 215 ? -23.657 -25.160 -0.002 1.00 43.72 215 GLY A C 1
ATOM 1650 O O . GLY A 1 215 ? -23.646 -24.033 0.476 1.00 43.72 215 GLY A O 1
ATOM 1651 N N . GLY A 1 216 ? -22.540 -25.886 -0.173 1.00 43.53 216 GLY A N 1
ATOM 1652 C CA . GLY A 1 216 ? -21.181 -25.473 0.245 1.00 43.53 216 GLY A CA 1
ATOM 1653 C C . GLY A 1 216 ? -20.534 -26.421 1.280 1.00 43.53 216 GLY A C 1
ATOM 1654 O O . GLY A 1 216 ? -21.168 -27.419 1.637 1.00 43.53 216 GLY A O 1
ATOM 1655 N N . PRO A 1 217 ? -19.279 -26.171 1.723 1.00 41.31 217 PRO A N 1
ATOM 1656 C CA . PRO A 1 217 ? -18.552 -27.034 2.663 1.00 41.31 217 PRO A CA 1
ATOM 1657 C C . PRO A 1 217 ? -19.194 -27.070 4.062 1.00 41.31 217 PRO A C 1
ATOM 1659 O O . PRO A 1 217 ? -20.094 -26.292 4.372 1.00 41.31 217 PRO A O 1
ATOM 1662 N N . GLN A 1 218 ? -18.761 -28.037 4.884 1.00 39.06 218 GLN A N 1
ATOM 1663 C CA . GLN A 1 218 ? -19.486 -28.552 6.057 1.00 39.06 218 GLN A CA 1
ATOM 1664 C C . GLN A 1 218 ? -19.586 -27.604 7.268 1.00 39.06 218 GLN A C 1
ATOM 1666 O O . GLN A 1 218 ? -20.226 -27.990 8.249 1.00 39.06 218 GLN A O 1
ATOM 1671 N N . TRP A 1 219 ? -18.969 -26.420 7.228 1.00 37.44 219 TRP A N 1
ATOM 1672 C CA . TRP A 1 219 ? -18.863 -25.523 8.377 1.00 37.44 219 TRP A CA 1
ATOM 1673 C C . TRP A 1 219 ? -18.614 -24.065 7.958 1.00 37.44 219 TRP A C 1
ATOM 1675 O O . TRP A 1 219 ? -17.888 -23.810 7.004 1.00 37.44 219 TRP A O 1
ATOM 1685 N N . VAL A 1 220 ? -19.225 -23.123 8.682 1.00 38.41 220 VAL A N 1
ATOM 1686 C CA . VAL A 1 220 ? -18.983 -21.670 8.594 1.00 38.41 220 VAL A CA 1
ATOM 1687 C C . VAL A 1 220 ? -18.996 -21.120 10.014 1.00 38.41 220 VAL A C 1
ATOM 1689 O O . VAL A 1 220 ? -19.908 -21.461 10.777 1.00 38.41 220 VAL A O 1
ATOM 1692 N N . ARG A 1 221 ? -18.003 -20.300 10.377 1.00 38.72 221 ARG A N 1
ATOM 1693 C CA . ARG A 1 221 ? -17.997 -19.573 11.651 1.00 38.72 221 ARG A CA 1
ATOM 1694 C C . ARG A 1 221 ? -18.613 -18.197 11.397 1.00 38.72 221 ARG A C 1
ATOM 1696 O O . ARG A 1 221 ? -18.130 -17.436 10.569 1.00 38.72 221 ARG A O 1
ATOM 1703 N N . ALA A 1 222 ? -19.730 -17.917 12.055 1.00 39.25 222 ALA A N 1
ATOM 1704 C CA . ALA A 1 222 ? -20.422 -16.640 11.941 1.00 39.25 222 ALA A CA 1
ATOM 1705 C C . ALA A 1 222 ? -20.400 -15.939 13.296 1.00 39.25 222 ALA A C 1
ATOM 1707 O O . ALA A 1 222 ? -20.781 -16.536 14.307 1.00 39.25 222 ALA A O 1
ATOM 1708 N N . TRP A 1 223 ? -19.980 -14.684 13.288 1.00 42.44 223 TRP A N 1
ATOM 1709 C CA . TRP A 1 223 ? -20.121 -13.736 14.380 1.00 42.44 223 TRP A CA 1
ATOM 1710 C C . TRP A 1 223 ? -21.359 -12.917 14.091 1.00 42.44 223 TRP A C 1
ATOM 1712 O O . TRP A 1 223 ? -21.516 -12.393 12.991 1.00 42.44 223 TRP A O 1
ATOM 1722 N N . VAL A 1 224 ? -22.264 -12.835 15.050 1.00 41.16 224 VAL A N 1
ATOM 1723 C CA . VAL A 1 224 ? -23.551 -12.188 14.839 1.00 41.16 224 VAL A CA 1
ATOM 1724 C C . VAL A 1 224 ? -23.814 -11.288 16.035 1.00 41.16 224 VAL A C 1
ATOM 1726 O O . VAL A 1 224 ? -23.852 -11.765 17.169 1.00 41.16 224 VAL A O 1
ATOM 1729 N N . ASP A 1 225 ? -23.972 -9.992 15.772 1.00 39.59 225 ASP A N 1
ATOM 1730 C CA . ASP A 1 225 ? -24.431 -9.005 16.756 1.00 39.59 225 ASP A CA 1
ATOM 1731 C C . ASP A 1 225 ? -25.731 -9.500 17.449 1.00 39.59 225 ASP A C 1
ATOM 1733 O O . ASP A 1 225 ? -26.521 -10.203 16.811 1.00 39.59 225 ASP A O 1
ATOM 1737 N N . PRO A 1 226 ? -26.006 -9.165 18.727 1.00 39.31 226 PRO A N 1
ATOM 1738 C CA . PRO A 1 226 ? -27.287 -9.444 19.399 1.00 39.31 226 PRO A CA 1
ATOM 1739 C C . PRO A 1 226 ? -28.560 -9.094 18.599 1.00 39.31 226 PRO A C 1
ATOM 1741 O O . PRO A 1 226 ? -29.603 -9.725 18.786 1.00 39.31 226 PRO A O 1
ATOM 1744 N N . THR A 1 227 ? -28.483 -8.104 17.710 1.00 41.12 227 THR A N 1
ATOM 1745 C CA . THR A 1 227 ? -29.539 -7.665 16.784 1.00 41.12 227 THR A CA 1
ATOM 1746 C C . THR A 1 227 ? -29.591 -8.468 15.482 1.00 41.12 227 THR A C 1
ATOM 1748 O O . THR A 1 227 ? -30.540 -8.313 14.722 1.00 41.12 227 THR A O 1
ATOM 1751 N N . CYS A 1 228 ? -28.598 -9.322 15.220 1.00 42.53 228 CYS A N 1
ATOM 1752 C CA . CYS A 1 228 ? -28.333 -10.071 13.985 1.00 42.53 228 CYS A CA 1
ATOM 1753 C C . CYS A 1 228 ? -28.389 -9.228 12.687 1.00 42.53 228 CYS A C 1
ATOM 1755 O O . CYS A 1 228 ? -28.512 -9.790 11.599 1.00 42.53 228 CYS A O 1
ATOM 1757 N N . ASP A 1 229 ? -28.243 -7.899 12.790 1.00 36.38 229 ASP A N 1
ATOM 1758 C CA . ASP A 1 229 ? -28.216 -6.965 11.654 1.00 36.38 229 ASP A CA 1
ATOM 1759 C C . ASP A 1 229 ? -26.804 -6.812 11.048 1.00 36.38 229 ASP A C 1
ATOM 1761 O O . ASP A 1 229 ? -26.659 -6.390 9.899 1.00 36.38 229 ASP A O 1
ATOM 1765 N N . ARG A 1 230 ? -25.756 -7.200 11.789 1.00 37.88 230 ARG A N 1
ATOM 1766 C CA . ARG A 1 230 ? -24.364 -7.275 11.323 1.00 37.88 230 ARG A CA 1
ATOM 1767 C C . ARG A 1 230 ? -23.804 -8.660 11.628 1.00 37.88 230 ARG A C 1
ATOM 1769 O O . ARG A 1 230 ? -23.769 -9.080 12.786 1.00 37.88 230 ARG A O 1
ATOM 1776 N N . GLY A 1 231 ? -23.411 -9.372 10.575 1.00 37.09 231 GLY A N 1
ATOM 1777 C CA . GLY A 1 231 ? -22.737 -10.658 10.676 1.00 37.09 231 GLY A CA 1
ATOM 1778 C C . GLY A 1 231 ? -21.346 -10.566 10.062 1.00 37.09 231 GLY A C 1
ATOM 1779 O O . GLY A 1 231 ? -21.248 -10.255 8.878 1.00 37.09 231 GLY A O 1
ATOM 1780 N N . LEU A 1 232 ? -20.297 -10.830 10.840 1.00 39.59 232 LEU A N 1
ATOM 1781 C CA . LEU A 1 232 ? -18.981 -11.141 10.281 1.00 39.59 232 LEU A CA 1
ATOM 1782 C C . LEU A 1 232 ? -18.964 -12.646 10.040 1.00 39.59 232 LEU A C 1
ATOM 1784 O O . LEU A 1 232 ? -19.271 -13.427 10.938 1.00 39.59 232 LEU A O 1
ATOM 1788 N N . PHE A 1 233 ? -18.656 -13.070 8.827 1.00 43.59 233 PHE A N 1
ATOM 1789 C CA . PHE A 1 233 ? -18.498 -14.482 8.516 1.00 43.59 233 PHE A CA 1
ATOM 1790 C C . PHE A 1 233 ? -17.016 -14.716 8.296 1.00 43.59 233 PHE A C 1
ATOM 1792 O O . PHE A 1 233 ? -16.421 -14.085 7.430 1.00 43.59 233 PHE A O 1
ATOM 1799 N N . ASP A 1 234 ? -16.438 -15.604 9.092 1.00 40.34 234 ASP A N 1
ATOM 1800 C CA . ASP A 1 234 ? -15.103 -16.116 8.836 1.00 40.34 234 ASP A CA 1
ATOM 1801 C C . ASP A 1 234 ? -15.195 -16.995 7.583 1.00 40.34 234 ASP A C 1
ATOM 1803 O O . ASP A 1 234 ? -15.831 -18.059 7.584 1.00 40.34 234 ASP A O 1
ATOM 1807 N N . THR A 1 235 ? -14.661 -16.474 6.480 1.00 44.16 235 THR A N 1
ATOM 1808 C CA . THR A 1 235 ? -14.658 -17.151 5.181 1.00 44.16 235 THR A CA 1
ATOM 1809 C C . THR A 1 235 ? -13.359 -17.895 4.907 1.00 44.16 235 THR A C 1
ATOM 1811 O O . THR A 1 235 ? -13.236 -18.477 3.833 1.00 44.16 235 THR A O 1
ATOM 1814 N N . HIS A 1 236 ? -12.433 -17.932 5.871 1.00 38.66 236 HIS A N 1
ATOM 1815 C CA . HIS A 1 236 ? -11.064 -18.422 5.708 1.00 38.66 236 HIS A CA 1
ATOM 1816 C C . HIS A 1 236 ? -10.983 -19.850 5.139 1.00 38.66 236 HIS A C 1
ATOM 1818 O O . HIS A 1 236 ? -10.066 -20.191 4.397 1.00 38.66 236 HIS A O 1
ATOM 1824 N N . ASP A 1 237 ? -11.992 -20.680 5.415 1.00 40.25 237 ASP A N 1
ATOM 1825 C CA . ASP A 1 237 ? -12.067 -22.071 4.952 1.00 40.25 237 ASP A CA 1
ATOM 1826 C C . ASP A 1 237 ? -13.148 -22.327 3.895 1.00 40.25 237 ASP A C 1
ATOM 1828 O O . ASP A 1 237 ? -13.442 -23.472 3.520 1.00 40.25 237 ASP A O 1
ATOM 1832 N N . LEU A 1 238 ? -13.775 -21.259 3.410 1.00 44.84 238 LEU A N 1
ATOM 1833 C CA . LEU A 1 238 ? -14.702 -21.332 2.301 1.00 44.84 238 LEU A CA 1
ATOM 1834 C C . LEU A 1 238 ? -13.914 -21.324 0.996 1.00 44.84 238 LEU A C 1
ATOM 1836 O O . LEU A 1 238 ? -13.114 -20.437 0.724 1.00 44.84 238 LEU A O 1
ATOM 1840 N N . ALA A 1 239 ? -14.197 -22.301 0.136 1.00 45.88 239 ALA A N 1
ATOM 1841 C CA . ALA A 1 239 ? -13.760 -22.206 -1.250 1.00 45.88 239 ALA A CA 1
ATOM 1842 C C . ALA A 1 239 ? -14.316 -20.907 -1.869 1.00 45.88 239 ALA A C 1
ATOM 1844 O O . ALA A 1 239 ? -15.444 -20.530 -1.525 1.00 45.88 239 ALA A O 1
ATOM 1845 N N . PRO A 1 240 ? -13.600 -20.261 -2.805 1.00 53.28 240 PRO A N 1
ATOM 1846 C CA . PRO A 1 240 ? -14.086 -19.048 -3.444 1.00 53.28 240 PRO A CA 1
ATOM 1847 C C . PRO A 1 240 ? -15.514 -19.209 -3.989 1.00 53.28 240 PRO A C 1
ATOM 1849 O O . PRO A 1 240 ? -15.826 -20.193 -4.669 1.00 53.28 240 PRO A O 1
ATOM 1852 N N . GLY A 1 241 ? -16.398 -18.264 -3.672 1.00 48.72 241 GLY A N 1
ATOM 1853 C CA . GLY A 1 241 ? -17.803 -18.298 -4.069 1.00 48.72 241 GLY A CA 1
ATOM 1854 C C . GLY A 1 241 ? -18.708 -17.405 -3.221 1.00 48.72 241 GLY A C 1
ATOM 1855 O O . GLY A 1 241 ? -18.321 -16.920 -2.160 1.00 48.72 241 GLY A O 1
ATOM 1856 N N . ASP A 1 242 ? -19.940 -17.212 -3.694 1.00 54.78 242 ASP A N 1
ATOM 1857 C CA . ASP A 1 242 ? -20.971 -16.461 -2.976 1.00 54.78 242 ASP A CA 1
ATOM 1858 C C . ASP A 1 242 ? -21.803 -17.390 -2.089 1.00 54.78 242 ASP A C 1
ATOM 1860 O O . ASP A 1 242 ? -22.421 -18.354 -2.552 1.00 54.78 242 ASP A O 1
ATOM 1864 N N . TYR A 1 243 ? -21.872 -17.059 -0.806 1.00 50.41 243 TYR A N 1
ATOM 1865 C CA . TYR A 1 243 ? -22.586 -17.810 0.213 1.00 50.41 243 TYR A CA 1
ATOM 1866 C C . TYR A 1 243 ? -23.721 -16.965 0.774 1.00 50.41 243 TYR A C 1
ATOM 1868 O O . TYR A 1 243 ? -23.517 -15.882 1.310 1.00 50.41 243 TYR A O 1
ATOM 1876 N N . SER A 1 244 ? -24.947 -17.464 0.643 1.00 51.28 244 SER A N 1
ATOM 1877 C CA . SER A 1 244 ? -26.139 -16.826 1.199 1.00 51.28 244 SER A CA 1
ATOM 1878 C C . SER A 1 244 ? -26.555 -17.494 2.503 1.00 51.28 244 SER A C 1
ATOM 1880 O O . SER A 1 244 ? -26.813 -18.699 2.537 1.00 51.28 244 SER A O 1
ATOM 1882 N N . PHE A 1 245 ? -26.705 -16.692 3.548 1.00 51.09 245 PHE A N 1
ATOM 1883 C CA . PHE A 1 245 ? -27.133 -17.111 4.874 1.00 51.09 245 PHE A CA 1
ATOM 1884 C C . PHE A 1 245 ? -28.481 -16.476 5.192 1.00 51.09 245 PHE A C 1
ATOM 1886 O O . PHE A 1 245 ? -28.612 -15.256 5.205 1.00 51.09 245 PHE A O 1
ATOM 1893 N N . GLN A 1 246 ? -29.495 -17.302 5.444 1.00 51.66 246 GLN A N 1
ATOM 1894 C CA . GLN A 1 246 ? -30.772 -16.835 5.986 1.00 51.66 246 GLN A CA 1
ATOM 1895 C C . GLN A 1 246 ? -30.665 -16.759 7.508 1.00 51.66 246 GLN A C 1
ATOM 1897 O O . GLN A 1 246 ? -30.176 -17.714 8.114 1.00 51.66 246 GLN A O 1
ATOM 1902 N N . TYR A 1 247 ? -31.170 -15.684 8.111 1.00 50.28 247 TYR A N 1
ATOM 1903 C CA . TYR A 1 247 ? -31.313 -15.555 9.558 1.00 50.28 247 TYR A CA 1
ATOM 1904 C C . TYR A 1 247 ? -32.774 -15.318 9.960 1.00 50.28 247 TYR A C 1
ATOM 1906 O O . TYR A 1 247 ? -33.551 -14.668 9.257 1.00 50.28 247 TYR A O 1
ATOM 1914 N N . GLU A 1 248 ? -33.142 -15.858 11.120 1.00 46.59 248 GLU A N 1
ATOM 1915 C CA . GLU A 1 248 ? -34.382 -15.563 11.842 1.00 46.59 248 GLU A CA 1
ATOM 1916 C C . GLU A 1 248 ? -34.012 -14.925 13.179 1.00 46.59 248 GLU A C 1
ATOM 1918 O O . GLU A 1 248 ? -33.138 -15.436 13.859 1.00 46.59 248 GLU A O 1
ATOM 1923 N N . LEU A 1 249 ? -34.671 -13.833 13.546 1.00 44.72 249 LEU A N 1
ATOM 1924 C CA . LEU A 1 249 ? -34.484 -13.067 14.777 1.00 44.72 249 LEU A CA 1
ATOM 1925 C C . LEU A 1 249 ? -35.782 -13.102 15.563 1.00 44.72 249 LEU A C 1
ATOM 1927 O O . LEU A 1 249 ? -36.814 -12.751 15.003 1.00 44.72 249 LEU A O 1
ATOM 1931 N N . PHE A 1 250 ? -35.754 -13.455 16.843 1.00 42.69 250 PHE A N 1
ATOM 1932 C CA . PHE A 1 250 ? -36.927 -13.373 17.716 1.00 42.69 250 PHE A CA 1
ATOM 1933 C C . PHE A 1 250 ? -36.606 -12.543 18.954 1.00 42.69 250 PHE A C 1
ATOM 1935 O O . PHE A 1 250 ? -35.764 -12.954 19.733 1.00 42.69 250 PHE A O 1
ATOM 1942 N N . ASP A 1 251 ? -37.272 -11.406 19.157 1.00 42.09 251 ASP A N 1
ATOM 1943 C CA . ASP A 1 251 ? -37.020 -10.488 20.289 1.00 42.09 251 ASP A CA 1
ATOM 1944 C C . ASP A 1 251 ? -37.904 -10.772 21.524 1.00 42.09 251 ASP A C 1
ATOM 1946 O O . ASP A 1 251 ? -38.088 -9.921 22.391 1.00 42.09 251 ASP A O 1
ATOM 1950 N N . GLY A 1 252 ? -38.527 -11.953 21.590 1.00 40.78 252 GLY A N 1
ATOM 1951 C CA . GLY A 1 252 ? -39.540 -12.285 22.598 1.00 40.78 252 GLY A CA 1
ATOM 1952 C C . GLY A 1 252 ? -40.973 -11.889 22.215 1.00 40.78 252 GLY A C 1
ATOM 1953 O O . GLY A 1 252 ? -41.919 -12.410 22.810 1.00 40.78 252 GLY A O 1
ATOM 1954 N N . THR A 1 253 ? -41.164 -11.032 21.203 1.00 43.56 253 THR A N 1
ATOM 1955 C CA . THR A 1 253 ? -42.488 -10.582 20.728 1.00 43.56 253 THR A CA 1
ATOM 1956 C C . THR A 1 253 ? -42.679 -10.660 19.212 1.00 43.56 253 THR A C 1
ATOM 1958 O O . THR A 1 253 ? -43.788 -10.942 18.751 1.00 43.56 253 THR A O 1
ATOM 1961 N N . THR A 1 254 ? -41.615 -10.477 18.434 1.00 39.72 254 THR A N 1
ATOM 1962 C CA . THR A 1 254 ? -41.649 -10.356 16.974 1.00 39.72 254 THR A CA 1
ATOM 1963 C C . THR A 1 254 ? -40.561 -11.217 16.351 1.00 39.72 254 THR A C 1
ATOM 1965 O O . THR A 1 254 ? -39.438 -11.252 16.848 1.00 39.72 254 THR A O 1
ATOM 1968 N N . THR A 1 255 ? -40.879 -11.885 15.237 1.00 50.25 255 THR A N 1
ATOM 1969 C CA . THR A 1 255 ? -39.884 -12.595 14.424 1.00 50.25 255 THR A CA 1
ATOM 1970 C C . THR A 1 255 ? -39.514 -11.759 13.199 1.00 50.25 255 THR A C 1
ATOM 1972 O O . THR A 1 255 ? -40.397 -11.430 12.403 1.00 50.25 255 THR A O 1
ATOM 1975 N N . ARG A 1 256 ? -38.232 -11.431 13.014 1.00 47.09 256 ARG A N 1
ATOM 1976 C CA . ARG A 1 256 ? -37.684 -10.834 11.784 1.00 47.09 256 ARG A CA 1
ATOM 1977 C C . ARG A 1 256 ? -36.909 -11.888 11.003 1.00 47.09 256 ARG A C 1
ATOM 1979 O O . ARG A 1 256 ? -36.333 -12.795 11.590 1.00 47.09 256 ARG A O 1
ATOM 1986 N N . ARG A 1 257 ? -36.918 -11.788 9.677 1.00 55.69 257 ARG A N 1
ATOM 1987 C CA . ARG A 1 257 ? -36.164 -12.681 8.790 1.00 55.69 257 ARG A CA 1
ATOM 1988 C C . ARG A 1 257 ? -35.339 -11.845 7.836 1.00 55.69 257 ARG A C 1
ATOM 1990 O O . ARG A 1 257 ? -35.865 -10.863 7.313 1.00 55.69 257 ARG A O 1
ATOM 1997 N N . GLY A 1 258 ? -34.111 -12.261 7.576 1.00 49.81 258 GLY A N 1
ATOM 1998 C CA . GLY A 1 258 ? -33.252 -11.615 6.596 1.00 49.81 258 GLY A CA 1
ATOM 1999 C C . GLY A 1 258 ? -32.276 -12.587 5.954 1.00 49.81 258 GLY A C 1
ATOM 2000 O O . GLY A 1 258 ? -32.222 -13.767 6.300 1.00 49.81 258 GLY A O 1
ATOM 2001 N N . GLN A 1 259 ? -31.533 -12.075 4.981 1.00 53.28 259 GLN A N 1
ATOM 2002 C CA . GLN A 1 259 ? -30.517 -12.811 4.247 1.00 53.28 259 GLN A CA 1
ATOM 2003 C C . GLN A 1 259 ? -29.263 -11.947 4.157 1.00 53.28 259 GLN A C 1
ATOM 2005 O O . GLN A 1 259 ? -29.357 -10.785 3.768 1.00 53.28 259 GLN A O 1
ATOM 2010 N N . VAL A 1 260 ? -28.107 -12.520 4.478 1.00 47.06 260 VAL A N 1
ATOM 2011 C CA . VAL A 1 260 ? -26.790 -11.928 4.215 1.00 47.06 260 VAL A CA 1
ATOM 2012 C C . VAL A 1 260 ? -26.101 -12.751 3.136 1.00 47.06 260 VAL A C 1
ATOM 2014 O O . VAL A 1 260 ? -26.197 -13.977 3.139 1.00 47.06 260 VAL A O 1
ATOM 2017 N N . THR A 1 261 ? -25.438 -12.080 2.197 1.00 50.81 261 THR A N 1
ATOM 2018 C CA . THR A 1 261 ? -24.564 -12.727 1.212 1.00 50.81 261 THR A CA 1
ATOM 2019 C C . THR A 1 261 ? -23.126 -12.376 1.546 1.00 50.81 261 THR A C 1
ATOM 2021 O O . THR A 1 261 ? -22.834 -11.212 1.800 1.00 50.81 261 THR A O 1
ATOM 2024 N N . VAL A 1 262 ? -22.255 -13.378 1.550 1.00 49.88 262 VAL A N 1
ATOM 2025 C CA . VAL A 1 262 ? -20.823 -13.243 1.804 1.00 49.88 262 VAL A CA 1
ATOM 2026 C C . VAL A 1 262 ? -20.091 -13.867 0.633 1.00 49.88 262 VAL A C 1
ATOM 2028 O O . VAL A 1 262 ? -20.363 -15.016 0.289 1.00 49.88 262 VAL A O 1
ATOM 2031 N N . SER A 1 263 ? -19.171 -13.133 0.027 1.00 50.44 263 SER A N 1
ATOM 2032 C CA . SER A 1 263 ? -18.293 -13.672 -1.006 1.00 50.44 263 SER A CA 1
ATOM 2033 C C . SER A 1 263 ? -16.989 -14.113 -0.347 1.00 50.44 263 SER A C 1
ATOM 2035 O O . SER A 1 263 ? -16.225 -13.262 0.093 1.00 50.44 263 SER A O 1
ATOM 2037 N N . ALA A 1 264 ? -16.726 -15.419 -0.285 1.00 51.31 264 ALA A N 1
ATOM 2038 C CA . ALA A 1 264 ? -15.373 -15.905 -0.023 1.00 51.31 264 ALA A CA 1
ATOM 2039 C C . ALA A 1 264 ? -14.571 -15.705 -1.311 1.00 51.31 264 ALA A C 1
ATOM 2041 O O . ALA A 1 264 ? -15.002 -16.144 -2.383 1.00 51.31 264 ALA A O 1
ATOM 2042 N N . ARG A 1 265 ? -13.445 -15.005 -1.234 1.00 59.75 265 ARG A N 1
ATOM 2043 C CA . ARG A 1 265 ? -12.545 -14.761 -2.364 1.00 59.75 265 ARG A CA 1
ATOM 2044 C C . ARG A 1 265 ? -11.172 -15.308 -2.000 1.00 59.75 265 ARG A C 1
ATOM 2046 O O . ARG A 1 265 ? -10.881 -15.498 -0.824 1.00 59.75 265 ARG A O 1
ATOM 2053 N N . GLU A 1 266 ? -10.356 -15.588 -3.011 1.00 67.19 266 GLU A N 1
ATOM 2054 C CA . GLU A 1 266 ? -8.925 -15.768 -2.761 1.00 67.19 266 GLU A CA 1
ATOM 2055 C C . GLU A 1 266 ? -8.398 -14.511 -2.044 1.00 67.19 266 GLU A C 1
ATOM 2057 O O . GLU A 1 266 ? -8.833 -13.409 -2.405 1.00 67.19 266 GLU A O 1
ATOM 2062 N N . PRO A 1 267 ? -7.502 -14.653 -1.051 1.00 72.94 267 PRO A N 1
ATOM 2063 C CA . PRO A 1 267 ? -6.886 -13.513 -0.393 1.00 72.94 267 PRO A CA 1
ATOM 2064 C C . PRO A 1 267 ? -6.275 -12.552 -1.410 1.00 72.94 267 PRO A C 1
ATOM 2066 O O . PRO A 1 267 ? -5.633 -12.960 -2.383 1.00 72.94 267 PRO A O 1
ATOM 2069 N N . MET A 1 268 ? -6.463 -11.262 -1.168 1.00 87.75 268 MET A N 1
ATOM 2070 C CA . MET A 1 268 ? -5.855 -10.213 -1.957 1.00 87.75 268 MET A CA 1
ATOM 2071 C C . MET A 1 268 ? -4.365 -10.212 -1.626 1.00 87.75 268 MET A C 1
ATOM 2073 O O . MET A 1 268 ? -3.956 -10.302 -0.469 1.00 87.75 268 MET A O 1
ATOM 2077 N N . ARG A 1 269 ? -3.517 -10.154 -2.646 1.00 93.50 269 ARG A N 1
ATOM 2078 C CA . ARG A 1 269 ? -2.070 -10.097 -2.426 1.00 93.50 269 ARG A CA 1
ATOM 2079 C C . ARG A 1 269 ? -1.671 -8.679 -2.052 1.00 93.50 269 ARG A C 1
ATOM 2081 O O . ARG A 1 269 ? -2.117 -7.739 -2.701 1.00 93.50 269 ARG A O 1
ATOM 2088 N N . VAL A 1 270 ? -0.818 -8.522 -1.045 1.00 95.81 270 VAL A N 1
ATOM 2089 C CA . VAL A 1 270 ? -0.301 -7.202 -0.660 1.00 95.81 270 VAL A CA 1
ATOM 2090 C C . VAL A 1 270 ? 1.128 -7.052 -1.143 1.00 95.81 270 VAL A C 1
ATOM 2092 O O . VAL A 1 270 ? 1.988 -7.860 -0.798 1.00 95.81 270 VAL A O 1
ATOM 2095 N N . TYR A 1 271 ? 1.382 -6.028 -1.941 1.00 98.44 271 TYR A N 1
ATOM 2096 C CA . TYR A 1 271 ? 2.730 -5.605 -2.301 1.00 98.44 271 TYR A CA 1
ATOM 2097 C C . TYR A 1 271 ? 3.060 -4.315 -1.570 1.00 98.44 271 TYR A C 1
ATOM 2099 O O . TYR A 1 271 ? 2.158 -3.569 -1.208 1.00 98.44 271 TYR A O 1
ATOM 2107 N N . ASP A 1 272 ? 4.344 -4.050 -1.389 1.00 98.00 272 ASP A N 1
ATOM 2108 C CA . ASP A 1 272 ? 4.821 -2.745 -0.937 1.00 98.00 272 ASP A CA 1
ATOM 2109 C C . ASP A 1 272 ? 5.291 -1.889 -2.127 1.00 98.00 272 ASP A C 1
ATOM 2111 O O . ASP A 1 272 ? 5.621 -2.414 -3.198 1.00 98.00 272 ASP A O 1
ATOM 2115 N N . THR A 1 273 ? 5.359 -0.576 -1.928 1.00 96.31 273 THR A N 1
ATOM 2116 C CA . THR A 1 273 ? 5.845 0.396 -2.909 1.00 96.31 273 THR A CA 1
ATOM 2117 C C . THR A 1 273 ? 7.222 0.911 -2.518 1.00 96.31 273 THR A C 1
ATOM 2119 O O . THR A 1 273 ? 7.389 1.640 -1.537 1.00 96.31 273 THR A O 1
ATOM 2122 N N . ALA A 1 274 ? 8.222 0.613 -3.348 1.00 95.19 274 ALA A N 1
ATOM 2123 C CA . ALA A 1 274 ? 9.585 1.093 -3.155 1.00 95.19 274 ALA A CA 1
ATOM 2124 C C . ALA A 1 274 ? 10.215 1.488 -4.502 1.00 95.19 274 ALA A C 1
ATOM 2126 O O . ALA A 1 274 ? 11.212 0.919 -4.956 1.00 95.19 274 ALA A O 1
ATOM 2127 N N . TRP A 1 275 ? 9.628 2.497 -5.157 1.00 94.00 275 TRP A N 1
ATOM 2128 C CA . TRP A 1 275 ? 9.990 2.925 -6.513 1.00 94.00 275 TRP A CA 1
ATOM 2129 C C . TRP A 1 275 ? 11.492 3.124 -6.726 1.00 94.00 275 TRP A C 1
ATOM 2131 O O . TRP A 1 275 ? 12.020 2.744 -7.766 1.00 94.00 275 TRP A O 1
ATOM 2141 N N . SER A 1 276 ? 12.195 3.707 -5.752 1.00 92.69 276 SER A N 1
ATOM 2142 C CA . SER A 1 276 ? 13.597 4.117 -5.912 1.00 92.69 276 SER A CA 1
ATOM 2143 C C . SER A 1 276 ? 14.654 3.092 -5.480 1.00 92.69 276 SER A C 1
ATOM 2145 O O . SER A 1 276 ? 15.838 3.451 -5.480 1.00 92.69 276 SER A O 1
ATOM 2147 N N . ILE A 1 277 ? 14.302 1.853 -5.103 1.00 94.12 277 ILE A N 1
ATOM 2148 C CA . ILE A 1 277 ? 15.318 0.898 -4.611 1.00 94.12 277 ILE A CA 1
ATOM 2149 C C . ILE A 1 277 ? 16.453 0.617 -5.603 1.00 94.12 277 ILE A C 1
ATOM 2151 O O . ILE A 1 277 ? 17.594 0.640 -5.142 1.00 94.12 277 ILE A O 1
ATOM 2155 N N . PRO A 1 278 ? 16.229 0.492 -6.934 1.00 94.94 278 PRO A N 1
ATOM 2156 C CA . PRO A 1 278 ? 17.323 0.238 -7.881 1.00 94.94 278 PRO A CA 1
ATOM 2157 C C . PRO A 1 278 ? 18.393 1.332 -7.906 1.00 94.94 278 PRO A C 1
ATOM 2159 O O . PRO A 1 278 ? 19.535 1.097 -8.298 1.00 94.94 278 PRO A O 1
ATOM 2162 N N . LEU A 1 279 ? 18.025 2.546 -7.495 1.00 91.62 279 LEU A N 1
ATOM 2163 C CA . LEU A 1 279 ? 18.931 3.682 -7.433 1.00 91.62 279 LEU A CA 1
ATOM 2164 C C . LEU A 1 279 ? 19.520 3.872 -6.028 1.00 91.62 279 LEU A C 1
ATOM 2166 O O . LEU A 1 279 ? 20.690 4.215 -5.882 1.00 91.62 279 LEU A O 1
ATOM 2170 N N . LYS A 1 280 ? 18.720 3.693 -4.974 1.00 91.12 280 LYS A N 1
ATOM 2171 C CA . LYS A 1 280 ? 19.045 4.256 -3.654 1.00 91.12 280 LYS A CA 1
ATOM 2172 C C . LYS A 1 280 ? 19.334 3.241 -2.558 1.00 91.12 280 LYS A C 1
ATOM 2174 O O . LYS A 1 280 ? 19.868 3.677 -1.530 1.00 91.12 280 LYS A O 1
ATOM 2179 N N . ALA A 1 281 ? 19.015 1.965 -2.750 1.00 92.62 281 ALA A N 1
ATOM 2180 C CA . ALA A 1 281 ? 19.216 0.933 -1.739 1.00 92.62 281 ALA A CA 1
ATOM 2181 C C . ALA A 1 281 ? 20.636 0.361 -1.757 1.00 92.62 281 ALA A C 1
ATOM 2183 O O . ALA A 1 281 ? 21.230 0.196 -2.820 1.00 92.62 281 ALA A O 1
ATOM 2184 N N . SER A 1 282 ? 21.201 0.084 -0.578 1.00 92.38 282 SER A N 1
ATOM 2185 C CA . SER A 1 282 ? 22.373 -0.795 -0.467 1.00 92.38 282 SER A CA 1
ATOM 2186 C C . SER A 1 282 ? 21.950 -2.257 -0.328 1.00 92.38 282 SER A C 1
ATOM 2188 O O . SER A 1 282 ? 20.818 -2.549 0.057 1.00 92.38 282 SER A O 1
ATOM 2190 N N . ASP A 1 283 ? 22.876 -3.179 -0.581 1.00 93.50 283 ASP A N 1
ATOM 2191 C CA . ASP A 1 283 ? 22.626 -4.622 -0.478 1.00 93.50 283 ASP A CA 1
ATOM 2192 C C . ASP A 1 283 ? 22.200 -5.025 0.952 1.00 93.50 283 ASP A C 1
ATOM 2194 O O . ASP A 1 283 ? 21.303 -5.844 1.142 1.00 93.50 283 ASP A O 1
ATOM 2198 N N . GLU A 1 284 ? 22.768 -4.391 1.986 1.00 91.94 284 GLU A N 1
ATOM 2199 C CA . GLU A 1 284 ? 22.363 -4.627 3.379 1.00 91.94 284 GLU A CA 1
ATOM 2200 C C . GLU A 1 284 ? 20.964 -4.092 3.703 1.00 91.94 284 GLU A C 1
ATOM 2202 O O . GLU A 1 284 ? 20.283 -4.639 4.575 1.00 91.94 284 GLU A O 1
ATOM 2207 N N . GLU A 1 285 ? 20.551 -3.000 3.058 1.00 94.31 285 GLU A N 1
ATOM 2208 C CA . GLU A 1 285 ? 19.206 -2.451 3.222 1.00 94.31 285 GLU A CA 1
ATOM 2209 C C . GLU A 1 285 ? 18.172 -3.345 2.519 1.00 94.31 285 GLU A C 1
ATOM 2211 O O . GLU A 1 285 ? 17.110 -3.596 3.088 1.00 94.31 285 GLU A O 1
ATOM 2216 N N . LEU A 1 286 ? 18.499 -3.889 1.338 1.00 95.94 286 LEU A N 1
ATOM 2217 C CA . LEU A 1 286 ? 17.647 -4.841 0.616 1.00 95.94 286 LEU A CA 1
ATOM 2218 C C . LEU A 1 286 ? 17.378 -6.105 1.437 1.00 95.94 286 LEU A C 1
ATOM 2220 O O . LEU A 1 286 ? 16.230 -6.530 1.536 1.00 95.94 286 LEU A O 1
ATOM 2224 N N . GLU A 1 287 ? 18.404 -6.677 2.069 1.00 92.62 287 GLU A N 1
ATOM 2225 C CA . GLU A 1 287 ? 18.235 -7.879 2.894 1.00 92.62 287 GLU A CA 1
ATOM 2226 C C . GLU A 1 287 ? 17.300 -7.625 4.086 1.00 92.62 287 GLU A C 1
ATOM 2228 O O . GLU A 1 287 ? 16.409 -8.428 4.361 1.00 92.62 287 GLU A O 1
ATOM 2233 N N . GLN A 1 288 ? 17.453 -6.487 4.773 1.00 88.38 288 GLN A N 1
ATOM 2234 C CA . GLN A 1 288 ? 16.564 -6.100 5.877 1.00 88.38 288 GLN A CA 1
ATOM 2235 C C . GLN A 1 288 ? 15.124 -5.901 5.402 1.00 88.38 288 GLN A C 1
ATOM 2237 O O . GLN A 1 288 ? 14.182 -6.337 6.064 1.00 88.38 288 GLN A O 1
ATOM 2242 N N . TYR A 1 289 ? 14.968 -5.258 4.250 1.00 96.31 289 TYR A N 1
ATOM 2243 C CA . TYR A 1 289 ? 13.678 -4.962 3.657 1.00 96.31 289 TYR A CA 1
ATOM 2244 C C . TYR A 1 289 ? 12.923 -6.226 3.238 1.00 96.31 289 TYR A C 1
ATOM 2246 O O . TYR A 1 289 ? 11.808 -6.452 3.700 1.00 96.31 289 TYR A O 1
ATOM 2254 N N . PHE A 1 290 ? 13.542 -7.096 2.437 1.00 95.69 290 PHE A N 1
ATOM 2255 C CA . PHE A 1 290 ? 12.899 -8.331 1.988 1.00 95.69 290 PHE A CA 1
ATOM 2256 C C . PHE A 1 290 ? 12.668 -9.322 3.135 1.00 95.69 290 PHE A C 1
ATOM 2258 O O . PHE A 1 290 ? 11.619 -9.963 3.166 1.00 95.69 290 PHE A O 1
ATOM 2265 N N . THR A 1 291 ? 13.559 -9.364 4.135 1.00 83.69 291 THR A N 1
ATOM 2266 C CA . THR A 1 291 ? 13.310 -10.121 5.375 1.00 83.69 291 THR A CA 1
ATOM 2267 C C . THR A 1 291 ? 12.046 -9.629 6.078 1.00 83.69 291 THR A C 1
ATOM 2269 O O . THR A 1 291 ? 11.262 -10.431 6.586 1.00 83.69 291 THR A O 1
ATOM 2272 N N . PHE A 1 292 ? 11.837 -8.313 6.159 1.00 87.88 292 PHE A N 1
ATOM 2273 C CA . PHE A 1 292 ? 10.626 -7.767 6.762 1.00 87.88 292 PHE A CA 1
ATOM 2274 C C . PHE A 1 292 ? 9.383 -8.126 5.939 1.00 87.88 292 PHE A C 1
ATOM 2276 O O . PHE A 1 292 ? 8.416 -8.620 6.514 1.00 87.88 292 PHE A O 1
ATOM 2283 N N . LEU A 1 293 ? 9.418 -7.926 4.617 1.00 89.25 293 LEU A N 1
ATOM 2284 C CA . LEU A 1 293 ? 8.277 -8.196 3.741 1.00 89.25 293 LEU A CA 1
ATOM 2285 C C . LEU A 1 293 ? 7.802 -9.655 3.838 1.00 89.25 293 LEU A C 1
ATOM 2287 O O . LEU A 1 293 ? 6.603 -9.880 4.007 1.00 89.25 293 LEU A O 1
ATOM 2291 N N . ASP A 1 294 ? 8.725 -10.623 3.814 1.00 84.19 294 ASP A N 1
ATOM 2292 C CA . ASP A 1 294 ? 8.418 -12.051 4.000 1.00 84.19 294 ASP A CA 1
ATOM 2293 C C . ASP A 1 294 ? 7.793 -12.298 5.380 1.00 84.19 294 ASP A C 1
ATOM 2295 O O . ASP A 1 294 ? 6.709 -12.871 5.512 1.00 84.19 294 ASP A O 1
ATOM 2299 N N . ASN A 1 295 ? 8.410 -11.759 6.436 1.00 63.50 295 ASN A N 1
ATOM 2300 C CA . ASN A 1 295 ? 7.902 -11.929 7.795 1.00 63.50 295 ASN A CA 1
ATOM 2301 C C . ASN A 1 295 ? 6.518 -11.308 8.027 1.00 63.50 295 ASN A C 1
ATOM 2303 O O . ASN A 1 295 ? 5.754 -11.842 8.838 1.00 63.50 295 ASN A O 1
ATOM 2307 N N . ALA A 1 296 ? 6.212 -10.205 7.346 1.00 69.81 296 ALA A N 1
ATOM 2308 C CA . ALA A 1 296 ? 4.928 -9.519 7.410 1.00 69.81 296 ALA A CA 1
ATOM 2309 C C . ALA A 1 296 ? 3.855 -10.178 6.523 1.00 69.81 296 ALA A C 1
ATOM 2311 O O . ALA A 1 296 ? 2.669 -9.942 6.732 1.00 69.81 296 ALA A O 1
ATOM 2312 N N . GLY A 1 297 ? 4.241 -11.043 5.579 1.00 76.12 297 GLY A N 1
ATOM 2313 C CA . GLY A 1 297 ? 3.311 -11.736 4.685 1.00 76.12 297 GLY A CA 1
ATOM 2314 C C . GLY A 1 297 ? 2.974 -10.966 3.407 1.00 76.12 297 GLY A C 1
ATOM 2315 O O . GLY A 1 297 ? 1.920 -11.201 2.815 1.00 76.12 297 GLY A O 1
ATOM 2316 N N . HIS A 1 298 ? 3.855 -10.064 2.971 1.00 92.19 298 HIS A N 1
ATOM 2317 C CA . HIS A 1 298 ? 3.739 -9.447 1.654 1.00 92.19 298 HIS A CA 1
ATOM 2318 C C . HIS A 1 298 ? 3.963 -10.483 0.547 1.00 92.19 298 HIS A C 1
ATOM 2320 O O . HIS A 1 298 ? 4.687 -11.462 0.702 1.00 92.19 298 HIS A O 1
ATOM 2326 N N . ALA A 1 299 ? 3.371 -10.234 -0.614 1.00 95.06 299 ALA A N 1
ATOM 2327 C CA . ALA A 1 299 ? 3.627 -10.980 -1.836 1.00 95.06 299 ALA A CA 1
ATOM 2328 C C . ALA A 1 299 ? 4.913 -10.524 -2.543 1.00 95.06 299 ALA A C 1
ATOM 2330 O O . ALA A 1 299 ? 5.499 -11.285 -3.321 1.00 95.06 299 ALA A O 1
ATOM 2331 N N . GLY A 1 300 ? 5.335 -9.280 -2.316 1.00 98.06 300 GLY A N 1
ATOM 2332 C CA . GLY A 1 300 ? 6.440 -8.681 -3.044 1.00 98.06 300 GLY A CA 1
ATOM 2333 C C . GLY A 1 300 ? 6.468 -7.161 -2.982 1.00 98.06 300 GLY A C 1
ATOM 2334 O O . GLY A 1 300 ? 5.894 -6.551 -2.084 1.00 98.06 300 GLY A O 1
ATOM 2335 N N . VAL A 1 301 ? 7.111 -6.561 -3.981 1.00 98.56 301 VAL A N 1
ATOM 2336 C CA . VAL A 1 301 ? 7.303 -5.109 -4.094 1.00 98.56 301 VAL A CA 1
ATOM 2337 C C . VAL A 1 301 ? 7.106 -4.617 -5.530 1.00 98.56 301 VAL A C 1
ATOM 2339 O O . VAL A 1 301 ? 7.368 -5.343 -6.494 1.00 98.56 301 VAL A O 1
ATOM 2342 N N . TRP A 1 302 ? 6.658 -3.374 -5.678 1.00 98.00 302 TRP A N 1
ATOM 2343 C CA . TRP A 1 302 ? 6.673 -2.626 -6.932 1.00 98.00 302 TRP A CA 1
ATOM 2344 C C . TRP A 1 302 ? 7.840 -1.633 -6.945 1.00 98.00 302 TRP A C 1
ATOM 2346 O O . TRP A 1 302 ? 8.063 -0.892 -5.983 1.00 98.00 302 TRP A O 1
ATOM 2356 N N . ILE A 1 303 ? 8.611 -1.642 -8.035 1.00 96.69 303 ILE A N 1
ATOM 2357 C CA . ILE A 1 303 ? 9.823 -0.825 -8.189 1.00 96.69 303 ILE A CA 1
ATOM 2358 C C . ILE A 1 303 ? 9.838 -0.117 -9.539 1.00 96.69 303 ILE A C 1
ATOM 2360 O O . ILE A 1 303 ? 9.237 -0.588 -10.505 1.00 96.69 303 ILE A O 1
ATOM 2364 N N . SER A 1 304 ? 10.590 0.980 -9.631 1.00 94.38 304 SER A N 1
ATOM 2365 C CA . SER A 1 304 ? 10.882 1.637 -10.901 1.00 94.38 304 SER A CA 1
ATOM 2366 C C . SER A 1 304 ? 12.326 1.392 -11.301 1.00 94.38 304 SER A C 1
ATOM 2368 O O . SER A 1 304 ? 13.253 1.726 -10.563 1.00 94.38 304 SER A O 1
ATOM 2370 N N . LEU A 1 305 ? 12.520 0.815 -12.490 1.00 93.19 305 LEU A N 1
ATOM 2371 C CA . LEU A 1 305 ? 13.852 0.585 -13.041 1.00 93.19 305 LEU A CA 1
ATOM 2372 C C . LEU A 1 305 ? 14.588 1.904 -13.295 1.00 93.19 305 LEU A C 1
ATOM 2374 O O . LEU A 1 305 ? 15.799 1.971 -13.123 1.00 93.19 305 LEU A O 1
ATOM 2378 N N . VAL A 1 306 ? 13.853 2.943 -13.699 1.00 87.00 306 VAL 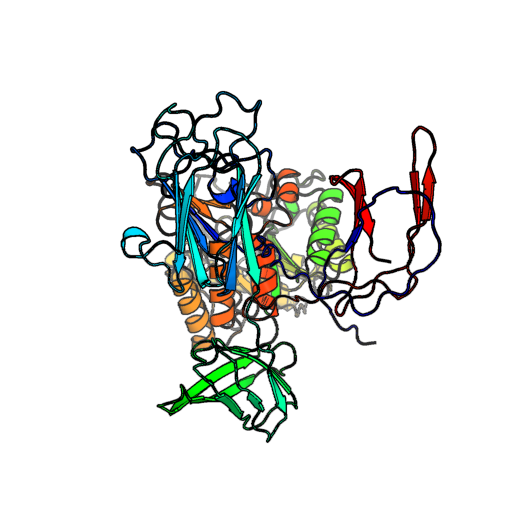A N 1
ATOM 2379 C CA . VAL A 1 306 ? 14.367 4.306 -13.847 1.00 87.00 306 VAL A CA 1
ATOM 2380 C C . VAL A 1 306 ? 13.332 5.263 -13.252 1.00 87.00 306 VAL A C 1
ATOM 2382 O O . VAL A 1 306 ? 12.319 5.539 -13.907 1.00 87.00 306 VAL A O 1
ATOM 2385 N N . PRO A 1 307 ? 13.548 5.749 -12.013 1.00 76.56 307 PRO A N 1
ATOM 2386 C CA . PRO A 1 307 ? 12.639 6.685 -11.359 1.00 76.56 307 PRO A CA 1
ATOM 2387 C C . PRO A 1 307 ? 12.699 8.072 -12.016 1.00 76.56 307 PRO A C 1
ATOM 2389 O O . PRO A 1 307 ? 13.445 8.308 -12.973 1.00 76.56 307 PRO A O 1
ATOM 2392 N N . ASN A 1 308 ? 11.905 9.004 -11.499 1.00 76.50 308 ASN A N 1
ATOM 2393 C CA . ASN A 1 308 ? 11.721 10.320 -12.099 1.00 76.50 308 ASN A CA 1
ATOM 2394 C C . ASN A 1 308 ? 13.043 11.096 -12.167 1.00 76.50 308 ASN A C 1
ATOM 2396 O O . ASN A 1 308 ? 13.942 10.909 -11.338 1.00 76.50 308 ASN A O 1
ATOM 2400 N N . VAL A 1 309 ? 13.162 12.034 -13.106 1.00 75.00 309 VAL A N 1
ATOM 2401 C CA . VAL A 1 309 ? 14.391 12.840 -13.286 1.00 75.00 309 VAL A CA 1
ATOM 2402 C C . VAL A 1 309 ? 14.795 13.602 -12.005 1.00 75.00 309 VAL A C 1
ATOM 2404 O O . VAL A 1 309 ? 15.982 13.800 -11.762 1.00 75.00 309 VAL A O 1
ATOM 2407 N N . TRP A 1 310 ? 13.847 13.971 -11.129 1.00 73.44 310 TRP A N 1
ATOM 2408 C CA . TRP A 1 310 ? 14.112 14.634 -9.830 1.00 73.44 310 TRP A CA 1
ATOM 2409 C C . TRP A 1 310 ? 14.725 13.699 -8.794 1.00 73.44 310 TRP A C 1
ATOM 2411 O O . TRP A 1 310 ? 15.345 14.154 -7.835 1.00 73.44 310 TRP A O 1
ATOM 2421 N N . GLN A 1 311 ? 14.501 12.398 -8.954 1.00 74.38 311 GLN A N 1
ATOM 2422 C CA . GLN A 1 311 ? 14.993 11.369 -8.049 1.00 74.38 311 GLN A CA 1
ATOM 2423 C C . GLN A 1 311 ? 16.379 10.860 -8.454 1.00 74.38 311 GLN A C 1
ATOM 2425 O O . GLN A 1 311 ? 16.964 10.104 -7.682 1.00 74.38 311 GLN A O 1
ATOM 2430 N N . GLY A 1 312 ? 16.896 11.302 -9.607 1.00 75.38 312 GLY A N 1
ATOM 2431 C CA . GLY A 1 312 ? 18.240 11.025 -10.117 1.00 75.38 312 GLY A CA 1
ATOM 2432 C C . GLY A 1 312 ? 18.272 10.681 -11.612 1.00 75.38 312 GLY A C 1
ATOM 2433 O O . GLY A 1 312 ? 19.242 10.990 -12.302 1.00 75.38 312 GLY A O 1
ATOM 2434 N N . GLY A 1 313 ? 17.186 10.103 -12.134 1.00 79.38 313 GLY A N 1
ATOM 2435 C CA . GLY A 1 313 ? 17.047 9.739 -13.545 1.00 79.38 313 GLY A CA 1
ATOM 2436 C C . GLY A 1 313 ? 18.192 8.885 -14.106 1.00 79.38 313 GLY A C 1
ATOM 2437 O O . GLY A 1 313 ? 18.699 7.996 -13.428 1.00 79.38 313 GLY A O 1
ATOM 2438 N N . LEU A 1 314 ? 18.581 9.136 -15.363 1.00 83.56 314 LEU A N 1
ATOM 2439 C CA . LEU A 1 314 ? 19.559 8.313 -16.094 1.00 83.56 314 LEU A CA 1
ATOM 2440 C C . LEU A 1 314 ? 21.016 8.512 -15.659 1.00 83.56 314 LEU A C 1
ATOM 2442 O O . LEU A 1 314 ? 21.830 7.609 -15.856 1.00 83.56 314 LEU A O 1
ATOM 2446 N N . GLU A 1 315 ? 21.358 9.691 -15.131 1.00 84.12 315 GLU A N 1
ATOM 2447 C CA . GLU A 1 315 ? 22.748 10.093 -14.867 1.00 84.12 315 GLU A CA 1
ATOM 2448 C C . GLU A 1 315 ? 23.181 9.865 -13.415 1.00 84.12 315 GLU A C 1
ATOM 2450 O O . GLU A 1 315 ? 24.382 9.752 -13.156 1.00 84.12 315 GLU A O 1
ATOM 2455 N N . GLU A 1 316 ? 22.237 9.786 -12.472 1.00 87.56 316 GLU A N 1
ATOM 2456 C CA . GLU A 1 316 ? 22.560 9.553 -11.065 1.00 87.56 316 GLU A CA 1
ATOM 2457 C C . GLU A 1 316 ? 23.081 8.121 -10.868 1.00 87.56 316 GLU A C 1
ATOM 2459 O O . GLU A 1 316 ? 22.407 7.152 -11.237 1.00 87.56 316 GLU A O 1
ATOM 2464 N N . PRO A 1 317 ? 24.276 7.949 -10.280 1.00 92.81 317 PRO A N 1
ATOM 2465 C CA . PRO A 1 317 ? 24.781 6.629 -9.952 1.00 92.81 317 PRO A CA 1
ATOM 2466 C C . PRO A 1 317 ? 23.995 5.993 -8.802 1.00 92.81 317 PRO A C 1
ATOM 2468 O O . PRO A 1 317 ? 23.711 6.643 -7.797 1.00 92.81 317 PRO A O 1
ATOM 2471 N N . ASN A 1 318 ? 23.729 4.692 -8.906 1.00 93.56 318 ASN A N 1
ATOM 2472 C CA . ASN A 1 318 ? 23.225 3.901 -7.793 1.00 93.56 318 ASN A CA 1
ATOM 2473 C C . ASN A 1 318 ? 24.252 3.808 -6.648 1.00 93.56 318 ASN A C 1
ATOM 2475 O O . ASN A 1 318 ? 25.379 4.310 -6.742 1.00 93.56 318 ASN A O 1
ATOM 2479 N N . ARG A 1 319 ? 23.901 3.127 -5.551 1.00 91.50 319 ARG A N 1
ATOM 2480 C CA . ARG A 1 319 ? 24.790 2.963 -4.382 1.00 91.50 319 ARG A CA 1
ATOM 2481 C C . ARG A 1 319 ? 26.125 2.280 -4.684 1.00 91.50 319 ARG A C 1
ATOM 2483 O O . ARG A 1 319 ? 27.073 2.447 -3.917 1.00 91.50 319 ARG A O 1
ATOM 2490 N N . HIS A 1 320 ? 26.226 1.593 -5.815 1.00 93.75 320 HIS A N 1
ATOM 2491 C CA . HIS A 1 320 ? 27.433 0.922 -6.297 1.00 93.75 320 HIS A CA 1
ATOM 2492 C C . HIS A 1 320 ? 28.247 1.804 -7.259 1.00 93.75 320 HIS A C 1
ATOM 2494 O O . HIS A 1 320 ? 29.332 1.418 -7.688 1.00 93.75 320 HIS A O 1
ATOM 2500 N N . GLY A 1 321 ? 27.780 3.023 -7.545 1.00 95.94 321 GLY A N 1
ATOM 2501 C CA . GLY A 1 321 ? 28.466 4.002 -8.385 1.00 95.94 321 GLY A CA 1
ATOM 2502 C C . GLY A 1 321 ? 28.199 3.832 -9.881 1.00 95.94 321 GLY A C 1
ATOM 2503 O O . GLY A 1 321 ? 29.014 4.273 -10.695 1.00 95.94 321 GLY A O 1
ATOM 2504 N N . HIS A 1 322 ? 27.083 3.205 -10.255 1.00 95.88 322 HIS A N 1
ATOM 2505 C CA . HIS A 1 322 ? 26.711 2.950 -11.647 1.00 95.88 322 HIS A CA 1
ATOM 2506 C C . HIS A 1 322 ? 25.399 3.650 -11.980 1.00 95.88 322 HIS A C 1
ATOM 2508 O O . HIS A 1 322 ? 24.412 3.442 -11.291 1.00 95.88 322 HIS A O 1
ATOM 2514 N N . ALA A 1 323 ? 25.386 4.493 -13.009 1.00 92.44 323 ALA A N 1
ATOM 2515 C CA . ALA A 1 323 ? 24.167 5.131 -13.506 1.00 92.44 323 ALA A CA 1
ATOM 2516 C C . ALA A 1 323 ? 23.509 4.253 -14.582 1.00 92.44 323 ALA A C 1
ATOM 2518 O O . ALA A 1 323 ? 24.177 3.392 -15.156 1.00 92.44 323 ALA A O 1
ATOM 2519 N N . PHE A 1 324 ? 22.226 4.465 -14.878 1.00 91.56 324 PHE A N 1
ATOM 2520 C CA . PHE A 1 324 ? 21.526 3.706 -15.926 1.00 91.56 324 PHE A CA 1
ATOM 2521 C C . PHE A 1 324 ? 22.037 4.046 -17.341 1.00 91.56 324 PHE A C 1
ATOM 2523 O O . PHE A 1 324 ? 22.083 3.181 -18.217 1.00 91.56 324 PHE A O 1
ATOM 2530 N N . GLU A 1 325 ? 22.485 5.290 -17.536 1.00 87.38 325 GLU A N 1
ATOM 2531 C CA . GLU A 1 325 ? 23.076 5.864 -18.753 1.00 87.38 325 GLU A CA 1
ATOM 2532 C C . GLU A 1 325 ? 22.111 6.062 -19.930 1.00 87.38 325 GLU A C 1
ATOM 2534 O O . GLU A 1 325 ? 21.927 7.196 -20.367 1.00 87.38 325 GLU A O 1
ATOM 2539 N N . SER A 1 326 ? 21.525 5.002 -20.496 1.00 86.00 326 SER A N 1
ATOM 2540 C CA . SER A 1 326 ? 20.675 5.129 -21.693 1.00 86.00 326 SER A CA 1
ATOM 2541 C C . SER A 1 326 ? 19.731 3.949 -21.897 1.00 86.00 326 SER A C 1
ATOM 2543 O O . SER A 1 326 ? 20.066 2.821 -21.558 1.00 86.00 326 SER A O 1
ATOM 2545 N N . PHE A 1 327 ? 18.587 4.177 -22.545 1.00 86.81 327 PHE A N 1
ATOM 2546 C CA . PHE A 1 327 ? 17.660 3.100 -22.915 1.00 86.81 327 PHE A CA 1
ATOM 2547 C C . PHE A 1 327 ? 18.112 2.285 -24.141 1.00 86.81 327 PHE A C 1
ATOM 2549 O O . PHE A 1 327 ? 17.746 1.118 -24.271 1.00 86.81 327 PHE A O 1
ATOM 2556 N N . ASP A 1 328 ? 18.949 2.857 -25.016 1.00 85.31 328 ASP A N 1
ATOM 2557 C CA . ASP A 1 328 ? 19.515 2.150 -26.179 1.00 85.31 328 ASP A CA 1
ATOM 2558 C C . ASP A 1 328 ? 20.556 1.097 -25.772 1.00 85.31 328 ASP A C 1
ATOM 2560 O O . ASP A 1 328 ? 20.709 0.062 -26.424 1.00 85.31 328 ASP A O 1
ATOM 2564 N N . SER A 1 329 ? 21.309 1.384 -24.710 1.00 85.81 329 SER A N 1
ATOM 2565 C CA . SER A 1 329 ? 22.348 0.514 -24.169 1.00 85.81 329 SER A CA 1
ATOM 2566 C C . SER A 1 329 ? 22.472 0.749 -22.660 1.00 85.81 329 SER A C 1
ATOM 2568 O O . SER A 1 329 ? 23.412 1.433 -22.241 1.00 85.81 329 SER A O 1
ATOM 2570 N N . PRO A 1 330 ? 21.550 0.202 -21.843 1.00 91.81 330 PRO A N 1
ATOM 2571 C CA . PRO A 1 330 ? 21.598 0.371 -20.394 1.00 91.81 330 PRO A CA 1
ATOM 2572 C C . PRO A 1 330 ? 22.912 -0.146 -19.815 1.00 91.81 330 PRO A C 1
ATOM 2574 O O . PRO A 1 330 ? 23.442 -1.166 -20.273 1.00 91.81 330 PRO A O 1
ATOM 2577 N N . ASN A 1 331 ? 23.439 0.542 -18.801 1.00 94.75 331 ASN A N 1
ATOM 2578 C CA . ASN A 1 331 ? 24.689 0.138 -18.168 1.00 94.75 331 ASN A CA 1
ATOM 2579 C C . ASN A 1 331 ? 24.537 -1.264 -17.536 1.00 94.75 331 ASN A C 1
ATOM 2581 O O . ASN A 1 331 ? 23.723 -1.443 -16.625 1.00 94.75 331 ASN A O 1
ATOM 2585 N N . PRO A 1 332 ? 25.328 -2.271 -17.955 1.00 95.94 332 PRO A N 1
ATOM 2586 C CA . PRO A 1 332 ? 25.196 -3.627 -17.434 1.00 95.94 332 PRO A CA 1
ATOM 2587 C C . PRO A 1 332 ? 25.463 -3.722 -15.926 1.00 95.94 332 PRO A C 1
ATOM 2589 O O . PRO A 1 332 ? 24.829 -4.541 -15.275 1.00 95.94 332 PRO A O 1
ATOM 2592 N N . LEU A 1 333 ? 26.328 -2.875 -15.356 1.00 96.50 333 LEU A N 1
ATOM 2593 C CA . LEU A 1 333 ? 26.613 -2.875 -13.915 1.00 96.50 333 LEU A CA 1
ATOM 2594 C C . LEU A 1 333 ? 25.461 -2.284 -13.090 1.00 96.50 333 LEU A C 1
ATOM 2596 O O . LEU A 1 333 ? 25.258 -2.676 -11.945 1.00 96.50 333 LEU A O 1
ATOM 2600 N N . TYR A 1 334 ? 24.672 -1.376 -13.671 1.00 96.50 334 TYR A N 1
ATOM 2601 C CA . TYR A 1 334 ? 23.408 -0.956 -13.065 1.00 96.50 334 TYR A CA 1
ATOM 2602 C C . TYR A 1 334 ? 22.419 -2.127 -13.048 1.00 96.50 334 TYR A C 1
ATOM 2604 O O . TYR A 1 334 ? 21.831 -2.443 -12.016 1.00 96.50 334 TYR A O 1
ATOM 2612 N N . LEU A 1 335 ? 22.283 -2.828 -14.180 1.00 96.75 335 LEU A N 1
ATOM 2613 C CA . LEU A 1 335 ? 21.393 -3.985 -14.289 1.00 96.75 335 LEU A CA 1
ATOM 2614 C C . LEU A 1 335 ? 21.846 -5.180 -13.430 1.00 96.75 335 LEU A C 1
ATOM 2616 O O . LEU A 1 335 ? 21.019 -6.011 -13.078 1.00 96.75 335 LEU A O 1
ATOM 2620 N N . GLU A 1 336 ? 23.133 -5.316 -13.099 1.00 96.62 336 GLU A N 1
ATOM 2621 C CA . GLU A 1 336 ? 23.635 -6.307 -12.126 1.00 96.62 336 GLU A CA 1
ATOM 2622 C C . GLU A 1 336 ? 23.099 -6.050 -10.713 1.00 96.62 336 GLU A C 1
ATOM 2624 O O . GLU A 1 336 ? 22.795 -7.000 -9.998 1.00 96.62 336 GLU A O 1
ATOM 2629 N N . HIS A 1 337 ? 22.895 -4.791 -10.318 1.00 96.69 337 HIS A N 1
ATOM 2630 C CA . HIS A 1 337 ? 22.241 -4.498 -9.042 1.00 96.69 337 HIS A CA 1
ATOM 2631 C C . HIS A 1 337 ? 20.756 -4.902 -9.051 1.00 96.69 337 HIS A C 1
ATOM 2633 O O . HIS A 1 337 ? 20.240 -5.405 -8.057 1.00 96.69 337 HIS A O 1
ATOM 2639 N N . VAL A 1 338 ? 20.071 -4.770 -10.190 1.00 97.88 338 VAL A N 1
ATOM 2640 C CA . VAL A 1 338 ? 18.681 -5.239 -10.324 1.00 97.88 338 VAL A CA 1
ATOM 2641 C C . VAL A 1 338 ? 18.589 -6.769 -10.317 1.00 97.88 338 VAL A C 1
ATOM 2643 O O . VAL A 1 338 ? 17.643 -7.305 -9.742 1.00 97.88 338 VAL A O 1
ATOM 2646 N N . ASP A 1 339 ? 19.588 -7.483 -10.855 1.00 98.25 339 ASP A N 1
ATOM 2647 C CA . ASP A 1 339 ? 19.697 -8.938 -10.646 1.00 98.25 339 ASP A CA 1
ATOM 2648 C C . ASP A 1 339 ? 19.754 -9.257 -9.151 1.00 98.25 339 ASP A C 1
ATOM 2650 O O . ASP A 1 339 ? 19.020 -10.119 -8.681 1.00 98.25 339 ASP A O 1
ATOM 2654 N N . HIS A 1 340 ? 20.572 -8.521 -8.390 1.00 98.31 340 HIS A N 1
ATOM 2655 C CA . HIS A 1 340 ? 20.691 -8.732 -6.951 1.00 98.31 340 HIS A CA 1
ATOM 2656 C C . HIS A 1 340 ? 19.363 -8.494 -6.212 1.00 98.31 340 HIS A C 1
ATOM 2658 O O . HIS A 1 340 ? 19.021 -9.272 -5.321 1.00 98.31 340 HIS A O 1
ATOM 2664 N N . ILE A 1 341 ? 18.577 -7.486 -6.608 1.00 98.62 341 ILE A N 1
ATOM 2665 C CA . ILE A 1 341 ? 17.230 -7.241 -6.061 1.00 98.62 341 ILE A CA 1
ATOM 2666 C C . ILE A 1 341 ? 16.317 -8.449 -6.312 1.00 98.62 341 ILE A C 1
ATOM 2668 O O . ILE A 1 341 ? 15.679 -8.938 -5.380 1.00 98.62 341 ILE A O 1
ATOM 2672 N N . LEU A 1 342 ? 16.274 -8.952 -7.550 1.00 98.81 342 LEU A N 1
ATOM 2673 C CA . LEU A 1 342 ? 15.455 -10.109 -7.922 1.00 98.81 342 LEU A CA 1
ATOM 2674 C C . LEU A 1 342 ? 15.902 -11.394 -7.209 1.00 98.81 342 LEU A C 1
ATOM 2676 O O . LEU A 1 342 ? 15.058 -12.144 -6.716 1.00 98.81 342 LEU A O 1
ATOM 2680 N N . ASP A 1 343 ? 17.210 -11.637 -7.118 1.00 98.69 343 ASP A N 1
ATOM 2681 C CA . ASP A 1 343 ? 17.788 -12.781 -6.407 1.00 98.69 343 ASP A CA 1
ATOM 2682 C C . ASP A 1 343 ? 17.465 -12.728 -4.906 1.00 98.69 343 ASP A C 1
ATOM 2684 O O . ASP A 1 343 ? 17.135 -13.751 -4.301 1.00 98.69 343 ASP A O 1
ATOM 2688 N N . THR A 1 344 ? 17.521 -11.534 -4.308 1.00 98.56 344 THR A N 1
ATOM 2689 C CA . THR A 1 344 ? 17.194 -11.328 -2.890 1.00 98.56 344 THR A CA 1
ATOM 2690 C C . THR A 1 344 ? 15.709 -11.566 -2.650 1.00 98.56 344 THR A C 1
ATOM 2692 O O . THR A 1 344 ? 15.355 -12.375 -1.797 1.00 98.56 344 THR A O 1
ATOM 2695 N N . ALA A 1 345 ? 14.831 -10.966 -3.458 1.00 98.62 345 ALA A N 1
ATOM 2696 C CA . ALA A 1 345 ? 13.394 -11.214 -3.378 1.00 98.62 345 ALA A CA 1
ATOM 2697 C C . ALA A 1 345 ? 13.071 -12.715 -3.497 1.00 98.62 345 ALA A C 1
ATOM 2699 O O . ALA A 1 345 ? 12.356 -13.265 -2.661 1.00 98.62 345 ALA A O 1
ATOM 2700 N N . GLN A 1 346 ? 13.679 -13.409 -4.468 1.00 98.12 346 GLN A N 1
ATOM 2701 C CA . GLN A 1 346 ? 13.504 -14.851 -4.643 1.00 98.12 346 GLN A CA 1
ATOM 2702 C C . GLN A 1 346 ? 13.949 -15.648 -3.411 1.00 98.12 346 GLN A C 1
ATOM 2704 O O . GLN A 1 346 ? 13.287 -16.622 -3.045 1.00 98.12 346 GLN A O 1
ATOM 2709 N N . ALA A 1 347 ? 15.074 -15.281 -2.790 1.00 96.06 347 ALA A N 1
ATOM 2710 C CA . ALA A 1 347 ? 15.587 -15.962 -1.602 1.00 96.06 347 ALA A CA 1
ATOM 2711 C C . ALA A 1 347 ? 14.611 -15.887 -0.415 1.00 96.06 347 ALA A C 1
ATOM 2713 O O . ALA A 1 347 ? 14.554 -16.830 0.375 1.00 96.06 347 ALA A O 1
ATOM 2714 N N . HIS A 1 348 ? 13.811 -14.820 -0.357 1.00 90.81 348 HIS A N 1
ATOM 2715 C CA . HIS A 1 348 ? 12.747 -14.593 0.627 1.00 90.81 348 HIS A CA 1
ATOM 2716 C C . HIS A 1 348 ? 11.358 -15.053 0.141 1.00 90.81 348 HIS A C 1
ATOM 2718 O O . HIS A 1 348 ? 10.358 -14.814 0.802 1.00 90.81 348 HIS A O 1
ATOM 2724 N N . GLY A 1 349 ? 11.262 -15.726 -1.014 1.00 92.44 349 GLY A N 1
ATOM 2725 C CA . GLY A 1 349 ? 9.983 -16.209 -1.557 1.00 92.44 349 GLY A CA 1
ATOM 2726 C C . GLY A 1 349 ? 9.051 -15.107 -2.075 1.00 92.44 349 GLY A C 1
ATOM 2727 O O . GLY A 1 349 ? 7.865 -15.358 -2.282 1.00 92.44 349 GLY A O 1
ATOM 2728 N N . LEU A 1 350 ? 9.589 -13.910 -2.301 1.00 97.31 350 LEU A N 1
ATOM 2729 C CA . LEU A 1 350 ? 8.873 -12.715 -2.725 1.00 97.31 350 LEU A CA 1
ATOM 2730 C C . LEU A 1 350 ? 9.037 -12.462 -4.224 1.00 97.31 350 LEU A C 1
ATOM 2732 O O . LEU A 1 350 ? 9.932 -12.987 -4.893 1.00 97.31 350 LEU A O 1
ATOM 2736 N N . THR A 1 351 ? 8.161 -11.611 -4.744 1.00 98.62 351 THR A N 1
ATOM 2737 C CA . THR A 1 351 ? 8.128 -11.214 -6.153 1.00 98.62 351 THR A CA 1
ATOM 2738 C C . THR A 1 351 ? 8.344 -9.713 -6.335 1.00 98.62 351 THR A C 1
ATOM 2740 O O . THR A 1 351 ? 8.262 -8.924 -5.395 1.00 98.62 351 THR A O 1
ATOM 2743 N N . VAL A 1 352 ? 8.653 -9.312 -7.562 1.00 98.81 352 VAL A N 1
ATOM 2744 C CA . VAL A 1 352 ? 8.946 -7.940 -7.956 1.00 98.81 352 VAL A CA 1
ATOM 2745 C C . VAL A 1 352 ? 8.174 -7.622 -9.231 1.00 98.81 352 VAL A C 1
ATOM 2747 O O . VAL A 1 352 ? 8.276 -8.336 -10.233 1.00 98.81 352 VAL A O 1
ATOM 2750 N N . ASN A 1 353 ? 7.431 -6.520 -9.195 1.00 98.56 353 ASN A N 1
ATOM 2751 C CA . ASN A 1 353 ? 6.818 -5.902 -10.365 1.00 98.56 353 ASN A CA 1
ATOM 2752 C C . ASN A 1 353 ? 7.687 -4.714 -10.786 1.00 98.56 353 ASN A C 1
ATOM 2754 O O . ASN A 1 353 ? 8.002 -3.854 -9.960 1.00 98.56 353 ASN A O 1
ATOM 2758 N N . ILE A 1 354 ? 8.112 -4.678 -12.051 1.00 98.06 354 ILE A N 1
ATOM 2759 C CA . ILE A 1 354 ? 9.091 -3.689 -12.526 1.00 98.06 354 ILE A CA 1
ATOM 2760 C C . ILE A 1 354 ? 8.425 -2.705 -13.479 1.00 98.06 354 ILE A C 1
ATOM 2762 O O . ILE A 1 354 ? 8.099 -3.069 -14.611 1.00 98.06 354 ILE A O 1
ATOM 2766 N N . VAL A 1 355 ? 8.319 -1.441 -13.062 1.00 96.50 355 VAL A N 1
ATOM 2767 C CA . VAL A 1 355 ? 8.054 -0.318 -13.971 1.00 96.50 355 VAL A CA 1
ATOM 2768 C C . VAL A 1 355 ? 9.280 -0.123 -14.851 1.00 96.50 355 VAL A C 1
ATOM 2770 O O . VAL A 1 355 ? 10.359 0.232 -14.371 1.00 96.50 355 VAL A O 1
ATOM 2773 N N . VAL A 1 356 ? 9.136 -0.410 -16.147 1.00 94.56 356 VAL A N 1
ATOM 2774 C CA . VAL A 1 356 ? 10.280 -0.497 -17.072 1.00 94.56 356 VAL A CA 1
ATOM 2775 C C . VAL A 1 356 ? 10.910 0.861 -17.369 1.00 94.56 356 VAL A C 1
ATOM 2777 O O . VAL A 1 356 ? 12.084 0.922 -17.723 1.00 94.56 356 VAL A O 1
ATOM 2780 N N . ALA A 1 357 ? 10.140 1.936 -17.244 1.00 87.94 357 ALA A N 1
ATOM 2781 C CA . ALA A 1 357 ? 10.583 3.323 -17.265 1.00 87.94 357 ALA A CA 1
ATOM 2782 C C . ALA A 1 357 ? 9.410 4.189 -16.813 1.00 87.94 357 ALA A C 1
ATOM 2784 O O . ALA A 1 357 ? 8.294 3.953 -17.267 1.00 87.94 357 ALA A O 1
ATOM 2785 N N . TRP A 1 358 ? 9.644 5.192 -15.967 1.00 87.00 358 TRP A N 1
ATOM 2786 C CA . TRP A 1 358 ? 8.568 6.083 -15.541 1.00 87.00 358 TRP A CA 1
ATOM 2787 C C . TRP A 1 358 ? 8.015 6.899 -16.716 1.00 87.00 358 TRP A C 1
ATOM 2789 O O . TRP A 1 358 ? 8.734 7.723 -17.299 1.00 87.00 358 TRP A O 1
ATOM 2799 N N . ALA A 1 359 ? 6.750 6.664 -17.080 1.00 80.38 359 ALA A N 1
ATOM 2800 C CA . ALA A 1 359 ? 6.135 7.283 -18.247 1.00 80.38 359 ALA A CA 1
ATOM 2801 C C . ALA A 1 359 ? 6.327 8.788 -18.225 1.00 80.38 359 ALA A C 1
ATOM 2803 O O . ALA A 1 359 ? 6.774 9.315 -19.239 1.00 80.38 359 ALA A O 1
ATOM 2804 N N . SER A 1 360 ? 6.031 9.449 -17.091 1.00 72.56 360 SER A N 1
ATOM 2805 C CA . SER A 1 360 ? 5.985 10.918 -16.934 1.00 72.56 360 SER A CA 1
ATOM 2806 C C . SER A 1 360 ? 7.247 11.640 -17.396 1.00 72.56 360 SER A C 1
ATOM 2808 O O . SER A 1 360 ? 7.153 12.778 -17.853 1.00 72.56 360 SER A O 1
ATOM 2810 N N . ASP A 1 361 ? 8.385 10.943 -17.431 1.00 74.25 361 ASP A N 1
ATOM 2811 C CA . ASP A 1 361 ? 9.695 11.507 -17.738 1.00 74.25 361 ASP A CA 1
ATOM 2812 C C . ASP A 1 361 ? 10.332 10.915 -19.002 1.00 74.25 361 ASP A C 1
ATOM 2814 O O . ASP A 1 361 ? 10.878 11.680 -19.796 1.00 74.25 361 ASP A O 1
ATOM 2818 N N . TRP A 1 362 ? 10.149 9.619 -19.279 1.00 76.00 362 TRP A N 1
ATOM 2819 C CA . TRP A 1 362 ? 11.039 8.899 -20.204 1.00 76.00 362 TRP A CA 1
ATOM 2820 C C . TRP A 1 362 ? 10.428 8.429 -21.530 1.00 76.00 362 TRP A C 1
ATOM 2822 O O . TRP A 1 362 ? 11.129 7.815 -22.330 1.00 76.00 362 TRP A O 1
ATOM 2832 N N . VAL A 1 363 ? 9.142 8.681 -21.788 1.00 76.81 363 VAL A N 1
ATOM 2833 C CA . VAL A 1 363 ? 8.421 8.106 -22.940 1.00 76.81 363 VAL A CA 1
ATOM 2834 C C . VAL A 1 363 ? 7.768 9.166 -23.835 1.00 76.81 363 VAL A C 1
ATOM 2836 O O . VAL A 1 363 ? 7.085 10.071 -23.345 1.00 76.81 363 VAL A O 1
ATOM 2839 N N . GLY A 1 364 ? 7.942 9.015 -25.156 1.00 65.50 364 GLY A N 1
ATOM 2840 C CA . GLY A 1 364 ? 7.237 9.768 -26.207 1.00 65.50 364 GLY A CA 1
ATOM 2841 C C . GLY A 1 364 ? 7.988 10.981 -26.786 1.00 65.50 364 GLY A C 1
ATOM 2842 O O . GLY A 1 364 ? 8.993 11.437 -26.245 1.00 65.50 364 GLY A O 1
ATOM 2843 N N . ASP A 1 365 ? 7.477 11.524 -27.899 1.00 55.94 365 ASP A N 1
ATOM 2844 C CA . ASP A 1 365 ? 8.021 12.711 -28.580 1.00 55.94 365 ASP A CA 1
ATOM 2845 C C . ASP A 1 365 ? 7.597 14.000 -27.855 1.00 55.94 365 ASP A C 1
ATOM 2847 O O . ASP A 1 365 ? 6.549 14.587 -28.138 1.00 55.94 365 ASP A O 1
ATOM 2851 N N . ARG A 1 366 ? 8.407 14.478 -26.903 1.00 55.59 366 ARG A N 1
ATOM 2852 C CA . ARG A 1 366 ? 8.045 15.662 -26.107 1.00 55.59 366 ARG A CA 1
ATOM 2853 C C . ARG A 1 366 ? 8.678 16.959 -26.600 1.00 55.59 366 ARG A C 1
ATOM 2855 O O . ARG A 1 366 ? 9.888 17.030 -26.820 1.00 55.59 366 ARG A O 1
ATOM 2862 N N . PRO A 1 367 ? 7.906 18.059 -26.659 1.00 47.25 367 PRO A N 1
ATOM 2863 C CA . PRO A 1 367 ? 8.476 19.394 -26.599 1.00 47.25 367 PRO A CA 1
ATOM 2864 C C . PRO A 1 367 ? 9.166 19.598 -25.241 1.00 47.25 367 PRO A C 1
ATOM 2866 O O . PRO A 1 367 ? 8.591 19.269 -24.211 1.00 47.25 367 PRO A O 1
ATOM 2869 N N . ALA A 1 368 ? 10.346 20.223 -25.265 1.00 45.16 368 ALA A N 1
ATOM 2870 C CA . ALA A 1 368 ? 11.269 20.607 -24.179 1.00 45.16 368 ALA A CA 1
ATOM 2871 C C . ALA A 1 368 ? 10.713 21.110 -22.824 1.00 45.16 368 ALA A C 1
ATOM 2873 O O . ALA A 1 368 ? 11.486 21.450 -21.931 1.00 45.16 368 ALA A O 1
ATOM 2874 N N . ALA A 1 369 ? 9.406 21.300 -22.681 1.00 47.44 369 ALA A N 1
ATOM 2875 C CA . ALA A 1 369 ? 8.820 21.972 -21.541 1.00 47.44 369 ALA A CA 1
ATOM 2876 C C . ALA A 1 369 ? 7.403 21.476 -21.271 1.00 47.44 369 ALA A C 1
ATOM 2878 O O . ALA A 1 369 ? 6.445 22.136 -21.663 1.00 47.44 369 ALA A O 1
ATOM 2879 N N . LYS A 1 370 ? 7.273 20.384 -20.519 1.00 40.28 370 LYS A N 1
ATOM 2880 C CA . LYS A 1 370 ? 6.231 20.255 -19.497 1.00 40.28 370 LYS A CA 1
ATOM 2881 C C . LYS A 1 370 ? 6.822 19.462 -18.334 1.00 40.28 370 LYS A C 1
ATOM 2883 O O . LYS A 1 370 ? 7.220 18.326 -18.511 1.00 40.28 370 LYS A O 1
ATOM 2888 N N . TRP A 1 371 ? 6.890 20.153 -17.198 1.00 41.09 371 TRP A N 1
ATOM 2889 C CA . TRP A 1 371 ? 7.530 19.788 -15.936 1.00 41.09 371 TRP A CA 1
ATOM 2890 C C . TRP A 1 371 ? 9.077 19.844 -15.937 1.00 41.09 371 TRP A C 1
ATOM 2892 O O . TRP A 1 371 ? 9.779 19.093 -16.597 1.00 41.09 371 TRP A O 1
ATOM 2902 N N . HIS A 1 372 ? 9.569 20.879 -15.225 1.00 48.50 372 HIS A N 1
ATOM 2903 C CA . HIS A 1 372 ? 10.951 21.215 -14.820 1.00 48.50 372 HIS A CA 1
ATOM 2904 C C . HIS A 1 372 ? 12.047 21.547 -15.856 1.00 48.50 372 HIS A C 1
ATOM 2906 O O . HIS A 1 372 ? 13.179 21.841 -15.469 1.00 48.50 372 HIS A O 1
ATOM 2912 N N . GLY A 1 373 ? 11.739 21.618 -17.148 1.00 44.84 373 GLY A N 1
ATOM 2913 C CA . GLY A 1 373 ? 12.607 22.328 -18.102 1.00 44.84 373 GLY A CA 1
ATOM 2914 C C . GLY A 1 373 ? 13.969 21.678 -18.367 1.00 44.84 373 GLY A C 1
ATOM 2915 O O . GLY A 1 373 ? 14.909 22.380 -18.749 1.00 44.84 373 GLY A O 1
ATOM 2916 N N . ILE A 1 374 ? 14.066 20.359 -18.191 1.00 46.47 374 ILE A N 1
ATOM 2917 C CA . ILE A 1 374 ? 15.197 19.561 -18.662 1.00 46.47 374 ILE A CA 1
ATOM 2918 C C . ILE A 1 374 ? 14.830 19.007 -20.044 1.00 46.47 374 ILE A C 1
ATOM 2920 O O . ILE A 1 374 ? 13.839 18.304 -20.211 1.00 46.47 374 ILE A O 1
ATOM 2924 N N . LEU A 1 375 ? 15.621 19.378 -21.050 1.00 47.09 375 LEU A N 1
ATOM 2925 C CA . LEU A 1 375 ? 15.645 18.713 -22.350 1.00 47.09 375 LEU A CA 1
ATOM 2926 C C . LEU A 1 375 ? 16.393 17.393 -22.167 1.00 47.09 375 LEU A C 1
ATOM 2928 O O . LEU A 1 375 ? 17.619 17.419 -22.087 1.00 47.09 375 LEU A O 1
ATOM 2932 N N . ASP A 1 376 ? 15.677 16.276 -22.087 1.00 52.44 376 ASP A N 1
ATOM 2933 C CA . ASP A 1 376 ? 16.303 14.955 -22.125 1.00 52.44 376 ASP A CA 1
ATOM 2934 C C . ASP A 1 376 ? 16.618 14.575 -23.588 1.00 52.44 376 ASP A C 1
ATOM 2936 O O . ASP A 1 376 ? 15.709 14.539 -24.424 1.00 52.44 376 ASP A O 1
ATOM 2940 N N . PRO A 1 377 ? 17.895 14.361 -23.951 1.00 49.94 377 PRO A N 1
ATOM 2941 C CA . PRO A 1 377 ? 18.276 14.016 -25.313 1.00 49.94 377 PRO A CA 1
ATOM 2942 C C . PRO A 1 377 ? 17.971 12.563 -25.727 1.00 49.94 377 PRO A C 1
ATOM 2944 O O . PRO A 1 377 ? 18.212 12.259 -26.898 1.00 49.94 377 PRO A O 1
ATOM 2947 N N . ALA A 1 378 ? 17.492 11.672 -24.841 1.00 62.50 378 ALA A N 1
ATOM 2948 C CA . ALA A 1 378 ? 17.350 10.241 -25.161 1.00 62.50 378 ALA A CA 1
ATOM 2949 C C . ALA A 1 378 ? 16.110 9.522 -24.561 1.00 62.50 378 ALA A C 1
ATOM 2951 O O . ALA A 1 378 ? 16.271 8.460 -23.951 1.00 62.50 378 ALA A O 1
ATOM 2952 N N . PRO A 1 379 ? 14.873 10.024 -24.759 1.00 73.75 379 PRO A N 1
ATOM 2953 C CA . PRO A 1 379 ? 13.667 9.312 -24.333 1.00 73.75 379 PRO A CA 1
ATOM 2954 C C . PRO A 1 379 ? 13.496 7.981 -25.081 1.00 73.75 379 PRO A C 1
ATOM 2956 O O . PRO A 1 379 ? 13.989 7.792 -26.199 1.00 73.75 379 PRO A O 1
ATOM 2959 N N . ILE A 1 380 ? 12.728 7.064 -24.493 1.00 75.94 380 ILE A N 1
ATOM 2960 C CA . ILE A 1 380 ? 12.233 5.896 -25.216 1.00 75.94 380 ILE A CA 1
ATOM 2961 C C . ILE A 1 380 ? 11.190 6.369 -26.230 1.00 75.94 380 ILE A C 1
ATOM 2963 O O . ILE A 1 380 ? 10.244 7.100 -25.914 1.00 75.94 380 ILE A O 1
ATOM 2967 N N . HIS A 1 381 ? 11.348 5.905 -27.459 1.00 74.88 381 HIS A N 1
ATOM 2968 C CA . HIS A 1 381 ? 10.445 6.160 -28.570 1.00 74.88 381 HIS A CA 1
ATOM 2969 C C . HIS A 1 381 ? 10.250 4.881 -29.396 1.00 74.88 381 HIS A C 1
ATOM 2971 O O . HIS A 1 381 ? 11.014 3.920 -29.278 1.00 74.88 381 HIS A O 1
ATOM 2977 N N . GLU A 1 382 ? 9.271 4.869 -30.298 1.00 73.75 382 GLU A N 1
ATOM 2978 C CA . GLU A 1 382 ? 8.937 3.704 -31.138 1.00 73.75 382 GLU A CA 1
ATOM 2979 C C . GLU A 1 382 ? 10.171 3.029 -31.781 1.00 73.75 382 GLU A C 1
ATOM 2981 O O . GLU A 1 382 ? 10.271 1.803 -31.819 1.00 73.75 382 GLU A O 1
ATOM 2986 N N . LEU A 1 383 ? 11.161 3.815 -32.230 1.00 76.56 383 LEU A N 1
ATOM 2987 C CA . LEU A 1 383 ? 12.333 3.294 -32.947 1.00 76.56 383 LEU A CA 1
ATOM 2988 C C . LEU A 1 383 ? 13.331 2.508 -32.074 1.00 76.56 383 LEU A C 1
ATOM 2990 O O . LEU A 1 383 ? 14.099 1.721 -32.629 1.00 76.56 383 LEU A O 1
ATOM 2994 N N . ASN A 1 384 ? 13.348 2.707 -30.750 1.00 84.19 384 ASN A N 1
ATOM 2995 C CA . ASN A 1 384 ? 14.263 2.013 -29.829 1.00 84.19 384 ASN A CA 1
ATOM 2996 C C . ASN A 1 384 ? 13.543 1.141 -28.789 1.00 84.19 384 ASN A C 1
ATOM 2998 O O . ASN A 1 384 ? 14.154 0.201 -28.277 1.00 84.19 384 ASN A O 1
ATOM 3002 N N . GLY A 1 385 ? 12.243 1.356 -28.553 1.00 89.50 385 GLY A N 1
ATOM 3003 C CA . GLY A 1 385 ? 11.456 0.616 -27.564 1.00 89.50 385 GLY A CA 1
ATOM 3004 C C . GLY A 1 385 ? 11.553 -0.905 -27.713 1.00 89.50 385 GLY A C 1
ATOM 3005 O O . GLY A 1 385 ? 11.775 -1.605 -26.730 1.00 89.50 385 GLY A O 1
ATOM 3006 N N . ALA A 1 386 ? 11.504 -1.434 -28.940 1.00 93.81 386 ALA A N 1
ATOM 3007 C CA . ALA A 1 386 ? 11.616 -2.879 -29.167 1.00 93.81 386 ALA A CA 1
ATOM 3008 C C . ALA A 1 386 ? 12.991 -3.458 -28.795 1.00 93.81 386 ALA A C 1
ATOM 3010 O O . ALA A 1 386 ? 13.073 -4.553 -28.235 1.00 93.81 386 ALA A O 1
ATOM 3011 N N . ALA A 1 387 ? 14.077 -2.735 -29.076 1.00 93.69 387 ALA A N 1
ATOM 3012 C CA . ALA A 1 387 ? 15.416 -3.162 -28.676 1.00 93.69 387 ALA A CA 1
ATOM 3013 C C . ALA A 1 387 ? 15.584 -3.090 -27.152 1.00 93.69 387 ALA A C 1
ATOM 3015 O O . ALA A 1 387 ? 16.155 -4.005 -26.552 1.00 93.69 387 ALA A O 1
ATOM 3016 N N . TYR A 1 388 ? 15.025 -2.051 -26.529 1.00 94.62 388 TYR A N 1
ATOM 3017 C CA . TYR A 1 388 ? 15.014 -1.884 -25.081 1.00 94.62 388 TYR A CA 1
ATOM 3018 C C . TYR A 1 388 ? 14.263 -3.025 -24.380 1.00 94.62 388 TYR A C 1
ATOM 3020 O O . TYR A 1 388 ? 14.847 -3.751 -23.575 1.00 94.62 388 TYR A O 1
ATOM 3028 N N . GLY A 1 389 ? 13.010 -3.277 -24.772 1.00 96.62 389 GLY A N 1
ATOM 3029 C CA . GLY A 1 389 ? 12.203 -4.365 -24.218 1.00 96.62 389 GLY A CA 1
ATOM 3030 C C . GLY A 1 389 ? 12.854 -5.741 -24.398 1.00 96.62 389 GLY A C 1
ATOM 3031 O O . GLY A 1 389 ? 12.879 -6.549 -23.470 1.00 96.62 389 GLY A O 1
ATOM 3032 N N . ALA A 1 390 ? 13.464 -6.002 -25.561 1.00 97.44 390 ALA A N 1
ATOM 3033 C CA . ALA A 1 390 ? 14.206 -7.241 -25.790 1.00 97.44 390 ALA A CA 1
ATOM 3034 C C . ALA A 1 390 ? 15.465 -7.356 -24.912 1.00 97.44 390 ALA A C 1
ATOM 3036 O O . ALA A 1 390 ? 15.838 -8.464 -24.520 1.00 97.44 390 ALA A O 1
ATOM 3037 N N . THR A 1 391 ? 16.128 -6.239 -24.602 1.00 96.25 391 THR A N 1
ATOM 3038 C CA . THR A 1 391 ? 17.305 -6.209 -23.721 1.00 96.25 391 THR A CA 1
ATOM 3039 C C . THR A 1 391 ? 16.927 -6.611 -22.300 1.00 96.25 391 THR A C 1
ATOM 3041 O O . THR A 1 391 ? 17.543 -7.530 -21.757 1.00 96.25 391 THR A O 1
ATOM 3044 N N . LEU A 1 392 ? 15.873 -6.009 -21.738 1.00 97.06 392 LEU A N 1
ATOM 3045 C CA . LEU A 1 392 ? 15.377 -6.360 -20.404 1.00 97.06 392 LEU A CA 1
ATOM 3046 C C . LEU A 1 392 ? 14.911 -7.821 -20.344 1.00 97.06 392 LEU A C 1
ATOM 3048 O O . LEU A 1 392 ? 15.356 -8.595 -19.496 1.00 97.06 392 LEU A O 1
ATOM 3052 N N . ALA A 1 393 ? 14.073 -8.238 -21.295 1.00 98.06 393 ALA A N 1
ATOM 3053 C CA . ALA A 1 393 ? 13.504 -9.580 -21.293 1.00 98.06 393 ALA A CA 1
ATOM 3054 C C . ALA A 1 393 ? 14.560 -10.676 -21.486 1.00 98.06 393 ALA A C 1
ATOM 3056 O O . ALA A 1 393 ? 14.486 -11.721 -20.850 1.00 98.06 393 ALA A O 1
ATOM 3057 N N . ASN A 1 394 ? 15.588 -10.465 -22.314 1.00 97.69 394 ASN A N 1
ATOM 3058 C CA . ASN A 1 394 ? 16.671 -11.448 -22.432 1.00 97.69 394 ASN A CA 1
ATOM 3059 C C . ASN A 1 394 ? 17.472 -11.627 -21.138 1.00 97.69 394 ASN A C 1
ATOM 3061 O O . ASN A 1 394 ? 18.107 -12.671 -20.989 1.00 97.69 394 ASN A O 1
ATOM 3065 N N . ARG A 1 395 ? 17.441 -10.643 -20.233 1.00 97.38 395 ARG A N 1
ATOM 3066 C CA . ARG A 1 395 ? 18.094 -10.720 -18.930 1.00 97.38 395 ARG A CA 1
ATOM 3067 C C . ARG A 1 395 ? 17.220 -11.412 -17.882 1.00 97.38 395 ARG A C 1
ATOM 3069 O O . ARG A 1 395 ? 17.721 -12.310 -17.216 1.00 97.38 395 ARG A O 1
ATOM 3076 N N . TRP A 1 396 ? 15.942 -11.035 -17.770 1.00 98.12 396 TRP A N 1
ATOM 3077 C CA . TRP A 1 396 ? 15.097 -11.444 -16.632 1.00 98.12 396 TRP A CA 1
ATOM 3078 C C . TRP A 1 396 ? 13.915 -12.358 -16.958 1.00 98.12 396 TRP A C 1
ATOM 3080 O O . TRP A 1 396 ? 13.254 -12.822 -16.032 1.00 98.12 396 TRP A O 1
ATOM 3090 N N . LYS A 1 397 ? 13.637 -12.682 -18.229 1.00 97.38 397 LYS A N 1
ATOM 3091 C CA . LYS A 1 397 ? 12.568 -13.649 -18.533 1.00 97.38 397 LYS A CA 1
ATOM 3092 C C . LYS A 1 397 ? 12.840 -14.997 -17.855 1.00 97.38 397 LYS A C 1
ATOM 3094 O O . LYS A 1 397 ? 13.950 -15.531 -17.916 1.00 97.38 397 LYS A O 1
ATOM 3099 N N . GLY A 1 398 ? 11.814 -15.571 -17.248 1.00 97.31 398 GLY A N 1
ATOM 3100 C CA . GLY A 1 398 ? 11.860 -16.805 -16.480 1.00 97.31 398 GLY A CA 1
ATOM 3101 C C . GLY A 1 398 ? 12.490 -16.663 -15.095 1.00 97.31 398 GLY A C 1
ATOM 3102 O O . GLY A 1 398 ? 12.658 -17.687 -14.431 1.00 97.31 398 GLY A O 1
ATOM 3103 N N . HIS A 1 399 ? 12.848 -15.450 -14.654 1.00 98.38 399 HIS A N 1
ATOM 3104 C CA . HIS A 1 399 ? 13.318 -15.233 -13.290 1.00 98.38 399 HIS A CA 1
ATOM 3105 C C . HIS A 1 399 ? 12.159 -15.458 -12.299 1.00 98.38 399 HIS A C 1
ATOM 3107 O O . HIS A 1 399 ? 11.135 -14.792 -12.429 1.00 98.38 399 HIS A O 1
ATOM 3113 N N . PRO A 1 400 ? 12.284 -16.349 -11.296 1.00 96.75 400 PRO A N 1
ATOM 3114 C CA . PRO A 1 400 ? 11.180 -16.697 -10.394 1.00 96.75 400 PRO A CA 1
ATOM 3115 C C . PRO A 1 400 ? 10.572 -15.524 -9.620 1.00 96.75 400 PRO A C 1
ATOM 3117 O O . PRO A 1 400 ? 9.376 -15.538 -9.350 1.00 96.75 400 PRO A O 1
ATOM 3120 N N . ALA A 1 401 ? 11.387 -14.529 -9.260 1.00 98.38 401 ALA A N 1
ATOM 3121 C CA . ALA A 1 401 ? 10.908 -13.322 -8.586 1.00 98.38 401 ALA A CA 1
ATOM 3122 C C . ALA A 1 401 ? 10.352 -12.244 -9.529 1.00 98.38 401 ALA A C 1
ATOM 3124 O O . ALA A 1 401 ? 9.753 -11.300 -9.036 1.00 98.38 401 ALA A O 1
ATOM 3125 N N . LEU A 1 402 ? 10.529 -12.330 -10.853 1.00 98.62 402 LEU A N 1
ATOM 3126 C CA . LEU A 1 402 ? 9.919 -11.349 -11.751 1.00 98.62 402 LEU A CA 1
ATOM 3127 C C . LEU A 1 402 ? 8.454 -11.724 -11.975 1.00 98.62 402 LEU A C 1
ATOM 3129 O O . LEU A 1 402 ? 8.163 -12.709 -12.652 1.00 98.62 402 LEU A O 1
ATOM 3133 N N . GLU A 1 403 ? 7.540 -10.929 -11.428 1.00 98.00 403 GLU A N 1
ATOM 3134 C CA . GLU A 1 403 ? 6.112 -11.206 -11.549 1.00 98.00 403 GLU A CA 1
ATOM 3135 C C . GLU A 1 403 ? 5.476 -10.540 -12.763 1.00 98.00 403 GLU A C 1
ATOM 3137 O O . GLU A 1 403 ? 4.787 -11.215 -13.524 1.00 98.00 403 GLU A O 1
ATOM 3142 N N . ALA A 1 404 ? 5.705 -9.246 -12.967 1.00 98.44 404 ALA A N 1
ATOM 3143 C CA . ALA A 1 404 ? 5.147 -8.544 -14.112 1.00 98.44 404 ALA A CA 1
ATOM 3144 C C . ALA A 1 404 ? 6.070 -7.442 -14.625 1.00 98.44 404 ALA A C 1
ATOM 3146 O O . ALA A 1 404 ? 6.813 -6.798 -13.874 1.00 98.44 404 ALA A O 1
ATOM 3147 N N . TRP A 1 405 ? 5.954 -7.193 -15.927 1.00 98.50 405 TRP A N 1
ATOM 3148 C CA . TRP A 1 405 ? 6.461 -5.985 -16.559 1.00 98.50 405 TRP A CA 1
ATOM 3149 C C . TRP A 1 405 ? 5.382 -4.907 -16.503 1.00 98.50 405 TRP A C 1
ATOM 3151 O O . TRP A 1 405 ? 4.276 -5.089 -17.014 1.00 98.50 405 TRP A O 1
ATOM 3161 N N . VAL A 1 406 ? 5.707 -3.766 -15.915 1.00 97.62 406 VAL A N 1
ATOM 3162 C CA . VAL A 1 406 ? 4.774 -2.657 -15.749 1.00 97.62 406 VAL A CA 1
ATOM 3163 C C . VAL A 1 406 ? 5.153 -1.561 -16.744 1.00 97.62 406 VAL A C 1
ATOM 3165 O O . VAL A 1 406 ? 6.234 -0.975 -16.681 1.00 97.62 406 VAL A O 1
ATOM 3168 N N . MET A 1 407 ? 4.275 -1.321 -17.714 1.00 94.44 407 MET A N 1
ATOM 3169 C CA . MET A 1 407 ? 4.326 -0.147 -18.589 1.00 94.44 407 MET A CA 1
ATOM 3170 C C . MET A 1 407 ? 3.692 1.050 -17.869 1.00 94.44 407 MET A C 1
ATOM 3172 O O . MET A 1 407 ? 3.039 0.874 -16.843 1.00 94.44 407 MET A O 1
ATOM 3176 N N . GLY A 1 408 ? 3.830 2.262 -18.401 1.00 89.06 408 GLY A N 1
ATOM 3177 C CA . GLY A 1 408 ? 3.267 3.450 -17.754 1.00 89.06 408 GLY A CA 1
ATOM 3178 C C . GLY A 1 408 ? 4.193 4.009 -16.671 1.00 89.06 408 GLY A C 1
ATOM 3179 O O . GLY A 1 408 ? 5.401 4.091 -16.881 1.00 89.06 408 GLY A O 1
ATOM 3180 N N . GLY A 1 409 ? 3.635 4.451 -15.547 1.00 83.25 409 GLY A N 1
ATOM 3181 C CA . GLY A 1 409 ? 4.358 5.182 -14.499 1.00 83.25 409 GLY A CA 1
ATOM 3182 C C . GLY A 1 409 ? 3.860 6.619 -14.416 1.00 83.25 409 GLY A C 1
ATOM 3183 O O . GLY A 1 409 ? 4.454 7.529 -15.001 1.00 83.25 409 GLY A O 1
ATOM 3184 N N . ASP A 1 410 ? 2.723 6.754 -13.740 1.00 79.81 410 ASP A N 1
ATOM 3185 C CA . ASP A 1 410 ? 2.054 7.991 -13.357 1.00 79.81 410 ASP A CA 1
ATOM 3186 C C . ASP A 1 410 ? 2.058 9.110 -14.430 1.00 79.81 410 ASP A C 1
ATOM 3188 O O . ASP A 1 410 ? 2.777 10.112 -14.353 1.00 79.81 410 ASP A O 1
ATOM 3192 N N . TRP A 1 411 ? 1.261 8.922 -15.493 1.00 71.81 411 TRP A N 1
ATOM 3193 C CA . TRP A 1 411 ? 1.060 9.914 -16.558 1.00 71.81 411 TRP A CA 1
ATOM 3194 C C . TRP A 1 411 ? -0.313 10.594 -16.451 1.00 71.81 411 TRP A C 1
ATOM 3196 O O . TRP A 1 411 ? -1.355 9.949 -16.475 1.00 71.81 411 TRP A O 1
ATOM 3206 N N . TRP A 1 412 ? -0.321 11.929 -16.384 1.00 61.94 412 TRP A N 1
ATOM 3207 C CA . TRP A 1 412 ? -1.468 12.693 -15.868 1.00 61.94 412 TRP A CA 1
ATOM 3208 C C . TRP A 1 412 ? -2.382 13.284 -16.946 1.00 61.94 412 TRP A C 1
ATOM 3210 O O . TRP A 1 412 ? -3.471 13.765 -16.636 1.00 61.94 412 TRP A O 1
ATOM 3220 N N . THR A 1 413 ? -1.931 13.347 -18.204 1.00 63.16 413 THR A N 1
ATOM 3221 C CA . THR A 1 413 ? -2.691 14.026 -19.271 1.00 63.16 413 THR A CA 1
ATOM 3222 C C . THR A 1 413 ? -3.147 13.039 -20.344 1.00 63.16 413 THR A C 1
ATOM 3224 O O . THR A 1 413 ? -2.332 12.671 -21.193 1.00 63.16 413 THR A O 1
ATOM 3227 N N . PRO A 1 414 ? -4.439 12.651 -20.348 1.00 59.50 414 PRO A N 1
ATOM 3228 C CA . PRO A 1 414 ? -5.001 11.655 -21.260 1.00 59.50 414 PRO A CA 1
ATOM 3229 C C . PRO A 1 414 ? -4.683 11.901 -22.732 1.00 59.50 414 PRO A C 1
ATOM 3231 O O . PRO A 1 414 ? -4.429 10.960 -23.481 1.00 59.50 414 PRO A O 1
ATOM 3234 N N . GLU A 1 415 ? -4.693 13.169 -23.163 1.00 60.38 415 GLU A N 1
ATOM 3235 C CA . GLU A 1 415 ? -4.469 13.514 -24.566 1.00 60.38 415 GLU A CA 1
ATOM 3236 C C . GLU A 1 415 ? -3.048 13.196 -25.027 1.00 60.38 415 GLU A C 1
ATOM 3238 O O . GLU A 1 415 ? -2.871 12.799 -26.173 1.00 60.38 415 GLU A O 1
ATOM 3243 N N . THR A 1 416 ? -2.050 13.360 -24.154 1.00 65.62 416 THR A N 1
ATOM 3244 C CA . THR A 1 416 ? -0.654 13.036 -24.492 1.00 65.62 416 THR A CA 1
ATOM 3245 C C . THR A 1 416 ? -0.277 11.620 -24.071 1.00 65.62 416 THR A C 1
ATOM 3247 O O . THR A 1 416 ? 0.628 11.034 -24.651 1.00 65.62 416 THR A O 1
ATOM 3250 N N . GLU A 1 417 ? -1.004 11.024 -23.123 1.00 70.62 417 GLU A N 1
ATOM 3251 C CA . GLU A 1 417 ? -0.814 9.626 -22.733 1.00 70.62 417 GLU A CA 1
ATOM 3252 C C . GLU A 1 417 ? -1.078 8.695 -23.911 1.00 70.62 417 GLU A C 1
ATOM 3254 O O . GLU A 1 417 ? -0.263 7.830 -24.222 1.00 70.62 417 GLU A O 1
ATOM 3259 N N . ALA A 1 418 ? -2.165 8.944 -24.644 1.00 74.06 418 ALA A N 1
ATOM 3260 C CA . ALA A 1 418 ? -2.493 8.199 -25.852 1.00 74.06 418 ALA A CA 1
ATOM 3261 C C . ALA A 1 418 ? -1.392 8.288 -26.930 1.00 74.06 418 ALA A C 1
ATOM 3263 O O . ALA A 1 418 ? -1.234 7.359 -27.718 1.00 74.06 418 ALA A O 1
ATOM 3264 N N . GLU A 1 419 ? -0.599 9.366 -26.960 1.00 77.50 419 GLU A N 1
ATOM 3265 C CA . GLU A 1 419 ? 0.519 9.527 -27.905 1.00 77.50 419 GLU A CA 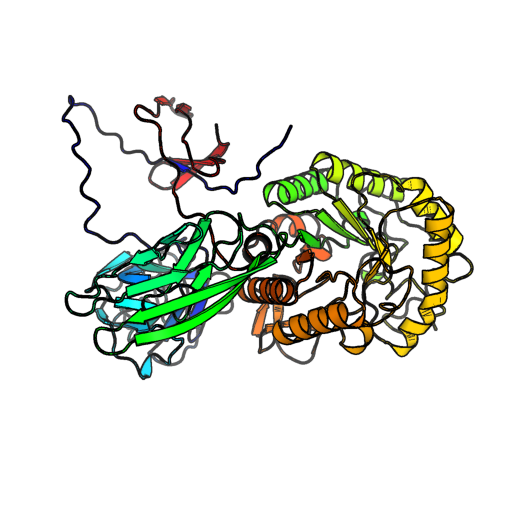1
ATOM 3266 C C . GLU A 1 419 ? 1.714 8.621 -27.563 1.00 77.50 419 GLU A C 1
ATOM 3268 O O . GLU A 1 419 ? 2.544 8.350 -28.429 1.00 77.50 419 GLU A O 1
ATOM 3273 N N . THR A 1 420 ? 1.799 8.118 -26.326 1.00 80.94 420 THR A N 1
ATOM 3274 C CA . THR A 1 420 ? 2.878 7.214 -25.889 1.00 80.94 420 THR A CA 1
ATOM 3275 C C . THR A 1 420 ? 2.668 5.762 -26.315 1.00 80.94 420 THR A C 1
ATOM 3277 O O . THR A 1 420 ? 3.606 4.964 -26.269 1.00 80.94 420 THR A O 1
ATOM 3280 N N . GLU A 1 421 ? 1.465 5.419 -26.782 1.00 84.69 421 GLU A N 1
ATOM 3281 C CA . GLU A 1 421 ? 1.083 4.056 -27.147 1.00 84.69 421 GLU A CA 1
ATOM 3282 C C . GLU A 1 421 ? 2.060 3.349 -28.100 1.00 84.69 421 GLU A C 1
ATOM 3284 O O . GLU A 1 421 ? 2.478 2.237 -27.768 1.00 84.69 421 GLU A O 1
ATOM 3289 N N . PRO A 1 422 ? 2.495 3.948 -29.229 1.00 86.19 422 PRO A N 1
ATOM 3290 C CA . PRO A 1 422 ? 3.412 3.268 -30.143 1.00 86.19 422 PRO A CA 1
ATOM 3291 C C . PRO A 1 422 ? 4.732 2.876 -29.469 1.00 86.19 422 PRO A C 1
ATOM 3293 O O . PRO A 1 422 ? 5.336 1.860 -29.812 1.00 86.19 422 PRO A O 1
ATOM 3296 N N . THR A 1 423 ? 5.176 3.652 -28.477 1.00 88.50 423 THR A N 1
ATOM 3297 C CA . THR A 1 423 ? 6.374 3.330 -27.702 1.00 88.50 423 THR A CA 1
ATOM 3298 C C . THR A 1 423 ? 6.140 2.127 -26.792 1.00 88.50 423 THR A C 1
ATOM 3300 O O . THR A 1 423 ? 6.970 1.218 -26.775 1.00 88.50 423 THR A O 1
ATOM 3303 N N . TRP A 1 424 ? 5.011 2.074 -26.079 1.00 91.38 424 TRP A N 1
ATOM 3304 C CA . TRP A 1 424 ? 4.666 0.923 -25.238 1.00 91.38 424 TRP A CA 1
ATOM 3305 C C . TRP A 1 424 ? 4.486 -0.349 -26.063 1.00 91.38 424 TRP A C 1
ATOM 3307 O O . TRP A 1 424 ? 5.069 -1.379 -25.727 1.00 91.38 424 TRP A O 1
ATOM 3317 N N . GLU A 1 425 ? 3.781 -0.271 -27.194 1.00 92.81 425 GLU A N 1
ATOM 3318 C CA . GLU A 1 425 ? 3.634 -1.396 -28.122 1.00 92.81 425 GLU A CA 1
ATOM 3319 C C . GLU A 1 425 ? 4.993 -1.884 -28.644 1.00 92.81 425 GLU A C 1
ATOM 3321 O O . GLU A 1 425 ? 5.220 -3.094 -28.732 1.00 92.81 425 GLU A O 1
ATOM 3326 N N . ALA A 1 426 ? 5.930 -0.971 -28.929 1.00 93.88 426 ALA A N 1
ATOM 3327 C CA . ALA A 1 426 ? 7.286 -1.337 -29.324 1.00 93.88 426 ALA A CA 1
ATOM 3328 C C . ALA A 1 426 ? 8.027 -2.081 -28.201 1.00 93.88 426 ALA A C 1
ATOM 3330 O O . ALA A 1 426 ? 8.601 -3.140 -28.463 1.00 93.88 426 ALA A O 1
ATOM 3331 N N . ILE A 1 427 ? 7.989 -1.586 -26.957 1.00 95.94 427 ILE A N 1
ATOM 3332 C CA . ILE A 1 427 ? 8.614 -2.251 -25.796 1.00 95.94 427 ILE A CA 1
ATOM 3333 C C . ILE A 1 427 ? 8.027 -3.650 -25.592 1.00 95.94 427 ILE A C 1
ATOM 3335 O O . ILE A 1 427 ? 8.776 -4.628 -25.508 1.00 95.94 427 ILE A O 1
ATOM 3339 N N . VAL A 1 428 ? 6.698 -3.763 -25.584 1.00 97.81 428 VAL A N 1
ATOM 3340 C CA . VAL A 1 428 ? 5.971 -5.032 -25.461 1.00 97.81 428 VAL A CA 1
ATOM 3341 C C . VAL A 1 428 ? 6.372 -6.001 -26.572 1.00 97.81 428 VAL A C 1
ATOM 3343 O O . VAL A 1 428 ? 6.691 -7.160 -26.295 1.00 97.81 428 VAL A O 1
ATOM 3346 N N . ALA A 1 429 ? 6.412 -5.544 -27.827 1.00 97.31 429 ALA A N 1
ATOM 3347 C CA . ALA A 1 429 ? 6.846 -6.365 -28.953 1.00 97.31 429 ALA A CA 1
ATOM 3348 C C . ALA A 1 429 ? 8.291 -6.853 -28.767 1.00 97.31 429 ALA A C 1
ATOM 3350 O O . ALA A 1 429 ? 8.587 -8.022 -29.024 1.00 97.31 429 ALA A O 1
ATOM 3351 N N . GLY A 1 430 ? 9.172 -5.987 -28.258 1.00 97.94 430 GLY A N 1
ATOM 3352 C CA . GLY A 1 430 ? 10.534 -6.319 -27.853 1.00 97.94 430 GLY A CA 1
ATOM 3353 C C . GLY A 1 430 ? 10.584 -7.454 -26.835 1.00 97.94 430 GLY A C 1
ATOM 3354 O O . GLY A 1 430 ? 11.207 -8.484 -27.101 1.00 97.94 430 GLY A O 1
ATOM 3355 N N . ILE A 1 431 ? 9.871 -7.306 -25.715 1.00 98.44 431 ILE A N 1
ATOM 3356 C CA . ILE A 1 431 ? 9.780 -8.308 -24.641 1.00 98.44 431 ILE A CA 1
ATOM 3357 C C . ILE A 1 431 ? 9.287 -9.646 -25.202 1.00 98.44 431 ILE A C 1
ATOM 3359 O O . ILE A 1 431 ? 9.982 -10.666 -25.107 1.00 98.44 431 ILE A O 1
ATOM 3363 N N . ARG A 1 432 ? 8.126 -9.645 -25.871 1.00 97.88 432 ARG A N 1
ATOM 3364 C CA . ARG A 1 432 ? 7.489 -10.862 -26.400 1.00 97.88 432 ARG A CA 1
ATOM 3365 C C . ARG A 1 432 ? 8.325 -11.539 -27.491 1.00 97.88 432 ARG A C 1
ATOM 3367 O O . ARG A 1 432 ? 8.326 -12.767 -27.570 1.00 97.88 432 ARG A O 1
ATOM 3374 N N . SER A 1 433 ? 9.110 -10.791 -28.277 1.00 98.25 433 SER A N 1
ATOM 3375 C CA . SER A 1 433 ? 10.006 -11.362 -29.302 1.00 98.25 433 SER A CA 1
ATOM 3376 C C . SER A 1 433 ? 11.062 -12.317 -28.733 1.00 98.25 433 SER A C 1
ATOM 3378 O O . SER A 1 433 ? 11.557 -13.196 -29.441 1.00 98.25 433 SER A O 1
ATOM 3380 N N . THR A 1 434 ? 11.388 -12.180 -27.445 1.00 98.31 434 THR A N 1
ATOM 3381 C CA . THR A 1 434 ? 12.360 -13.034 -26.757 1.00 98.31 434 THR A CA 1
ATOM 3382 C C . THR A 1 434 ? 11.765 -14.361 -26.271 1.00 98.31 434 THR A C 1
ATOM 3384 O O . THR A 1 434 ? 12.517 -15.229 -25.817 1.00 98.31 434 THR A O 1
ATOM 3387 N N . GLY A 1 435 ? 10.441 -14.529 -26.356 1.00 97.75 435 GLY A N 1
ATOM 3388 C CA . GLY A 1 435 ? 9.704 -15.651 -25.769 1.00 97.75 435 GLY A CA 1
ATOM 3389 C C . GLY A 1 435 ? 9.336 -15.465 -24.292 1.00 97.75 435 GLY A C 1
ATOM 3390 O O . GLY A 1 435 ? 8.963 -16.445 -23.657 1.00 97.75 435 GLY A O 1
ATOM 3391 N N . ALA A 1 436 ? 9.462 -14.250 -23.752 1.00 97.88 436 ALA A N 1
ATOM 3392 C CA . ALA A 1 436 ? 9.027 -13.886 -22.404 1.00 97.88 436 ALA A CA 1
ATOM 3393 C C . ALA A 1 436 ? 7.508 -14.068 -22.222 1.00 97.88 436 ALA A C 1
ATOM 3395 O O . ALA A 1 436 ? 6.710 -13.633 -23.064 1.00 97.88 436 ALA A O 1
ATOM 3396 N N . THR A 1 437 ? 7.114 -14.714 -21.125 1.00 96.62 437 THR A N 1
ATOM 3397 C CA . THR A 1 437 ? 5.719 -15.090 -20.829 1.00 96.62 437 THR A CA 1
ATOM 3398 C C . THR A 1 437 ? 5.161 -14.409 -19.590 1.00 96.62 437 THR A C 1
ATOM 3400 O O . THR A 1 437 ? 3.998 -14.629 -19.273 1.00 96.62 437 THR A O 1
ATOM 3403 N N . GLU A 1 438 ? 5.963 -13.611 -18.890 1.00 98.12 438 GLU A N 1
ATOM 3404 C CA . GLU A 1 438 ? 5.514 -12.877 -17.710 1.00 98.12 438 GLU A CA 1
ATOM 3405 C C . GLU A 1 438 ? 4.350 -11.945 -18.090 1.00 98.12 438 GLU A C 1
ATOM 3407 O O . GLU A 1 438 ? 4.327 -11.425 -19.220 1.00 98.12 438 GLU A O 1
ATOM 3412 N N . PRO A 1 439 ? 3.381 -11.751 -17.182 1.00 98.25 439 PRO A N 1
ATOM 3413 C CA . PRO A 1 439 ? 2.344 -10.744 -17.318 1.00 98.25 439 PRO A CA 1
ATOM 3414 C C . PRO A 1 439 ? 2.891 -9.349 -17.634 1.00 98.25 439 PRO A C 1
ATOM 3416 O O . PRO A 1 439 ? 3.968 -8.953 -17.181 1.00 98.25 439 PRO A O 1
ATOM 3419 N N . ILE A 1 440 ? 2.121 -8.594 -18.406 1.00 98.56 440 ILE A N 1
ATOM 3420 C CA . ILE A 1 440 ? 2.351 -7.185 -18.695 1.00 98.56 440 ILE A CA 1
ATOM 3421 C C . ILE A 1 440 ? 1.122 -6.397 -18.243 1.00 98.56 440 ILE A C 1
ATOM 3423 O O . ILE A 1 440 ? -0.007 -6.765 -18.554 1.00 98.56 440 ILE A O 1
ATOM 3427 N N . THR A 1 441 ? 1.336 -5.288 -17.544 1.00 97.69 441 THR A N 1
ATOM 3428 C CA . THR A 1 441 ? 0.275 -4.343 -17.164 1.00 97.69 441 THR A CA 1
ATOM 3429 C C . THR A 1 441 ? 0.657 -2.915 -17.551 1.00 97.69 441 THR A C 1
ATOM 3431 O O . THR A 1 441 ? 1.759 -2.668 -18.050 1.00 97.69 441 THR A O 1
ATOM 3434 N N . TYR A 1 442 ? -0.253 -1.972 -17.330 1.00 93.81 442 TYR A N 1
ATOM 3435 C CA . TYR A 1 442 ? -0.021 -0.546 -17.499 1.00 93.81 442 TYR A CA 1
ATOM 3436 C C . TYR A 1 442 ? -0.443 0.229 -16.245 1.00 93.81 442 TYR A C 1
ATOM 3438 O O . TYR A 1 442 ? -1.606 0.194 -15.840 1.00 93.81 442 TYR A O 1
ATOM 3446 N N . HIS A 1 443 ? 0.509 0.934 -15.642 1.00 92.94 443 HIS A N 1
ATOM 3447 C CA . HIS A 1 443 ? 0.306 1.812 -14.500 1.00 92.94 443 HIS A CA 1
ATOM 3448 C C . HIS A 1 443 ? -0.107 3.208 -14.966 1.00 92.94 443 HIS A C 1
ATOM 3450 O O . HIS A 1 443 ? 0.710 3.972 -15.485 1.00 92.94 443 HIS A O 1
ATOM 3456 N N . THR A 1 444 ? -1.391 3.524 -14.799 1.00 86.25 444 THR A N 1
ATOM 3457 C CA . THR A 1 444 ? -1.979 4.821 -15.179 1.00 86.25 444 THR A CA 1
ATOM 3458 C C . THR A 1 444 ? -1.650 5.892 -14.142 1.00 86.25 444 THR A C 1
ATOM 3460 O O . THR A 1 444 ? -1.366 5.527 -13.007 1.00 86.25 444 THR A O 1
ATOM 3463 N N . GLY A 1 445 ? -1.766 7.179 -14.490 1.00 75.19 445 GLY A N 1
ATOM 3464 C CA . GLY A 1 445 ? -1.697 8.265 -13.495 1.00 75.19 445 GLY A CA 1
ATOM 3465 C C . GLY A 1 445 ? -2.972 8.466 -12.671 1.00 75.19 445 GLY A C 1
ATOM 3466 O O . GLY A 1 445 ? -4.037 7.960 -13.036 1.00 75.19 445 GLY A O 1
ATOM 3467 N N . GLY A 1 446 ? -2.865 9.236 -11.587 1.00 65.69 446 GLY A N 1
ATOM 3468 C CA . GLY A 1 446 ? -3.865 9.338 -10.511 1.00 65.69 446 GLY A CA 1
ATOM 3469 C C . GLY A 1 446 ? -5.149 10.127 -10.766 1.00 65.69 446 GLY A C 1
ATOM 3470 O O . GLY A 1 446 ? -6.072 10.102 -9.941 1.00 65.69 446 GLY A O 1
ATOM 3471 N N . PHE A 1 447 ? -5.265 10.844 -11.889 1.00 60.28 447 PHE A N 1
ATOM 3472 C CA . PHE A 1 447 ? -6.470 11.617 -12.213 1.00 60.28 447 PHE A CA 1
ATOM 3473 C C . PHE A 1 447 ? -7.445 10.831 -13.101 1.00 60.28 447 PHE A C 1
ATOM 3475 O O . PHE A 1 447 ? -7.078 10.367 -14.174 1.00 60.28 447 PHE A O 1
ATOM 3482 N N . HIS A 1 448 ? -8.723 10.778 -12.686 1.00 53.44 448 HIS A N 1
ATOM 3483 C CA . HIS A 1 448 ? -9.832 9.900 -13.146 1.00 53.44 448 HIS A CA 1
ATOM 3484 C C . HIS A 1 448 ? -9.909 9.546 -14.641 1.00 53.44 448 HIS A C 1
ATOM 3486 O O . HIS A 1 448 ? -10.499 8.537 -15.019 1.00 53.44 448 HIS A O 1
ATOM 3492 N N . SER A 1 449 ? -9.397 10.404 -15.515 1.00 53.91 449 SER A N 1
ATOM 3493 C CA . SER A 1 449 ? -9.472 10.272 -16.967 1.00 53.91 449 SER A CA 1
ATOM 3494 C C . SER A 1 449 ? -8.484 9.277 -17.593 1.00 53.91 449 SER A C 1
ATOM 3496 O O . SER A 1 449 ? -8.681 8.921 -18.755 1.00 53.91 449 SER A O 1
ATOM 3498 N N . SER A 1 450 ? -7.453 8.825 -16.872 1.00 61.84 450 SER A N 1
ATOM 3499 C CA . SER A 1 450 ? -6.422 7.898 -17.382 1.00 61.84 450 SER A CA 1
ATOM 3500 C C . SER A 1 450 ? -6.648 6.431 -16.986 1.00 61.84 450 SER A C 1
ATOM 3502 O O . SER A 1 450 ? -6.050 5.552 -17.588 1.00 61.84 450 SER A O 1
ATOM 3504 N N . TRP A 1 451 ? -7.542 6.113 -16.045 1.00 69.75 451 TRP A N 1
ATOM 3505 C CA . TRP A 1 451 ? -7.711 4.742 -15.518 1.00 69.75 451 TRP A CA 1
ATOM 3506 C C . TRP A 1 451 ? -8.085 3.676 -16.550 1.00 69.75 451 TRP A C 1
ATOM 3508 O O . TRP A 1 451 ? -7.804 2.495 -16.373 1.00 69.75 451 TRP A O 1
ATOM 3518 N N . VAL A 1 452 ? -8.745 4.089 -17.630 1.00 74.38 452 VAL A N 1
ATOM 3519 C CA . VAL A 1 452 ? -9.130 3.204 -18.737 1.00 74.38 452 VAL A CA 1
ATOM 3520 C C . VAL A 1 452 ? -8.052 3.116 -19.820 1.00 74.38 452 VAL A C 1
ATOM 3522 O O . VAL A 1 452 ? -8.253 2.417 -20.816 1.00 74.38 452 VAL A O 1
ATOM 3525 N N . MET A 1 453 ? -6.937 3.843 -19.676 1.00 78.19 453 MET A N 1
ATOM 3526 C CA . MET A 1 453 ? -5.890 3.898 -20.691 1.00 78.19 453 MET A CA 1
ATOM 3527 C C . MET A 1 453 ? -5.300 2.523 -20.912 1.00 78.19 453 MET A C 1
ATOM 3529 O O . MET A 1 453 ? -4.899 1.825 -19.986 1.00 78.19 453 MET A O 1
ATOM 3533 N N . PHE A 1 454 ? -5.321 2.131 -22.181 1.00 85.88 454 PHE A N 1
ATOM 3534 C CA . PHE A 1 454 ? -4.863 0.838 -22.669 1.00 85.88 454 PHE A CA 1
ATOM 3535 C C . PHE A 1 454 ? -5.555 -0.382 -22.038 1.00 85.88 454 PHE A C 1
ATOM 3537 O O . PHE A 1 454 ? -5.188 -1.517 -22.339 1.00 85.88 454 PHE A O 1
ATOM 3544 N N . ALA A 1 455 ? -6.610 -0.191 -21.239 1.00 86.12 455 ALA A N 1
ATOM 3545 C CA . ALA A 1 455 ? -7.315 -1.279 -20.570 1.00 86.12 455 ALA A CA 1
ATOM 3546 C C . ALA A 1 455 ? -7.941 -2.273 -21.568 1.00 86.12 455 ALA A C 1
ATOM 3548 O O . ALA A 1 455 ? -8.053 -3.465 -21.276 1.00 86.12 455 ALA A O 1
ATOM 3549 N N . ASP A 1 456 ? -8.283 -1.813 -22.776 1.00 86.06 456 ASP A N 1
ATOM 3550 C CA . ASP A 1 456 ? -8.804 -2.630 -23.876 1.00 86.06 456 ASP A CA 1
ATOM 3551 C C . ASP A 1 456 ? -7.727 -3.375 -24.681 1.00 86.06 456 ASP A C 1
ATOM 3553 O O . ASP A 1 456 ? -8.060 -4.204 -25.532 1.00 86.06 456 ASP A O 1
ATOM 3557 N N . ARG A 1 457 ? -6.440 -3.114 -24.428 1.00 91.69 457 ARG A N 1
ATOM 3558 C CA . ARG A 1 457 ? -5.348 -3.672 -25.227 1.00 91.69 457 ARG A CA 1
ATOM 3559 C C . ARG A 1 457 ? -5.069 -5.118 -24.868 1.00 91.69 457 ARG A C 1
ATOM 3561 O O . ARG A 1 457 ? -5.072 -5.505 -23.703 1.00 91.69 457 ARG A O 1
ATOM 3568 N N . GLU A 1 458 ? -4.815 -5.927 -25.894 1.00 92.62 458 GLU A N 1
ATOM 3569 C CA . GLU A 1 458 ? -4.565 -7.367 -25.749 1.00 92.62 458 GLU A CA 1
ATOM 3570 C C . GLU A 1 458 ? -3.277 -7.653 -24.972 1.00 92.62 458 GLU A C 1
ATOM 3572 O O . GLU A 1 458 ? -3.185 -8.663 -24.289 1.00 92.62 458 GLU A O 1
ATOM 3577 N N . TRP A 1 459 ? -2.294 -6.752 -25.044 1.00 95.12 459 TRP A N 1
ATOM 3578 C CA . TRP A 1 459 ? -1.029 -6.906 -24.332 1.00 95.12 459 TRP A CA 1
ATOM 3579 C C . TRP A 1 459 ? -1.104 -6.578 -22.835 1.00 95.12 459 TRP A C 1
ATOM 3581 O O . TRP A 1 459 ? -0.134 -6.843 -22.136 1.00 95.12 459 TRP A O 1
ATOM 3591 N N . VAL A 1 460 ? -2.215 -6.008 -22.354 1.00 96.69 460 VAL A N 1
ATOM 3592 C CA . VAL A 1 460 ? -2.451 -5.728 -20.930 1.00 96.69 460 VAL A CA 1
ATOM 3593 C C . VAL A 1 460 ? -3.148 -6.938 -20.306 1.00 96.69 460 VAL A C 1
ATOM 3595 O O . VAL A 1 460 ? -4.336 -7.154 -20.549 1.00 96.69 460 VAL A O 1
ATOM 3598 N N . ASP A 1 461 ? -2.421 -7.722 -19.515 1.00 97.12 461 ASP A N 1
ATOM 3599 C CA . ASP A 1 461 ? -2.883 -8.974 -18.904 1.00 97.12 461 ASP A CA 1
ATOM 3600 C C . ASP A 1 461 ? -3.797 -8.733 -17.682 1.00 97.12 461 ASP A C 1
ATOM 3602 O O . ASP A 1 461 ? -4.781 -9.448 -17.491 1.00 97.12 461 ASP A O 1
ATOM 3606 N N . PHE A 1 462 ? -3.526 -7.687 -16.897 1.00 96.75 462 PHE A N 1
ATOM 3607 C CA . PHE A 1 462 ? -4.362 -7.203 -15.789 1.00 96.75 462 PHE A CA 1
ATOM 3608 C C . PHE A 1 462 ? -4.336 -5.670 -15.743 1.00 96.75 462 PHE A C 1
ATOM 3610 O O . PHE A 1 462 ? -3.527 -5.052 -16.426 1.00 96.75 462 PHE A O 1
ATOM 3617 N N . LEU A 1 463 ? -5.247 -5.043 -14.999 1.00 95.12 463 LEU A N 1
ATOM 3618 C CA . LEU A 1 463 ? -5.350 -3.584 -14.903 1.00 95.12 463 LEU A CA 1
ATOM 3619 C C . LEU A 1 463 ? -4.735 -3.097 -13.592 1.00 95.12 463 LEU A C 1
ATOM 3621 O O . LEU A 1 463 ? -5.072 -3.618 -12.533 1.00 95.12 463 LEU A O 1
ATOM 3625 N N . SER A 1 464 ? -3.884 -2.075 -13.649 1.00 94.75 464 SER A N 1
ATOM 3626 C CA . SER A 1 464 ? -3.185 -1.538 -12.475 1.00 94.75 464 SER A CA 1
ATOM 3627 C C . SER A 1 464 ? -3.277 -0.008 -12.396 1.00 94.75 464 SER A C 1
ATOM 3629 O O . SER A 1 464 ? -2.277 0.675 -12.612 1.00 94.75 464 SER A O 1
ATOM 3631 N N . PRO A 1 465 ? -4.471 0.561 -12.166 1.00 89.69 465 PRO A N 1
ATOM 3632 C CA . PRO A 1 465 ? -4.632 2.005 -12.037 1.00 89.69 465 PRO A CA 1
ATOM 3633 C C . PRO A 1 465 ? -4.040 2.560 -10.732 1.00 89.69 465 PRO A C 1
ATOM 3635 O O . PRO A 1 465 ? -4.198 1.961 -9.666 1.00 89.69 465 PRO A O 1
ATOM 3638 N N . GLU A 1 466 ? -3.471 3.763 -10.801 1.00 88.25 466 GLU A N 1
ATOM 3639 C CA . GLU A 1 466 ? -3.321 4.638 -9.633 1.00 88.25 466 GLU A CA 1
ATOM 3640 C C . GLU A 1 466 ? -4.701 5.176 -9.262 1.00 88.25 466 GLU A C 1
ATOM 3642 O O . GLU A 1 466 ? -5.266 6.032 -9.948 1.00 88.25 466 GLU A O 1
ATOM 3647 N N . THR A 1 467 ? -5.300 4.634 -8.210 1.00 76.06 467 THR A N 1
ATOM 3648 C CA . THR A 1 467 ? -6.694 4.946 -7.869 1.00 76.06 467 THR A CA 1
ATOM 3649 C C . THR A 1 467 ? -6.803 6.004 -6.797 1.00 76.06 467 THR A C 1
ATOM 3651 O O . THR A 1 467 ? -7.878 6.599 -6.671 1.00 76.06 467 THR A O 1
ATOM 3654 N N . SER A 1 468 ? -5.722 6.311 -6.073 1.00 68.62 468 SER A N 1
ATOM 3655 C CA . SER A 1 468 ? -5.755 7.406 -5.118 1.00 68.62 468 SER A CA 1
ATOM 3656 C C . SER A 1 468 ? -4.397 7.966 -4.713 1.00 68.62 468 SER A C 1
ATOM 3658 O O . SER A 1 468 ? -3.595 7.279 -4.121 1.00 68.62 468 SER A O 1
ATOM 3660 N N . HIS A 1 469 ? -4.256 9.278 -4.853 1.00 84.69 469 HIS A N 1
ATOM 3661 C CA . HIS A 1 469 ? -3.879 10.189 -3.757 1.00 84.69 469 HIS A CA 1
ATOM 3662 C C . HIS A 1 469 ? -4.979 11.242 -3.529 1.00 84.69 469 HIS A C 1
ATOM 3664 O O . HIS A 1 469 ? -5.123 11.847 -2.463 1.00 84.69 469 HIS A O 1
ATOM 3670 N N . CYS A 1 470 ? -5.785 11.445 -4.576 1.00 76.44 470 CYS A N 1
ATOM 3671 C CA . CYS A 1 470 ? -6.789 12.490 -4.708 1.00 76.44 470 CYS A CA 1
ATOM 3672 C C . CYS A 1 470 ? -8.216 12.008 -4.486 1.00 76.44 470 CYS A C 1
ATOM 3674 O O . CYS A 1 470 ? -9.149 12.810 -4.563 1.00 76.44 470 CYS A O 1
ATOM 3676 N N . ASN A 1 471 ? -8.391 10.712 -4.234 1.00 76.06 471 ASN A N 1
ATOM 3677 C CA . ASN A 1 471 ? -9.690 10.065 -4.225 1.00 76.06 471 ASN A CA 1
ATOM 3678 C C . ASN A 1 471 ? -9.988 9.454 -2.871 1.00 76.06 471 ASN A C 1
ATOM 3680 O O . ASN A 1 471 ? -9.110 8.977 -2.159 1.00 76.06 471 ASN A O 1
ATOM 3684 N N . LEU A 1 472 ? -11.266 9.463 -2.530 1.00 80.12 472 LEU A N 1
ATOM 3685 C CA . LEU A 1 472 ? -11.745 8.759 -1.357 1.00 80.12 472 LEU A CA 1
ATOM 3686 C C . LEU A 1 472 ? -11.940 7.268 -1.685 1.00 80.12 472 LEU A C 1
ATOM 3688 O O . LEU A 1 472 ? -12.134 6.927 -2.862 1.00 80.12 472 LEU A O 1
ATOM 3692 N N . PRO A 1 473 ? -11.919 6.389 -0.667 1.00 82.38 473 PRO A N 1
ATOM 3693 C CA . PRO A 1 473 ? -12.065 4.946 -0.850 1.00 82.38 473 PRO A CA 1
ATOM 3694 C C . PRO A 1 473 ? -13.281 4.538 -1.699 1.00 82.38 473 PRO A C 1
ATOM 3696 O O . PRO A 1 473 ? -13.185 3.652 -2.542 1.00 82.38 473 PRO A O 1
ATOM 3699 N N . ASP A 1 474 ? -14.421 5.217 -1.549 1.00 76.12 474 ASP A N 1
ATOM 3700 C CA . ASP A 1 474 ? -15.652 4.930 -2.298 1.00 76.12 474 ASP A CA 1
ATOM 3701 C C . ASP A 1 474 ? -15.510 5.193 -3.807 1.00 76.12 474 ASP A C 1
ATOM 3703 O O . ASP A 1 474 ? -16.021 4.434 -4.638 1.00 76.12 474 ASP A O 1
ATOM 3707 N N . VAL A 1 475 ? -14.774 6.244 -4.176 1.00 79.88 475 VAL A N 1
ATOM 3708 C CA . VAL A 1 475 ? -14.459 6.564 -5.573 1.00 79.88 475 VAL A CA 1
ATOM 3709 C C . VAL A 1 475 ? -13.520 5.511 -6.159 1.00 79.88 475 VAL A C 1
ATOM 3711 O O . VAL A 1 475 ? -13.768 5.028 -7.266 1.00 79.88 475 VAL A O 1
ATOM 3714 N N . ALA A 1 476 ? -12.481 5.122 -5.415 1.00 84.00 476 ALA A N 1
ATOM 3715 C CA . ALA A 1 476 ? -11.538 4.088 -5.835 1.00 84.00 476 ALA A CA 1
ATOM 3716 C C . ALA A 1 476 ? -12.228 2.723 -6.006 1.00 84.00 476 ALA A C 1
ATOM 3718 O O . ALA A 1 476 ? -12.061 2.072 -7.038 1.00 84.00 476 ALA A O 1
ATOM 3719 N N . GLN A 1 477 ? -13.093 2.334 -5.063 1.00 82.94 477 GLN A N 1
ATOM 3720 C CA . GLN A 1 477 ? -13.898 1.115 -5.155 1.00 82.94 477 GLN A CA 1
ATOM 3721 C C . GLN A 1 477 ? -14.765 1.105 -6.420 1.00 82.94 477 GLN A C 1
ATOM 3723 O O . GLN A 1 477 ? -14.800 0.113 -7.156 1.00 82.94 477 GLN A O 1
ATOM 3728 N N . GLY A 1 478 ? -15.470 2.211 -6.686 1.00 75.69 478 GLY A N 1
ATOM 3729 C CA . GLY A 1 478 ? -16.307 2.356 -7.875 1.00 75.69 478 GLY A CA 1
ATOM 3730 C C . GLY A 1 478 ? -15.502 2.250 -9.171 1.00 75.69 478 GLY A C 1
ATOM 3731 O O . GLY A 1 478 ? -15.934 1.576 -10.107 1.00 75.69 478 GLY A O 1
ATOM 3732 N N . ALA A 1 479 ? -14.315 2.858 -9.209 1.00 80.25 479 ALA A N 1
ATOM 3733 C CA . ALA A 1 479 ? -13.407 2.814 -10.350 1.00 80.25 479 ALA A CA 1
ATOM 3734 C C . ALA A 1 479 ? -12.894 1.398 -10.636 1.00 80.25 479 ALA A C 1
ATOM 3736 O O . ALA A 1 479 ? -13.051 0.900 -11.750 1.00 80.25 479 ALA A O 1
ATOM 3737 N N . LEU A 1 480 ? -12.344 0.728 -9.620 1.00 87.69 480 LEU A N 1
ATOM 3738 C CA . LEU A 1 480 ? -11.842 -0.643 -9.721 1.00 87.69 480 LEU A CA 1
ATOM 3739 C C . LEU A 1 480 ? -12.952 -1.613 -10.146 1.00 87.69 480 LEU A C 1
ATOM 3741 O O . LEU A 1 480 ? -12.756 -2.427 -11.050 1.00 87.69 480 LEU A O 1
ATOM 3745 N N . THR A 1 481 ? -14.149 -1.473 -9.566 1.00 81.44 481 THR A N 1
ATOM 3746 C CA . THR A 1 481 ? -15.322 -2.279 -9.939 1.00 81.44 481 THR A CA 1
ATOM 3747 C C . THR A 1 481 ? -15.688 -2.068 -11.407 1.00 81.44 481 THR A C 1
ATOM 3749 O O . THR A 1 481 ? -15.854 -3.039 -12.147 1.00 81.44 481 THR A O 1
ATOM 3752 N N . ALA A 1 482 ? -15.772 -0.808 -11.848 1.00 78.62 482 ALA A N 1
ATOM 3753 C CA . ALA A 1 482 ? -16.133 -0.467 -13.219 1.00 78.62 482 ALA A CA 1
ATOM 3754 C C . ALA A 1 482 ? -15.104 -0.985 -14.232 1.00 78.62 482 ALA A C 1
ATOM 3756 O O . ALA A 1 482 ? -15.492 -1.554 -15.249 1.00 78.62 482 ALA A O 1
ATOM 3757 N N . LEU A 1 483 ? -13.806 -0.845 -13.946 1.00 83.25 483 LEU A N 1
ATOM 3758 C CA . LEU A 1 483 ? -12.731 -1.366 -14.792 1.00 83.25 483 LEU A CA 1
ATOM 3759 C C . LEU A 1 483 ? -12.829 -2.885 -14.948 1.00 83.25 483 LEU A C 1
ATOM 3761 O O . LEU A 1 483 ? -12.854 -3.397 -16.071 1.00 83.25 483 LEU A O 1
ATOM 3765 N N . ARG A 1 484 ? -12.956 -3.604 -13.830 1.00 87.94 484 ARG A N 1
ATOM 3766 C CA . ARG A 1 484 ? -13.089 -5.062 -13.830 1.00 87.94 484 ARG A CA 1
ATOM 3767 C C . ARG A 1 484 ? -14.302 -5.513 -14.641 1.00 87.94 484 ARG A C 1
ATOM 3769 O O . ARG A 1 484 ? -14.189 -6.398 -15.484 1.00 87.94 484 ARG A O 1
ATOM 3776 N N . GLU A 1 485 ? -15.466 -4.911 -14.403 1.00 82.94 485 GLU A N 1
ATOM 3777 C CA . GLU A 1 485 ? -16.714 -5.285 -15.079 1.00 82.94 485 GLU A CA 1
ATOM 3778 C C . GLU A 1 485 ? -16.711 -4.922 -16.567 1.00 82.94 485 GLU A C 1
ATOM 3780 O O . GLU A 1 485 ? -17.225 -5.683 -17.389 1.00 82.94 485 GLU A O 1
ATOM 3785 N N . GLN A 1 486 ? -16.129 -3.776 -16.925 1.00 82.50 486 GLN A N 1
ATOM 3786 C CA . GLN A 1 486 ? -16.090 -3.301 -18.303 1.00 82.50 486 GLN A CA 1
ATOM 3787 C C . GLN A 1 486 ? -15.137 -4.125 -19.171 1.00 82.50 486 GLN A C 1
ATOM 3789 O O . GLN A 1 486 ? -15.469 -4.419 -20.322 1.00 82.50 486 GLN A O 1
ATOM 3794 N N . PHE A 1 487 ? -13.961 -4.479 -18.648 1.00 85.75 487 PHE A N 1
ATOM 3795 C CA . PHE A 1 487 ? -12.902 -5.117 -19.433 1.00 85.75 487 PHE A CA 1
ATOM 3796 C C . PHE A 1 487 ? -12.766 -6.621 -19.178 1.00 85.75 487 PHE A C 1
ATOM 3798 O O . PHE A 1 487 ? -12.144 -7.312 -19.983 1.00 85.75 487 PHE A O 1
ATOM 3805 N N . GLY A 1 488 ? -13.363 -7.150 -18.104 1.00 88.44 488 GLY A N 1
ATOM 3806 C CA . GLY A 1 488 ? -13.290 -8.572 -17.758 1.00 88.44 488 GLY A CA 1
ATOM 3807 C C . GLY A 1 488 ? -11.875 -9.045 -17.418 1.00 88.44 488 GLY A C 1
ATOM 3808 O O . GLY A 1 488 ? -11.569 -10.219 -17.615 1.00 88.44 488 GLY A O 1
ATOM 3809 N N . LYS A 1 489 ? -11.018 -8.127 -16.962 1.00 91.00 489 LYS A N 1
ATOM 3810 C CA . LYS A 1 489 ? -9.641 -8.375 -16.525 1.00 91.00 489 LYS A CA 1
ATOM 3811 C C . LYS A 1 489 ? -9.549 -8.218 -15.012 1.00 91.00 489 LYS A C 1
ATOM 3813 O O . LYS A 1 489 ? -10.316 -7.446 -14.430 1.00 91.00 489 LYS A O 1
ATOM 3818 N N . ASP A 1 490 ? -8.598 -8.917 -14.404 1.00 95.00 490 ASP A N 1
ATOM 3819 C CA . ASP A 1 490 ? -8.267 -8.706 -12.998 1.00 95.00 490 ASP A CA 1
ATOM 3820 C C . ASP A 1 490 ? -7.797 -7.262 -12.784 1.00 95.00 490 ASP A C 1
ATOM 3822 O O . ASP A 1 490 ? -7.165 -6.664 -13.661 1.00 95.00 490 ASP A O 1
ATOM 3826 N N . VAL A 1 491 ? -8.130 -6.696 -11.624 1.00 94.56 491 VAL A N 1
ATOM 3827 C CA . VAL A 1 491 ? -7.731 -5.339 -11.233 1.00 94.56 491 VAL A CA 1
ATOM 3828 C C . VAL A 1 491 ? -6.826 -5.401 -10.009 1.00 94.56 491 VAL A C 1
ATOM 3830 O O . VAL A 1 491 ? -7.072 -6.169 -9.079 1.00 94.56 491 VAL A O 1
ATOM 3833 N N . VAL A 1 492 ? -5.780 -4.588 -10.014 1.00 95.06 492 VAL A N 1
ATOM 3834 C CA . VAL A 1 492 ? -4.859 -4.364 -8.903 1.00 95.06 492 VAL A CA 1
ATOM 3835 C C . VAL A 1 492 ? -5.019 -2.918 -8.464 1.00 95.06 492 VAL A C 1
ATOM 3837 O O . VAL A 1 492 ? -4.990 -2.016 -9.300 1.00 95.06 492 VAL A O 1
ATOM 3840 N N . SER A 1 493 ? -5.182 -2.693 -7.164 1.00 93.94 493 SER A N 1
ATOM 3841 C CA . SER A 1 493 ? -5.094 -1.349 -6.602 1.00 93.94 493 SER A CA 1
ATOM 3842 C C . SER A 1 493 ? -3.617 -0.974 -6.518 1.00 93.94 493 SER A C 1
ATOM 3844 O O . SER A 1 493 ? -2.930 -1.371 -5.580 1.00 93.94 493 SER A O 1
ATOM 3846 N N . ALA A 1 494 ? -3.105 -0.365 -7.591 1.00 93.94 494 ALA A N 1
ATOM 3847 C CA . ALA A 1 494 ? -1.670 -0.327 -7.876 1.00 93.94 494 ALA A CA 1
ATOM 3848 C C . ALA A 1 494 ? -0.927 0.820 -7.193 1.00 93.94 494 ALA A C 1
ATOM 3850 O O . ALA A 1 494 ? 0.273 0.716 -6.975 1.00 93.94 494 ALA A O 1
ATOM 3851 N N . GLU A 1 495 ? -1.650 1.883 -6.856 1.00 92.31 495 GLU A N 1
ATOM 3852 C CA . GLU A 1 495 ? -1.141 3.009 -6.084 1.00 92.31 495 GLU A CA 1
ATOM 3853 C C . GLU A 1 495 ? -2.347 3.735 -5.458 1.00 92.31 495 GLU A C 1
ATOM 3855 O O . GLU A 1 495 ? -3.240 4.243 -6.154 1.00 92.31 495 GLU A O 1
ATOM 3860 N N . MET A 1 496 ? -2.426 3.645 -4.129 1.00 89.94 496 MET A N 1
ATOM 3861 C CA . MET A 1 496 ? -3.387 4.342 -3.268 1.00 89.94 496 MET A CA 1
ATOM 3862 C C . MET A 1 496 ? -2.630 5.327 -2.367 1.00 89.94 496 MET A C 1
ATOM 3864 O O . MET A 1 496 ? -1.410 5.443 -2.471 1.00 89.94 496 MET A O 1
ATOM 3868 N N . ARG A 1 497 ? -3.343 6.034 -1.477 1.00 90.38 497 ARG A N 1
ATOM 3869 C CA . ARG A 1 497 ? -2.734 7.045 -0.602 1.00 90.38 497 ARG A CA 1
ATOM 3870 C C . ARG A 1 497 ? -1.621 6.393 0.210 1.00 90.38 497 ARG A C 1
ATOM 3872 O O . ARG A 1 497 ? -1.839 5.323 0.779 1.00 90.38 497 ARG A O 1
ATOM 3879 N N . TYR A 1 498 ? -0.458 7.031 0.303 1.00 93.62 498 TYR A N 1
ATOM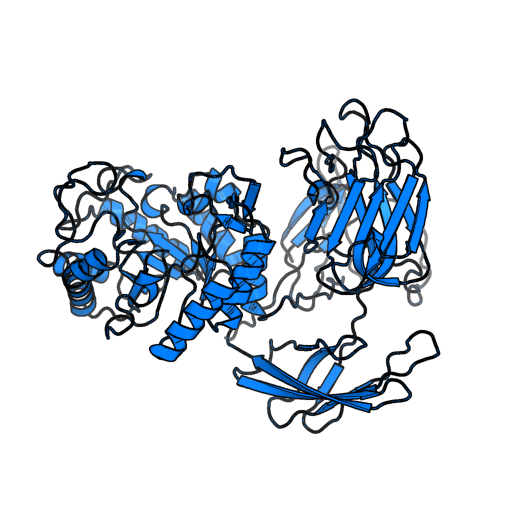 3880 C CA . TYR A 1 498 ? 0.610 6.502 1.138 1.00 93.62 498 TYR A CA 1
ATOM 3881 C C . TYR A 1 498 ? 0.453 6.912 2.597 1.00 93.62 498 TYR A C 1
ATOM 3883 O O . TYR A 1 498 ? 0.059 8.034 2.918 1.00 93.62 498 TYR A O 1
ATOM 3891 N N . GLU A 1 499 ? 0.813 6.004 3.500 1.00 92.25 499 GLU A N 1
ATOM 3892 C CA . GLU A 1 499 ? 0.846 6.293 4.930 1.00 92.25 499 GLU A CA 1
ATOM 3893 C C . GLU A 1 499 ? 1.909 7.363 5.226 1.00 92.25 499 GLU A C 1
ATOM 3895 O O . GLU A 1 499 ? 2.999 7.363 4.644 1.00 92.25 499 GLU A O 1
ATOM 3900 N N . ASP A 1 500 ? 1.589 8.268 6.152 1.00 89.56 500 ASP A N 1
ATOM 3901 C CA . ASP A 1 500 ? 2.338 9.485 6.485 1.00 89.56 500 ASP A CA 1
ATOM 3902 C C . ASP A 1 500 ? 2.351 10.577 5.393 1.00 89.56 500 ASP A C 1
ATOM 3904 O O . ASP A 1 500 ? 3.057 11.576 5.550 1.00 89.56 500 ASP A O 1
ATOM 3908 N N . GLU A 1 501 ? 1.560 10.470 4.317 1.00 88.56 501 GLU A N 1
ATOM 3909 C CA . GLU A 1 501 ? 1.395 11.597 3.389 1.00 88.56 501 GLU A CA 1
ATOM 3910 C C . GLU A 1 501 ? 0.683 12.776 4.062 1.00 88.56 501 GLU A C 1
ATOM 3912 O O . GLU A 1 501 ? -0.322 12.575 4.751 1.00 88.56 501 GLU A O 1
ATOM 3917 N N . PRO A 1 502 ? 1.114 14.033 3.839 1.00 85.75 502 PRO A N 1
ATOM 3918 C CA . PRO A 1 502 ? 0.389 15.185 4.356 1.00 85.75 502 PRO A CA 1
ATOM 3919 C C . PRO A 1 502 ? -1.011 15.263 3.735 1.00 85.75 502 PRO A C 1
ATOM 3921 O O . PRO A 1 502 ? -1.146 15.363 2.511 1.00 85.75 502 PRO A O 1
ATOM 3924 N N . MET A 1 503 ? -2.046 15.285 4.579 1.00 81.44 503 MET A N 1
ATOM 3925 C CA . MET A 1 503 ? -3.447 15.290 4.153 1.00 81.44 503 MET A CA 1
ATOM 3926 C C . MET A 1 503 ? -4.113 16.659 4.309 1.00 81.44 503 MET A C 1
ATOM 3928 O O . MET A 1 503 ? -3.757 17.476 5.162 1.00 81.44 503 MET A O 1
ATOM 3932 N N . GLN A 1 504 ? -5.136 16.887 3.498 1.00 74.12 504 GLN A N 1
ATOM 3933 C CA . GLN A 1 504 ? -6.088 17.987 3.603 1.00 74.12 504 GLN A CA 1
ATOM 3934 C C . GLN A 1 504 ? -7.401 17.524 4.233 1.00 74.12 504 GLN A C 1
ATOM 3936 O O . GLN A 1 504 ? -7.591 16.344 4.534 1.00 74.12 504 GLN A O 1
ATOM 3941 N N . GLU A 1 505 ? -8.322 18.469 4.444 1.00 65.12 505 GLU A N 1
ATOM 3942 C CA . GLU A 1 505 ? -9.663 18.153 4.933 1.00 65.12 505 GLU A CA 1
ATOM 3943 C C . GLU A 1 505 ? -10.289 17.027 4.095 1.00 65.12 505 GLU A C 1
ATOM 3945 O O . GLU A 1 505 ? -10.232 17.053 2.865 1.00 65.12 505 GLU A O 1
ATOM 3950 N N . ARG A 1 506 ? -10.941 16.073 4.778 1.00 63.28 506 ARG A N 1
ATOM 3951 C CA . ARG A 1 506 ? -11.556 14.855 4.211 1.00 63.28 506 ARG A CA 1
ATOM 3952 C C . ARG A 1 506 ? -10.588 13.719 3.854 1.00 63.28 506 ARG A C 1
ATOM 3954 O O . ARG A 1 506 ? -11.017 12.795 3.178 1.00 63.28 506 ARG A O 1
ATOM 3961 N N . GLY A 1 507 ? -9.335 13.748 4.312 1.00 66.38 507 GLY A N 1
ATOM 3962 C CA . GLY A 1 507 ? -8.415 12.610 4.165 1.00 66.38 507 GLY A CA 1
ATOM 3963 C C . GLY A 1 507 ? -7.825 12.465 2.760 1.00 66.38 507 GLY A C 1
ATOM 3964 O O . GLY A 1 507 ? -7.441 11.375 2.356 1.00 66.38 507 GLY A O 1
ATOM 3965 N N . VAL A 1 508 ? -7.774 13.548 1.986 1.00 77.81 508 VAL A N 1
ATOM 3966 C CA . VAL A 1 508 ? -7.172 13.562 0.643 1.00 77.81 508 VAL A CA 1
ATOM 3967 C C . VAL A 1 508 ? -5.739 14.083 0.733 1.00 77.81 508 VAL A C 1
ATOM 3969 O O . VAL A 1 508 ? -5.478 14.991 1.519 1.00 77.81 508 VAL A O 1
ATOM 3972 N N . SER A 1 509 ? -4.816 13.559 -0.073 1.00 82.06 509 SER A N 1
ATOM 3973 C CA . SER A 1 509 ? -3.427 14.028 -0.093 1.00 82.06 509 SER A CA 1
ATOM 3974 C C . SER A 1 509 ? -3.320 15.498 -0.515 1.00 82.06 509 SER A C 1
ATOM 3976 O O . SER A 1 509 ? -4.041 15.990 -1.392 1.00 82.06 509 SER A O 1
ATOM 3978 N N . THR A 1 510 ? -2.373 16.223 0.081 1.00 79.75 510 THR A N 1
ATOM 3979 C CA . THR A 1 510 ? -2.041 17.608 -0.302 1.00 79.75 510 THR A CA 1
ATOM 3980 C C . THR A 1 510 ? -1.505 17.733 -1.726 1.00 79.75 510 THR A C 1
ATOM 3982 O O . THR A 1 510 ? -1.546 18.832 -2.287 1.00 79.75 510 THR A O 1
ATOM 3985 N N . TRP A 1 511 ? -1.061 16.634 -2.345 1.00 77.06 511 TRP A N 1
ATOM 3986 C CA . TRP A 1 511 ? -0.583 16.611 -3.732 1.00 77.06 511 TRP A CA 1
ATOM 3987 C C . TRP A 1 511 ? -1.669 17.030 -4.735 1.00 77.06 511 TRP A C 1
ATOM 3989 O O . TRP A 1 511 ? -1.376 17.556 -5.808 1.00 77.06 511 TRP A O 1
ATOM 3999 N N . CYS A 1 512 ? -2.934 16.876 -4.353 1.00 74.31 512 CYS A N 1
ATOM 4000 C CA . CYS A 1 512 ? -4.088 17.046 -5.228 1.00 74.31 512 CYS A CA 1
ATOM 4001 C C . CYS A 1 512 ? -4.579 18.491 -5.323 1.00 74.31 512 CYS A C 1
ATOM 4003 O O . CYS A 1 512 ? -5.093 18.913 -6.360 1.00 74.31 512 CYS A O 1
ATOM 4005 N N . TYR A 1 513 ? -4.402 19.267 -4.251 1.00 70.44 513 TYR A N 1
ATOM 4006 C CA . TYR A 1 513 ? -4.824 20.665 -4.177 1.00 70.44 513 TYR A CA 1
ATOM 4007 C C . TYR A 1 513 ? -3.785 21.497 -3.412 1.00 70.44 513 TYR A C 1
ATOM 4009 O O . TYR A 1 513 ? -4.033 21.896 -2.280 1.00 70.44 513 TYR A O 1
ATOM 4017 N N . PRO A 1 514 ? -2.631 21.839 -4.002 1.00 63.47 514 PRO A N 1
ATOM 4018 C CA . PRO A 1 514 ? -1.479 22.404 -3.281 1.00 63.47 514 PRO A CA 1
ATOM 4019 C C . PRO A 1 514 ? -1.706 23.781 -2.615 1.00 63.47 514 PRO A C 1
ATOM 4021 O O . PRO A 1 514 ? -0.798 24.324 -1.992 1.00 63.47 514 PRO A O 1
ATOM 4024 N N . GLU A 1 515 ? -2.897 24.375 -2.739 1.00 61.38 515 GLU A N 1
ATOM 4025 C CA . GLU A 1 515 ? -3.233 25.707 -2.219 1.00 61.38 515 GLU A CA 1
ATOM 4026 C C . GLU A 1 515 ? -3.814 25.710 -0.782 1.00 61.38 515 GLU A C 1
ATOM 4028 O O . GLU A 1 515 ? -4.132 26.782 -0.264 1.00 61.38 515 GLU A O 1
ATOM 4033 N N . GLY A 1 516 ? -3.933 24.553 -0.111 1.00 60.75 516 GLY A N 1
ATOM 4034 C CA . GLY A 1 516 ? -4.452 24.428 1.265 1.00 60.75 516 GLY A CA 1
ATOM 4035 C C . GLY A 1 516 ? -3.407 23.953 2.291 1.00 60.75 516 GLY A C 1
ATOM 4036 O O . GLY A 1 516 ? -2.541 23.153 1.934 1.00 60.75 516 GLY A O 1
ATOM 4037 N N . PRO A 1 517 ? -3.457 24.414 3.563 1.00 66.44 517 PRO A N 1
ATOM 4038 C CA . PRO A 1 517 ? -2.588 23.883 4.612 1.00 66.44 517 PRO A CA 1
ATOM 4039 C C . PRO A 1 517 ? -2.911 22.407 4.880 1.00 66.44 517 PRO A C 1
ATOM 4041 O O . PRO A 1 517 ? -4.075 22.009 4.836 1.00 66.44 517 PRO A O 1
ATOM 4044 N N . ALA A 1 518 ? -1.886 21.608 5.181 1.00 73.56 518 ALA A N 1
ATOM 4045 C CA . ALA A 1 518 ? -2.096 20.258 5.691 1.00 73.56 518 ALA A CA 1
ATOM 4046 C C . ALA A 1 518 ? -2.830 20.326 7.040 1.00 73.56 518 ALA A C 1
ATOM 4048 O O . ALA A 1 518 ? -2.497 21.164 7.884 1.00 73.56 518 ALA A O 1
ATOM 4049 N N . VAL A 1 519 ? -3.817 19.453 7.229 1.00 75.12 519 VAL A N 1
ATOM 4050 C CA . VAL A 1 519 ? -4.601 19.332 8.473 1.00 75.12 519 VAL A CA 1
ATOM 4051 C C . VAL A 1 519 ? -4.251 18.069 9.264 1.00 75.12 519 VAL A C 1
ATOM 4053 O O . VAL A 1 519 ? -4.803 17.853 10.335 1.00 75.12 519 VAL A O 1
ATOM 4056 N N . GLY A 1 520 ? -3.333 17.248 8.747 1.00 82.25 520 GLY A N 1
ATOM 4057 C CA . GLY A 1 520 ? -2.820 16.040 9.388 1.00 82.25 520 GLY A CA 1
ATOM 4058 C C . GLY A 1 520 ? -2.014 15.195 8.402 1.00 82.25 520 GLY A C 1
ATOM 4059 O O . GLY A 1 520 ? -1.527 15.717 7.394 1.00 82.25 520 GLY A O 1
ATOM 4060 N N . PHE A 1 521 ? -1.946 13.891 8.660 1.00 83.38 521 PHE A N 1
ATOM 4061 C CA . PHE A 1 521 ? -1.325 12.903 7.779 1.00 83.38 521 PHE A CA 1
ATOM 4062 C C . PHE A 1 521 ? -2.268 11.727 7.533 1.00 83.38 521 PHE A C 1
ATOM 4064 O O . PHE A 1 521 ? -3.082 11.416 8.400 1.00 83.38 521 PHE A O 1
ATOM 4071 N N . ILE A 1 522 ? -2.137 11.083 6.374 1.00 81.94 522 ILE A N 1
ATOM 4072 C CA . ILE A 1 522 ? -2.786 9.804 6.079 1.00 81.94 522 ILE A CA 1
ATOM 4073 C C . ILE A 1 522 ? -2.292 8.771 7.095 1.00 81.94 522 ILE A C 1
ATOM 4075 O O . ILE A 1 522 ? -1.089 8.514 7.185 1.00 81.94 522 ILE A O 1
ATOM 4079 N N . GLY A 1 523 ? -3.213 8.216 7.879 1.00 78.62 523 GLY A N 1
ATOM 4080 C CA . GLY A 1 523 ? -2.925 7.245 8.924 1.00 78.62 523 GLY A CA 1
ATOM 4081 C C . GLY A 1 523 ? -3.485 5.861 8.613 1.00 78.62 523 GLY A C 1
ATOM 4082 O O . GLY A 1 523 ? -3.970 5.573 7.519 1.00 78.62 523 GLY A O 1
ATOM 4083 N N . ALA A 1 524 ? -3.430 4.991 9.618 1.00 75.06 524 ALA A N 1
ATOM 4084 C CA . ALA A 1 524 ? -3.874 3.605 9.509 1.00 75.06 524 ALA A CA 1
ATOM 4085 C C . ALA A 1 524 ? -5.339 3.467 9.073 1.00 75.06 524 ALA A C 1
ATOM 4087 O O . ALA A 1 524 ? -5.661 2.552 8.324 1.00 75.06 524 ALA A O 1
ATOM 4088 N N . ASP A 1 525 ? -6.205 4.387 9.502 1.00 67.38 525 ASP A N 1
ATOM 4089 C CA . ASP A 1 525 ? -7.637 4.361 9.194 1.00 67.38 525 ASP A CA 1
ATOM 4090 C C . ASP A 1 525 ? -7.893 4.614 7.712 1.00 67.38 525 ASP A C 1
ATOM 4092 O O . ASP A 1 525 ? -8.699 3.929 7.079 1.00 67.38 525 ASP A O 1
ATOM 4096 N N . GLU A 1 526 ? -7.176 5.578 7.134 1.00 80.19 526 GLU A N 1
ATOM 4097 C CA . GLU A 1 526 ? -7.244 5.855 5.710 1.00 80.19 526 GLU A CA 1
ATOM 4098 C C . GLU A 1 526 ? -6.734 4.670 4.884 1.00 80.19 526 GLU A C 1
ATOM 4100 O O . GLU A 1 526 ? -7.400 4.290 3.920 1.00 80.19 526 GLU A O 1
ATOM 4105 N N . ILE A 1 527 ? -5.616 4.060 5.290 1.00 84.75 527 ILE A N 1
ATOM 4106 C CA . ILE A 1 527 ? -5.049 2.880 4.620 1.00 84.75 527 ILE A CA 1
ATOM 4107 C C . ILE A 1 527 ? -5.984 1.673 4.733 1.00 84.75 527 ILE A C 1
ATOM 4109 O O . ILE A 1 527 ? -6.219 0.976 3.746 1.00 84.75 527 ILE A O 1
ATOM 4113 N N . ALA A 1 528 ? -6.573 1.443 5.907 1.00 78.31 528 ALA A N 1
ATOM 4114 C CA . ALA A 1 528 ? -7.555 0.387 6.115 1.00 78.31 528 ALA A CA 1
ATOM 4115 C C . ALA A 1 528 ? -8.787 0.594 5.222 1.00 78.31 528 ALA A C 1
ATOM 4117 O O . ALA A 1 528 ? -9.268 -0.342 4.584 1.00 78.31 528 ALA A O 1
ATOM 4118 N N . ALA A 1 529 ? -9.282 1.829 5.120 1.00 77.56 529 ALA A N 1
ATOM 4119 C CA . ALA A 1 529 ? -10.410 2.144 4.254 1.00 77.56 529 ALA A CA 1
ATOM 4120 C C . ALA A 1 529 ? -10.082 1.921 2.765 1.00 77.56 529 ALA A C 1
ATOM 4122 O O . A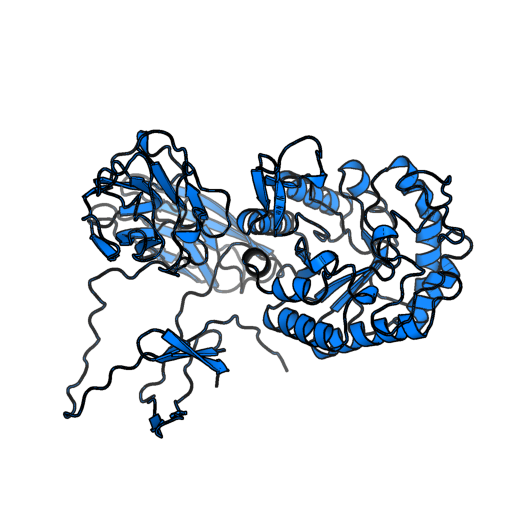LA A 1 529 ? -10.919 1.384 2.039 1.00 77.56 529 ALA A O 1
ATOM 4123 N N . ASP A 1 530 ? -8.872 2.271 2.321 1.00 90.44 530 ASP A N 1
ATOM 4124 C CA . ASP A 1 530 ? -8.394 2.040 0.949 1.00 90.44 530 ASP A CA 1
ATOM 4125 C C . ASP A 1 530 ? -8.242 0.542 0.628 1.00 90.44 530 ASP A C 1
ATOM 4127 O O . ASP A 1 530 ? -8.694 0.069 -0.425 1.00 90.44 530 ASP A O 1
ATOM 4131 N N . ALA A 1 531 ? -7.677 -0.233 1.556 1.00 88.50 531 ALA A N 1
ATOM 4132 C CA . ALA A 1 531 ? -7.560 -1.682 1.427 1.00 88.50 531 ALA A CA 1
ATOM 4133 C C . ALA A 1 531 ? -8.941 -2.360 1.387 1.00 88.50 531 ALA A C 1
ATOM 4135 O O . ALA A 1 531 ? -9.176 -3.226 0.540 1.00 88.50 531 ALA A O 1
ATOM 4136 N N . GLN A 1 532 ? -9.885 -1.930 2.234 1.00 80.31 532 GLN A N 1
ATOM 4137 C CA . GLN A 1 532 ? -11.253 -2.460 2.239 1.00 80.31 532 GLN A CA 1
ATOM 4138 C C . GLN A 1 532 ? -11.995 -2.111 0.946 1.00 80.31 532 GLN A C 1
ATOM 4140 O O . GLN A 1 532 ? -12.630 -2.977 0.349 1.00 80.31 532 GLN A O 1
ATOM 4145 N N . ALA A 1 533 ? -11.875 -0.873 0.464 1.00 82.56 533 ALA A N 1
ATOM 4146 C CA . ALA A 1 533 ? -12.443 -0.455 -0.815 1.00 82.56 533 ALA A CA 1
ATOM 4147 C C . ALA A 1 533 ? -11.912 -1.299 -1.986 1.00 82.56 533 ALA A C 1
ATOM 4149 O O . ALA A 1 533 ? -12.677 -1.709 -2.864 1.00 82.56 533 ALA A O 1
ATOM 4150 N N . SER A 1 534 ? -10.612 -1.599 -1.976 1.00 92.38 534 SER A N 1
ATOM 4151 C CA . SER A 1 534 ? -9.961 -2.453 -2.975 1.00 92.38 534 SER A CA 1
ATOM 4152 C C . SER A 1 534 ? -10.467 -3.899 -2.904 1.00 92.38 534 SER A C 1
ATOM 4154 O O . SER A 1 534 ? -10.823 -4.488 -3.931 1.00 92.38 534 SER A O 1
ATOM 4156 N N . TRP A 1 535 ? -10.584 -4.451 -1.693 1.00 85.50 535 TRP A N 1
ATOM 4157 C CA . TRP A 1 535 ? -11.159 -5.774 -1.458 1.00 85.50 535 TRP A CA 1
ATOM 4158 C C . TRP A 1 535 ? -12.613 -5.867 -1.939 1.00 85.50 535 TRP A C 1
ATOM 4160 O O . TRP A 1 535 ? -12.978 -6.789 -2.679 1.00 85.50 535 TRP A O 1
ATOM 4170 N N . ASP A 1 536 ? -13.445 -4.887 -1.582 1.00 80.31 536 ASP A N 1
ATOM 4171 C CA . ASP A 1 536 ? -14.862 -4.848 -1.939 1.00 80.31 536 ASP A CA 1
ATOM 4172 C C . ASP A 1 536 ? -15.046 -4.750 -3.458 1.00 80.31 536 ASP A C 1
ATOM 4174 O O . ASP A 1 536 ? -15.868 -5.472 -4.042 1.00 80.31 536 ASP A O 1
ATOM 4178 N N . ALA A 1 537 ? -14.207 -3.946 -4.123 1.00 83.19 537 ALA A N 1
ATOM 4179 C CA . ALA A 1 537 ? -14.133 -3.875 -5.581 1.00 83.19 537 ALA A CA 1
ATOM 4180 C C . ALA A 1 537 ? -13.687 -5.193 -6.232 1.00 83.19 537 ALA A C 1
ATOM 4182 O O . ALA A 1 537 ? -13.895 -5.392 -7.429 1.00 83.19 537 ALA A O 1
ATOM 4183 N N . GLY A 1 538 ? -13.136 -6.121 -5.448 1.00 85.19 538 GLY A N 1
ATOM 4184 C CA . GLY A 1 538 ? -12.592 -7.406 -5.873 1.00 85.19 538 GLY A CA 1
ATOM 4185 C C . GLY A 1 538 ? -11.320 -7.260 -6.675 1.00 85.19 538 GLY A C 1
ATOM 4186 O O . GLY A 1 538 ? -11.182 -7.915 -7.709 1.00 85.19 538 GLY A O 1
ATOM 4187 N N . ALA A 1 539 ? -10.435 -6.386 -6.199 1.00 92.94 539 ALA A N 1
ATOM 4188 C CA . ALA A 1 539 ? -9.051 -6.379 -6.618 1.00 92.94 539 ALA A CA 1
ATOM 4189 C C . ALA A 1 539 ? -8.356 -7.678 -6.190 1.00 92.94 539 ALA A C 1
ATOM 4191 O O . ALA A 1 539 ? -8.615 -8.214 -5.114 1.00 92.94 539 ALA A O 1
ATOM 4192 N N . VAL A 1 540 ? -7.473 -8.186 -7.050 1.00 92.81 540 VAL A N 1
ATOM 4193 C CA . VAL A 1 540 ? -6.662 -9.384 -6.763 1.00 92.81 540 VAL A CA 1
ATOM 4194 C C . VAL A 1 540 ? -5.390 -9.040 -5.987 1.00 92.81 540 VAL A C 1
ATOM 4196 O O . VAL A 1 540 ? -4.772 -9.914 -5.378 1.00 92.81 540 VAL A O 1
ATOM 4199 N N . ALA A 1 541 ? -5.005 -7.761 -5.986 1.00 95.19 541 ALA A N 1
ATOM 4200 C CA . ALA A 1 541 ? -3.902 -7.250 -5.194 1.00 95.19 541 ALA A CA 1
ATOM 4201 C C . ALA A 1 541 ? -4.102 -5.788 -4.770 1.00 95.19 541 ALA A C 1
ATOM 4203 O O . ALA A 1 541 ? -4.789 -5.019 -5.448 1.00 95.19 541 ALA A O 1
ATOM 4204 N N . TYR A 1 542 ? -3.445 -5.430 -3.670 1.00 95.81 542 TYR A N 1
ATOM 4205 C CA . TYR A 1 542 ? -3.306 -4.084 -3.130 1.00 95.81 542 TYR A CA 1
ATOM 4206 C C . TYR A 1 542 ? -1.823 -3.753 -3.000 1.00 95.81 542 TYR A C 1
ATOM 4208 O O . TYR A 1 542 ? -1.047 -4.565 -2.495 1.00 95.81 542 TYR A O 1
ATOM 4216 N N . VAL A 1 543 ? -1.423 -2.579 -3.461 1.00 97.44 543 VAL A N 1
ATOM 4217 C CA . VAL A 1 543 ? -0.050 -2.099 -3.341 1.00 97.44 543 VAL A CA 1
ATOM 4218 C C . VAL A 1 543 ? -0.038 -1.011 -2.268 1.00 97.44 543 VAL A C 1
ATOM 4220 O O . VAL A 1 543 ? -0.496 0.109 -2.486 1.00 97.44 543 VAL A O 1
ATOM 4223 N N . TYR A 1 544 ? 0.431 -1.376 -1.076 1.00 97.25 544 TYR A N 1
ATOM 4224 C CA . TYR A 1 544 ? 0.638 -0.457 0.037 1.00 97.25 544 TYR A CA 1
ATOM 4225 C C . TYR A 1 544 ? 1.786 0.503 -0.287 1.00 97.25 544 TYR A C 1
ATOM 4227 O O . TYR A 1 544 ? 2.742 0.133 -0.965 1.00 97.25 544 TYR A O 1
ATOM 4235 N N . GLY A 1 545 ? 1.722 1.732 0.218 1.00 95.62 545 GLY A N 1
ATOM 4236 C CA . GLY A 1 545 ? 2.855 2.640 0.134 1.00 95.62 545 GLY A CA 1
ATOM 4237 C C . GLY A 1 545 ? 2.964 3.568 1.332 1.00 95.62 545 GLY A C 1
ATOM 4238 O O . GLY A 1 545 ? 2.027 3.747 2.110 1.00 95.62 545 GLY A O 1
ATOM 4239 N N . GLN A 1 546 ? 4.155 4.142 1.480 1.00 94.12 546 GLN A N 1
ATOM 4240 C CA . GLN A 1 546 ? 4.539 4.982 2.610 1.00 94.12 546 GLN A CA 1
ATOM 4241 C C . GLN A 1 546 ? 5.378 6.170 2.104 1.00 94.12 546 GLN A C 1
ATOM 4243 O O . GLN A 1 546 ? 6.308 5.973 1.314 1.00 94.12 546 GLN A O 1
ATOM 4248 N N . ASP A 1 547 ? 5.077 7.393 2.565 1.00 91.06 547 ASP A N 1
ATOM 4249 C CA . ASP A 1 547 ? 5.568 8.671 1.997 1.00 91.06 547 ASP A CA 1
ATOM 4250 C C . ASP A 1 547 ? 7.107 8.838 1.993 1.00 91.06 547 ASP A C 1
ATOM 4252 O O . ASP A 1 547 ? 7.700 9.548 1.182 1.00 91.06 547 ASP A O 1
ATOM 4256 N N . THR A 1 548 ? 7.812 8.155 2.888 1.00 90.25 548 THR A N 1
ATOM 4257 C CA . THR A 1 548 ? 9.284 8.140 2.923 1.00 90.25 548 THR A CA 1
ATOM 4258 C C . THR A 1 548 ? 9.862 6.969 2.124 1.00 90.25 548 THR A C 1
ATOM 4260 O O . THR A 1 548 ? 10.906 7.106 1.481 1.00 90.25 548 THR A O 1
ATOM 4263 N N . ARG A 1 549 ? 9.196 5.813 2.151 1.00 92.50 549 ARG A N 1
ATOM 4264 C CA . ARG A 1 549 ? 9.687 4.545 1.607 1.00 92.50 549 ARG A CA 1
ATOM 4265 C C . ARG A 1 549 ? 9.598 4.459 0.091 1.00 92.50 549 ARG A C 1
ATOM 4267 O O . ARG A 1 549 ? 10.513 3.906 -0.518 1.00 92.50 549 ARG A O 1
ATOM 4274 N N . TRP A 1 550 ? 8.588 5.061 -0.538 1.00 91.81 550 TRP A N 1
ATOM 4275 C CA . TRP A 1 550 ? 8.453 5.023 -2.001 1.00 91.81 550 TRP A CA 1
ATOM 4276 C C . TRP A 1 550 ? 9.685 5.627 -2.704 1.00 91.81 550 TRP A C 1
ATOM 4278 O O . TRP A 1 550 ? 10.169 5.112 -3.714 1.00 91.81 550 TRP A O 1
ATOM 4288 N N . ASN A 1 551 ? 10.277 6.680 -2.125 1.00 89.62 551 ASN A N 1
ATOM 4289 C CA . ASN A 1 551 ? 11.517 7.294 -2.615 1.00 89.62 551 ASN A CA 1
ATOM 4290 C C . ASN A 1 551 ? 12.791 6.678 -2.003 1.00 89.62 551 ASN A C 1
ATOM 4292 O O . ASN A 1 551 ? 13.891 7.207 -2.212 1.00 89.62 551 ASN A O 1
ATOM 4296 N N . TRP A 1 552 ? 12.627 5.574 -1.269 1.00 89.19 552 TRP A N 1
ATOM 4297 C CA . TRP A 1 552 ? 13.547 4.871 -0.376 1.00 89.19 552 TRP A CA 1
ATOM 4298 C C . TRP A 1 552 ? 14.047 5.674 0.828 1.00 89.19 552 TRP A C 1
ATOM 4300 O O . TRP A 1 552 ? 14.246 5.098 1.886 1.00 89.19 552 TRP A O 1
ATOM 4310 N N . GLY A 1 553 ? 14.309 6.979 0.714 1.00 70.69 553 GLY A N 1
ATOM 4311 C CA . GLY A 1 553 ? 14.805 7.804 1.827 1.00 70.69 553 GLY A CA 1
ATOM 4312 C C . GLY A 1 553 ? 16.135 7.342 2.462 1.00 70.69 553 GLY A C 1
ATOM 4313 O O . GLY A 1 553 ? 16.582 7.933 3.447 1.00 70.69 553 GLY A O 1
ATOM 4314 N N . GLY A 1 554 ? 16.783 6.293 1.933 1.00 73.50 554 GLY A N 1
ATOM 4315 C CA . GLY A 1 554 ? 17.906 5.603 2.577 1.00 73.50 554 GLY A CA 1
ATOM 4316 C C . GLY A 1 554 ? 17.469 4.870 3.858 1.00 73.50 554 GLY A C 1
ATOM 4317 O O . GLY A 1 554 ? 16.367 4.327 3.901 1.00 73.50 554 GLY A O 1
ATOM 4318 N N . PRO A 1 555 ? 18.256 4.917 4.952 1.00 74.56 555 PRO A N 1
ATOM 4319 C CA . PRO A 1 555 ? 17.875 4.301 6.229 1.00 74.56 555 PRO A CA 1
ATOM 4320 C C . PRO A 1 555 ? 16.537 4.801 6.794 1.00 74.56 555 PRO A C 1
ATOM 4322 O O . PRO A 1 555 ? 15.925 4.125 7.617 1.00 74.56 555 PRO A O 1
ATOM 4325 N N . ALA A 1 556 ? 16.083 5.985 6.367 1.00 77.50 556 ALA A N 1
ATOM 4326 C CA . ALA A 1 556 ? 14.790 6.523 6.762 1.00 77.50 556 ALA A CA 1
ATOM 4327 C C . ALA A 1 556 ? 13.620 5.708 6.193 1.00 77.50 556 ALA A C 1
ATOM 4329 O O . ALA A 1 556 ? 12.631 5.565 6.898 1.00 77.50 556 ALA A O 1
ATOM 4330 N N . GLY A 1 557 ? 13.732 5.127 4.990 1.00 80.44 557 GLY A N 1
ATOM 4331 C CA . GLY A 1 557 ? 12.689 4.251 4.444 1.00 80.44 557 GLY A CA 1
ATOM 4332 C C . GLY A 1 557 ? 12.534 2.974 5.261 1.00 80.44 557 GLY A C 1
ATOM 4333 O O . GLY A 1 557 ? 11.418 2.625 5.635 1.00 80.44 557 GLY A O 1
ATOM 4334 N N . LEU A 1 558 ? 13.648 2.340 5.647 1.00 83.25 558 LEU A N 1
ATOM 4335 C CA . LEU A 1 558 ? 13.630 1.162 6.527 1.00 83.25 558 LEU A CA 1
ATOM 4336 C C . LEU A 1 558 ? 13.024 1.456 7.905 1.00 83.25 558 LEU A C 1
ATOM 4338 O O . LEU A 1 558 ? 12.367 0.599 8.487 1.00 83.25 558 LEU A O 1
ATOM 4342 N N . ALA A 1 559 ? 13.210 2.671 8.429 1.00 81.56 559 ALA A N 1
ATOM 4343 C CA . ALA A 1 559 ? 12.637 3.073 9.713 1.00 81.56 559 ALA A CA 1
ATOM 4344 C C . ALA A 1 559 ? 11.098 3.152 9.700 1.00 81.56 559 ALA A C 1
ATOM 4346 O O . ALA A 1 559 ? 10.490 3.281 10.760 1.00 81.56 559 ALA A O 1
ATOM 4347 N N . THR A 1 560 ? 10.477 3.080 8.520 1.00 85.75 560 THR A N 1
ATOM 4348 C CA . THR A 1 560 ? 9.019 3.110 8.354 1.00 85.75 560 THR A CA 1
ATOM 4349 C C . THR A 1 560 ? 8.391 1.726 8.221 1.00 85.75 560 THR A C 1
ATOM 4351 O O . THR A 1 560 ? 7.184 1.647 8.034 1.00 85.75 560 THR A O 1
ATOM 4354 N N . LEU A 1 561 ? 9.171 0.641 8.273 1.00 82.94 561 LEU A N 1
ATOM 4355 C CA . LEU A 1 561 ? 8.642 -0.723 8.189 1.00 82.94 561 LEU A CA 1
ATOM 4356 C C . LEU A 1 561 ? 7.763 -1.051 9.402 1.00 82.94 561 LEU A C 1
ATOM 4358 O O . LEU A 1 561 ? 8.115 -0.731 10.539 1.00 82.94 561 LEU A O 1
ATOM 4362 N N . GLY A 1 562 ? 6.643 -1.731 9.163 1.00 75.31 562 GLY A N 1
ATOM 4363 C CA . GLY A 1 562 ? 5.721 -2.162 10.211 1.00 75.31 562 GLY A CA 1
ATOM 4364 C C . GLY A 1 562 ? 4.882 -1.018 10.766 1.00 75.31 562 GLY A C 1
ATOM 4365 O O . GLY A 1 562 ? 4.579 -0.994 11.963 1.00 75.31 562 GLY A O 1
ATOM 4366 N N . ARG A 1 563 ? 4.547 -0.045 9.917 1.00 78.25 563 ARG A N 1
ATOM 4367 C CA . ARG A 1 563 ? 3.597 1.004 10.281 1.00 78.25 563 ARG A CA 1
ATOM 4368 C C . ARG A 1 563 ? 2.193 0.408 10.480 1.00 78.25 563 ARG A C 1
ATOM 4370 O O . ARG A 1 563 ? 1.883 -0.636 9.911 1.00 78.25 563 ARG A O 1
ATOM 4377 N N . PRO A 1 564 ? 1.340 1.028 11.312 1.00 69.44 564 PRO A N 1
ATOM 4378 C CA . PRO A 1 564 ? 0.016 0.478 11.591 1.00 69.44 564 PRO A CA 1
ATOM 4379 C C . PRO A 1 564 ? -0.872 0.317 10.345 1.00 69.44 564 PRO A C 1
ATOM 4381 O O . PRO A 1 564 ? -1.589 -0.677 10.259 1.00 69.44 564 PRO A O 1
ATOM 4384 N N . GLY A 1 565 ? -0.807 1.231 9.369 1.00 76.19 565 GLY A N 1
ATOM 4385 C CA . GLY A 1 565 ? -1.540 1.089 8.107 1.00 76.19 565 GLY A CA 1
ATOM 4386 C C . GLY A 1 565 ? -1.062 -0.094 7.262 1.00 76.19 565 GLY A C 1
ATOM 4387 O O . GLY A 1 565 ? -1.887 -0.815 6.704 1.00 76.19 565 GLY A O 1
ATOM 4388 N N . GLU A 1 566 ? 0.246 -0.358 7.232 1.00 82.38 566 GLU A N 1
ATOM 4389 C CA . GLU A 1 566 ? 0.833 -1.531 6.562 1.00 82.38 566 GLU A CA 1
ATOM 4390 C C . GLU A 1 566 ? 0.225 -2.851 7.066 1.00 82.38 566 GLU A C 1
ATOM 4392 O O . GLU A 1 566 ? -0.221 -3.682 6.273 1.00 82.38 566 GLU A O 1
ATOM 4397 N N . TYR A 1 567 ? 0.134 -3.025 8.388 1.00 73.62 567 TYR A N 1
ATOM 4398 C CA . TYR A 1 567 ? -0.503 -4.209 8.972 1.00 73.62 567 TYR A CA 1
ATOM 4399 C C . TYR A 1 567 ? -2.015 -4.240 8.735 1.00 73.62 567 TYR A C 1
ATOM 4401 O O . TYR A 1 567 ? -2.551 -5.298 8.414 1.00 73.62 567 TYR A O 1
ATOM 4409 N N . ALA A 1 568 ? -2.695 -3.091 8.794 1.00 72.56 568 ALA A N 1
ATOM 4410 C CA . ALA A 1 568 ? -4.124 -3.024 8.499 1.00 72.56 568 ALA A CA 1
ATOM 4411 C C . ALA A 1 568 ? -4.444 -3.495 7.067 1.00 72.56 568 ALA A C 1
ATOM 4413 O O . ALA A 1 568 ? -5.399 -4.247 6.860 1.00 72.56 568 ALA A O 1
ATOM 4414 N N . ALA A 1 569 ? -3.621 -3.117 6.083 1.00 82.88 569 ALA A N 1
ATOM 4415 C CA . ALA A 1 569 ? -3.764 -3.593 4.709 1.00 82.88 569 ALA A CA 1
ATOM 4416 C C . ALA A 1 569 ? -3.558 -5.116 4.599 1.00 82.88 569 ALA A C 1
ATOM 4418 O O . ALA A 1 569 ? -4.347 -5.795 3.940 1.00 82.88 569 ALA A O 1
ATOM 4419 N N . LEU A 1 570 ? -2.539 -5.664 5.271 1.00 76.56 570 LEU A N 1
ATOM 4420 C CA . LEU A 1 570 ? -2.242 -7.107 5.312 1.00 76.56 570 LEU A CA 1
ATOM 4421 C C . LEU A 1 570 ? -3.337 -7.943 5.992 1.00 76.56 570 LEU A C 1
ATOM 4423 O O . LEU A 1 570 ? -3.554 -9.102 5.617 1.00 76.56 570 LEU A O 1
ATOM 4427 N N . ASP A 1 571 ? -4.017 -7.376 6.985 1.00 66.88 571 ASP A N 1
ATOM 4428 C CA . ASP A 1 571 ? -5.129 -8.022 7.681 1.00 66.88 571 ASP A CA 1
ATOM 4429 C C . ASP A 1 571 ? -6.388 -8.046 6.814 1.00 66.88 571 ASP A C 1
ATOM 4431 O O . ASP A 1 571 ? -6.970 -9.109 6.591 1.00 66.88 571 ASP A O 1
ATOM 4435 N N . ILE A 1 572 ? -6.766 -6.905 6.233 1.00 70.75 572 ILE A N 1
ATOM 4436 C CA . ILE A 1 572 ? -7.935 -6.815 5.346 1.00 70.75 572 ILE A CA 1
ATOM 4437 C C . ILE A 1 572 ? -7.775 -7.715 4.125 1.00 70.75 572 ILE A C 1
ATOM 4439 O O . ILE A 1 572 ? -8.712 -8.410 3.732 1.00 70.75 572 ILE A O 1
ATOM 4443 N N . ALA A 1 573 ? -6.583 -7.734 3.533 1.00 76.88 573 ALA A N 1
ATOM 4444 C CA . ALA A 1 573 ? -6.308 -8.526 2.345 1.00 76.88 573 ALA A CA 1
ATOM 4445 C C . ALA A 1 573 ? -6.419 -10.045 2.583 1.00 76.88 573 ALA A C 1
ATOM 4447 O O . ALA A 1 573 ? -6.611 -10.805 1.634 1.00 76.88 573 ALA A O 1
ATOM 4448 N N . ALA A 1 574 ? -6.329 -10.489 3.836 1.00 63.50 574 ALA A N 1
ATOM 4449 C CA . ALA A 1 574 ? -6.420 -11.893 4.216 1.00 63.50 574 ALA A CA 1
ATOM 4450 C C . ALA A 1 574 ? -7.849 -12.390 4.385 1.00 63.50 574 ALA A C 1
ATOM 4452 O O . ALA A 1 574 ? -8.189 -13.464 3.896 1.00 63.50 574 ALA A O 1
ATOM 4453 N N . ASP A 1 575 ? -8.653 -11.604 5.099 1.00 55.00 575 ASP A N 1
ATOM 4454 C CA . ASP A 1 575 ? -9.918 -12.068 5.666 1.00 55.00 575 ASP A CA 1
ATOM 4455 C C . ASP A 1 575 ? -11.121 -11.305 5.091 1.00 55.00 575 ASP A C 1
ATOM 4457 O O . ASP A 1 575 ? -12.276 -11.641 5.362 1.00 55.00 575 ASP A O 1
ATOM 4461 N N . GLY A 1 576 ? -10.877 -10.274 4.273 1.00 50.53 576 GLY A N 1
ATOM 4462 C CA . GLY A 1 576 ? -11.896 -9.459 3.614 1.00 50.53 576 GLY A CA 1
ATOM 4463 C C . GLY A 1 576 ? -12.730 -8.570 4.529 1.00 50.53 576 GLY A C 1
ATOM 4464 O O . GLY A 1 576 ? -13.489 -7.729 4.048 1.00 50.53 576 GLY A O 1
ATOM 4465 N N . VAL A 1 577 ? -12.585 -8.768 5.836 1.00 42.22 577 VAL A N 1
ATOM 4466 C CA . VAL A 1 577 ? -12.998 -7.915 6.944 1.00 42.22 577 VAL A CA 1
ATOM 4467 C C . VAL A 1 577 ? -12.045 -8.225 8.105 1.00 42.22 577 VAL A C 1
ATOM 4469 O O . VAL A 1 577 ? -11.651 -9.377 8.256 1.00 42.22 577 VAL A O 1
ATOM 4472 N N . LEU A 1 578 ? -11.694 -7.239 8.939 1.00 34.06 578 LEU A N 1
ATOM 4473 C CA . LEU A 1 578 ? -10.853 -7.440 10.131 1.00 34.06 578 LEU A CA 1
ATOM 4474 C C . LEU A 1 578 ? -11.421 -8.560 11.028 1.00 34.06 578 LEU A C 1
ATOM 4476 O O . LEU A 1 578 ? -12.404 -8.364 11.748 1.00 34.06 578 LEU A O 1
ATOM 4480 N N . GLY A 1 579 ? -10.810 -9.743 10.958 1.00 34.94 579 GLY A N 1
ATOM 4481 C CA . GLY A 1 579 ? -11.199 -10.957 11.671 1.00 34.94 579 GLY A CA 1
ATOM 4482 C C . GLY A 1 579 ? -9.986 -11.617 12.321 1.00 34.94 579 GLY A C 1
ATOM 4483 O O . GLY A 1 579 ? -9.659 -12.753 12.009 1.00 34.94 579 GLY A O 1
ATOM 4484 N N . GLY A 1 580 ? -9.293 -10.896 13.204 1.00 34.66 580 GLY A N 1
ATOM 4485 C CA . GLY A 1 580 ? -8.059 -11.372 13.830 1.00 34.66 580 GLY A CA 1
ATOM 4486 C C . GLY A 1 580 ? -8.255 -12.550 14.794 1.00 34.66 580 GLY A C 1
ATOM 4487 O O . GLY A 1 580 ? -9.229 -12.626 15.541 1.00 34.66 580 GLY A O 1
ATOM 4488 N N . ASP A 1 581 ? -7.276 -13.453 14.813 1.00 38.38 581 ASP A N 1
ATOM 4489 C CA . ASP A 1 581 ? -7.104 -14.514 15.807 1.00 38.38 581 ASP A CA 1
ATOM 4490 C C . ASP A 1 581 ? -7.055 -13.959 17.244 1.00 38.38 581 ASP A C 1
ATOM 4492 O O . ASP A 1 581 ? -6.245 -13.082 17.562 1.00 38.38 581 ASP A O 1
ATOM 4496 N N . THR A 1 582 ? -7.913 -14.486 18.122 1.00 40.72 582 THR A N 1
ATOM 4497 C CA . THR A 1 582 ? -8.084 -14.045 19.520 1.00 40.72 582 THR A CA 1
ATOM 4498 C C . THR A 1 582 ? -7.718 -15.111 20.553 1.00 40.72 582 THR A C 1
ATOM 4500 O O . THR A 1 582 ? -7.923 -14.897 21.751 1.00 40.72 582 THR A O 1
ATOM 4503 N N . THR A 1 583 ? -7.194 -16.271 20.142 1.00 41.78 583 THR A N 1
ATOM 4504 C CA . THR A 1 583 ? -6.806 -17.313 21.103 1.00 41.78 583 THR A CA 1
ATOM 4505 C C . THR A 1 583 ? -5.367 -17.059 21.567 1.00 41.78 583 THR A C 1
ATOM 4507 O O . THR A 1 583 ? -4.457 -17.058 20.749 1.00 41.78 583 THR A O 1
ATOM 4510 N N . PRO A 1 584 ? -5.124 -16.786 22.864 1.00 42.31 584 PRO A N 1
ATOM 4511 C CA . PRO A 1 584 ? -3.777 -16.511 23.343 1.00 42.31 584 PRO A CA 1
ATOM 4512 C C . PRO A 1 584 ? -2.939 -17.800 23.426 1.00 42.31 584 PRO A C 1
ATOM 4514 O O . PRO A 1 584 ? -3.469 -18.846 23.828 1.00 42.31 584 PRO A O 1
ATOM 4517 N N . PRO A 1 585 ? -1.614 -17.719 23.201 1.00 53.75 585 PRO A N 1
ATOM 4518 C CA . PRO A 1 585 ? -0.723 -18.855 23.377 1.00 53.75 585 PRO A CA 1
ATOM 4519 C C . PRO A 1 585 ? -0.796 -19.454 24.781 1.00 53.75 585 PRO A C 1
ATOM 4521 O O . PRO A 1 585 ? -0.860 -18.754 25.796 1.00 53.75 585 PRO A O 1
ATOM 4524 N N . SER A 1 586 ? -0.710 -20.777 24.854 1.00 64.94 586 SER A N 1
ATOM 4525 C CA . SER A 1 586 ? -0.831 -21.545 26.091 1.00 64.94 586 SER A CA 1
ATOM 4526 C C . SER A 1 586 ? 0.452 -22.308 26.415 1.00 64.94 586 SER A C 1
ATOM 4528 O O . SER A 1 586 ? 1.130 -22.845 25.544 1.00 64.94 586 SER A O 1
ATOM 4530 N N . TRP A 1 587 ? 0.807 -22.383 27.696 1.00 65.75 587 TRP A N 1
ATOM 4531 C CA . TRP A 1 587 ? 1.963 -23.163 28.137 1.00 65.75 587 TRP A CA 1
ATOM 4532 C C . TRP A 1 587 ? 1.570 -24.629 28.370 1.00 65.75 587 TRP A C 1
ATOM 4534 O O . TRP A 1 587 ? 0.589 -24.883 29.078 1.00 65.75 587 TRP A O 1
ATOM 4544 N N . PRO A 1 588 ? 2.343 -25.614 27.870 1.00 69.69 588 PRO A N 1
ATOM 4545 C CA . PRO A 1 588 ? 2.121 -27.015 28.197 1.00 69.69 588 PRO A CA 1
ATOM 4546 C C . PRO A 1 588 ? 2.164 -27.254 29.708 1.00 69.69 588 PRO A C 1
ATOM 4548 O O . PRO A 1 588 ? 2.991 -26.686 30.427 1.00 69.69 588 PRO A O 1
ATOM 4551 N N . GLY A 1 589 ? 1.306 -28.149 30.202 1.00 57.47 589 GLY A N 1
ATOM 4552 C CA . GLY A 1 589 ? 1.294 -28.526 31.615 1.00 57.47 589 GLY A CA 1
ATOM 4553 C C . GLY A 1 589 ? 2.671 -29.017 32.083 1.00 57.47 589 GLY A C 1
ATOM 4554 O O . GLY A 1 589 ? 3.172 -30.028 31.594 1.00 57.47 589 GLY A O 1
ATOM 4555 N N . GLY A 1 590 ? 3.274 -28.306 33.043 1.00 60.00 590 GLY A N 1
ATOM 4556 C CA . GLY A 1 590 ? 4.620 -28.590 33.561 1.00 60.00 590 GLY A CA 1
ATOM 4557 C C . GLY A 1 590 ? 5.747 -27.752 32.944 1.00 60.00 590 GLY A C 1
ATOM 4558 O O . GLY A 1 590 ? 6.904 -27.944 33.323 1.00 60.00 590 GLY A O 1
ATOM 4559 N N . ALA A 1 591 ? 5.434 -26.815 32.042 1.00 64.31 591 ALA A N 1
ATOM 4560 C CA . ALA A 1 591 ? 6.385 -25.803 31.600 1.00 64.31 591 ALA A CA 1
ATOM 4561 C C . ALA A 1 591 ? 6.929 -25.020 32.806 1.00 64.31 591 ALA A C 1
ATOM 4563 O O . ALA A 1 591 ? 6.193 -24.629 33.714 1.00 64.31 591 ALA A O 1
ATOM 4564 N N . SER A 1 592 ? 8.245 -24.827 32.832 1.00 66.31 592 SER A N 1
ATOM 4565 C CA . SER A 1 592 ? 8.926 -24.077 33.882 1.00 66.31 592 SER A CA 1
ATOM 4566 C C . SER A 1 592 ? 10.026 -23.232 33.269 1.00 66.31 592 SER A C 1
ATOM 4568 O O . SER A 1 592 ? 10.706 -23.656 32.335 1.00 66.31 592 SER A O 1
ATOM 4570 N N . LEU A 1 593 ? 10.174 -22.030 33.807 1.00 67.50 593 LEU A N 1
ATOM 4571 C CA . LEU A 1 593 ? 11.249 -21.115 33.481 1.00 67.50 593 LEU A CA 1
ATOM 4572 C C . LEU A 1 593 ? 12.371 -21.314 34.498 1.00 67.50 593 LEU A C 1
ATOM 4574 O O . LEU A 1 593 ? 12.173 -21.198 35.707 1.00 67.50 593 LEU A O 1
ATOM 4578 N N . THR A 1 594 ? 13.549 -21.651 33.999 1.00 75.75 594 THR A N 1
ATOM 4579 C CA . THR A 1 594 ? 14.756 -21.907 34.782 1.00 75.75 594 THR A CA 1
ATOM 4580 C C . THR A 1 594 ? 15.852 -20.952 34.344 1.00 75.75 594 THR A C 1
ATOM 4582 O O . THR A 1 594 ? 15.847 -20.464 33.218 1.00 75.75 594 THR A O 1
ATOM 4585 N N . GLY A 1 595 ? 16.802 -20.657 35.224 1.00 71.56 595 GLY A N 1
ATOM 4586 C CA . GLY A 1 595 ? 17.906 -19.785 34.861 1.00 71.56 595 GLY A CA 1
ATOM 4587 C C . GLY A 1 595 ? 18.997 -19.697 35.914 1.00 71.56 595 GLY A C 1
ATOM 4588 O O . GLY A 1 595 ? 18.845 -20.175 37.039 1.00 71.56 595 GLY A O 1
ATOM 4589 N N . SER A 1 596 ? 20.108 -19.081 35.531 1.00 70.38 596 SER A N 1
ATOM 4590 C CA . SER A 1 596 ? 21.249 -18.776 36.393 1.00 70.38 596 SER A CA 1
ATOM 4591 C C . SER A 1 596 ? 21.677 -17.333 36.181 1.00 70.38 596 SER A C 1
ATOM 4593 O O . SER A 1 596 ? 21.686 -16.870 35.044 1.00 70.38 596 SER A O 1
ATOM 4595 N N . ALA A 1 597 ? 22.080 -16.644 37.244 1.00 67.81 597 ALA A N 1
ATOM 4596 C CA . ALA A 1 597 ? 22.563 -15.270 37.165 1.00 67.81 597 ALA A CA 1
ATOM 4597 C C . ALA A 1 597 ? 23.959 -15.125 37.784 1.00 67.81 597 ALA A C 1
ATOM 4599 O O . ALA A 1 597 ? 24.315 -15.832 38.729 1.00 67.81 597 ALA A O 1
ATOM 4600 N N . THR A 1 598 ? 24.731 -14.191 37.239 1.00 71.81 598 THR A N 1
ATOM 4601 C CA . THR A 1 598 ? 25.941 -13.604 37.825 1.00 71.81 598 THR A CA 1
ATOM 4602 C C . THR A 1 598 ? 25.667 -12.137 38.162 1.00 71.81 598 THR A C 1
ATOM 4604 O O . THR A 1 598 ? 24.566 -11.639 37.932 1.00 71.81 598 THR A O 1
ATOM 4607 N N . ASP A 1 599 ? 26.677 -11.418 38.652 1.00 54.88 599 ASP A N 1
ATOM 4608 C CA . ASP A 1 599 ? 26.568 -9.985 38.952 1.00 54.88 599 ASP A CA 1
ATOM 4609 C C . ASP A 1 599 ? 26.256 -9.114 37.714 1.00 54.88 599 ASP A C 1
ATOM 4611 O O . ASP A 1 599 ? 25.852 -7.964 37.869 1.00 54.88 599 ASP A O 1
ATOM 4615 N N . THR A 1 600 ? 26.451 -9.626 36.489 1.00 57.66 600 THR A N 1
ATOM 4616 C CA . THR A 1 600 ? 26.292 -8.847 35.243 1.00 57.66 600 THR A CA 1
ATOM 4617 C C . THR A 1 600 ? 25.521 -9.550 34.127 1.00 57.66 600 THR A C 1
ATOM 4619 O O . THR A 1 600 ? 25.258 -8.926 33.103 1.00 57.66 600 THR A O 1
ATOM 4622 N N . THR A 1 601 ? 25.171 -10.830 34.271 1.00 59.41 601 THR A N 1
ATOM 4623 C CA . THR A 1 601 ? 24.505 -11.602 33.206 1.00 59.41 601 THR A CA 1
ATOM 4624 C C . THR A 1 601 ? 23.494 -12.584 33.781 1.00 59.41 601 THR A C 1
ATOM 4626 O O . THR A 1 601 ? 23.740 -13.161 34.838 1.00 59.41 601 THR A O 1
ATOM 4629 N N . ALA A 1 602 ? 22.405 -12.835 33.057 1.00 65.06 602 ALA A N 1
ATOM 4630 C CA . ALA A 1 602 ? 21.457 -13.904 33.350 1.00 65.06 602 ALA A CA 1
ATOM 4631 C C . ALA A 1 602 ? 21.312 -14.828 32.134 1.00 65.06 602 ALA A C 1
ATOM 4633 O O . ALA A 1 602 ? 21.314 -14.376 30.994 1.00 65.06 602 ALA A O 1
ATOM 4634 N N . SER A 1 603 ? 21.189 -16.129 32.381 1.00 72.19 603 SER A N 1
ATOM 4635 C CA . SER A 1 603 ? 20.860 -17.143 31.378 1.00 72.19 603 SER A CA 1
ATOM 4636 C C . SER A 1 603 ? 19.533 -17.780 31.753 1.00 72.19 603 SER A C 1
ATOM 4638 O O . SER A 1 603 ? 19.362 -18.185 32.902 1.00 72.19 603 SER A O 1
ATOM 4640 N N . LEU A 1 604 ? 18.613 -17.867 30.798 1.00 72.19 604 LEU A N 1
ATOM 4641 C CA . LEU A 1 604 ? 17.242 -18.335 30.992 1.00 72.19 604 LEU A CA 1
ATOM 4642 C C . LEU A 1 604 ? 16.941 -19.508 30.045 1.00 72.19 604 LEU A C 1
ATOM 4644 O O . LEU A 1 604 ? 17.516 -19.597 28.964 1.00 72.19 604 LEU A O 1
ATOM 4648 N N . SER A 1 605 ? 16.059 -20.411 30.464 1.00 72.19 605 SER A N 1
ATOM 4649 C CA . SER A 1 605 ? 15.615 -21.585 29.707 1.00 72.19 605 SER A CA 1
ATOM 4650 C C . SER A 1 605 ? 14.178 -21.948 30.083 1.00 72.19 605 SER A C 1
ATOM 4652 O O . SER A 1 605 ? 13.855 -22.028 31.271 1.00 72.19 605 SER A O 1
ATOM 4654 N N . TRP A 1 606 ? 13.322 -22.178 29.090 1.00 78.06 606 TRP A N 1
ATOM 4655 C CA . TRP A 1 606 ? 11.912 -22.546 29.249 1.00 78.06 606 TRP A CA 1
ATOM 4656 C C . TRP A 1 606 ? 11.490 -23.577 28.192 1.00 78.06 606 TRP A C 1
ATOM 4658 O O . TRP A 1 606 ? 12.196 -23.798 27.211 1.00 78.06 606 TRP A O 1
ATOM 4668 N N . GLY A 1 607 ? 10.360 -24.256 28.418 1.00 73.44 607 GLY A N 1
ATOM 4669 C CA . GLY A 1 607 ? 9.754 -25.143 27.411 1.00 73.44 607 GLY A CA 1
ATOM 4670 C C . GLY A 1 607 ? 8.961 -24.353 26.366 1.00 73.44 607 GLY A C 1
ATOM 4671 O O . GLY A 1 607 ? 8.530 -23.255 26.667 1.00 73.44 607 GLY A O 1
ATOM 4672 N N . ALA A 1 608 ? 8.736 -24.881 25.163 1.00 68.19 608 ALA A N 1
ATOM 4673 C CA . ALA A 1 608 ? 7.954 -24.167 24.148 1.00 68.19 608 ALA A CA 1
ATOM 4674 C C . ALA A 1 608 ? 6.479 -23.991 24.571 1.00 68.19 608 ALA A C 1
ATOM 4676 O O . ALA A 1 608 ? 5.872 -24.931 25.091 1.00 68.19 608 ALA A O 1
ATOM 4677 N N . ALA A 1 609 ? 5.913 -22.803 24.355 1.00 65.25 609 ALA A N 1
ATOM 4678 C CA . ALA A 1 609 ? 4.473 -22.570 24.397 1.00 65.25 609 ALA A CA 1
ATOM 4679 C C . ALA A 1 609 ? 3.807 -23.112 23.117 1.00 65.25 609 ALA A C 1
ATOM 4681 O O . ALA A 1 609 ? 4.468 -23.334 22.106 1.00 65.25 609 ALA A O 1
ATOM 4682 N N . THR A 1 610 ? 2.500 -23.348 23.174 1.00 58.66 610 THR A N 1
ATOM 4683 C CA . THR A 1 610 ? 1.689 -23.862 22.066 1.00 58.66 610 THR A CA 1
ATOM 4684 C C . THR A 1 610 ? 0.516 -22.940 21.798 1.00 58.66 610 THR A C 1
ATOM 4686 O O . THR A 1 610 ? -0.166 -22.519 22.732 1.00 58.66 610 THR A O 1
ATOM 4689 N N . ASP A 1 611 ? 0.254 -22.690 20.527 1.00 58.12 611 ASP A N 1
ATOM 4690 C CA . ASP A 1 611 ? -0.810 -21.819 20.047 1.00 58.12 611 ASP A CA 1
ATOM 4691 C C . ASP A 1 611 ? -1.576 -22.517 18.910 1.00 58.12 611 ASP A C 1
ATOM 4693 O O . ASP A 1 611 ? -1.090 -23.505 18.353 1.00 58.12 611 ASP A O 1
ATOM 4697 N N . ASN A 1 612 ? -2.793 -22.069 18.610 1.00 48.19 612 ASN A N 1
ATOM 4698 C CA . ASN A 1 612 ? -3.593 -22.594 17.501 1.00 48.19 612 ASN A CA 1
ATOM 4699 C C . ASN A 1 612 ? -3.052 -22.185 16.129 1.00 48.19 612 ASN A C 1
ATOM 4701 O O . ASN A 1 612 ? -3.393 -22.871 15.166 1.00 48.19 612 ASN A O 1
ATOM 4705 N N . ASN A 1 613 ? -2.219 -21.143 16.045 1.00 43.72 613 ASN A N 1
ATOM 4706 C CA . ASN A 1 613 ? -1.661 -20.673 14.784 1.00 43.72 613 ASN A CA 1
ATOM 4707 C C . ASN A 1 613 ? -0.129 -20.486 14.750 1.00 43.72 613 ASN A C 1
ATOM 4709 O O . ASN A 1 613 ? 0.406 -20.504 13.647 1.00 43.72 613 ASN A O 1
ATOM 4713 N N . ASP A 1 614 ? 0.555 -20.318 15.894 1.00 42.50 614 ASP A N 1
ATOM 4714 C CA . ASP A 1 614 ? 1.996 -20.574 16.172 1.00 42.50 614 ASP A CA 1
ATOM 4715 C C . ASP A 1 614 ? 2.541 -19.598 17.239 1.00 42.50 614 ASP A C 1
ATOM 4717 O O . ASP A 1 614 ? 2.051 -18.483 17.417 1.00 42.50 614 ASP A O 1
ATOM 4721 N N . VAL A 1 615 ? 3.623 -19.982 17.932 1.00 45.84 615 VAL A N 1
ATOM 4722 C CA . VAL A 1 615 ? 4.354 -19.098 18.860 1.00 45.84 615 VAL A CA 1
ATOM 4723 C C . VAL A 1 615 ? 5.626 -18.591 18.195 1.00 45.84 615 VAL A C 1
ATOM 4725 O O . VAL A 1 615 ? 6.586 -19.342 18.065 1.00 45.84 615 VAL A O 1
ATOM 4728 N N . VAL A 1 616 ? 5.667 -17.310 17.820 1.00 41.62 616 VAL A N 1
ATOM 4729 C CA . VAL A 1 616 ? 6.795 -16.743 17.047 1.00 41.62 616 VAL A CA 1
ATOM 4730 C C . VAL A 1 616 ? 7.774 -15.904 17.867 1.00 41.62 616 VAL A C 1
ATOM 4732 O O . VAL A 1 616 ? 8.890 -15.639 17.417 1.00 41.62 616 VAL A O 1
ATOM 4735 N N . LEU A 1 617 ? 7.395 -15.495 19.082 1.00 41.88 617 LEU A N 1
ATOM 4736 C CA . LEU A 1 617 ? 8.220 -14.628 19.923 1.00 41.88 617 LEU A CA 1
ATOM 4737 C C . LEU A 1 617 ? 7.919 -14.814 21.416 1.00 41.88 617 LEU A C 1
ATOM 4739 O O . LEU A 1 617 ? 6.758 -14.875 21.811 1.00 41.88 617 LEU A O 1
ATOM 4743 N N . TYR A 1 618 ? 8.954 -14.791 22.255 1.00 52.53 618 TYR A N 1
ATOM 4744 C CA . TYR A 1 618 ? 8.869 -14.617 23.705 1.00 52.53 618 TYR A CA 1
ATOM 4745 C C . TYR A 1 618 ? 9.383 -13.230 24.103 1.00 52.53 618 TYR A C 1
ATOM 4747 O O . TYR A 1 618 ? 10.487 -12.830 23.726 1.00 52.53 618 TYR A O 1
ATOM 4755 N N . ARG A 1 619 ? 8.610 -12.504 24.913 1.00 53.97 619 ARG A N 1
ATOM 4756 C CA . ARG A 1 619 ? 9.018 -11.252 25.564 1.00 53.97 619 ARG A CA 1
ATOM 4757 C C . ARG A 1 619 ? 9.471 -11.554 26.989 1.00 53.97 619 ARG A C 1
ATOM 4759 O O . ARG A 1 619 ? 8.702 -12.092 27.787 1.00 53.97 619 ARG A O 1
ATOM 4766 N N . ILE A 1 620 ? 10.714 -11.207 27.311 1.00 62.75 620 ILE A N 1
ATOM 4767 C CA . ILE A 1 620 ? 11.308 -11.412 28.635 1.00 62.75 620 ILE A CA 1
ATOM 4768 C C . ILE A 1 620 ? 11.204 -10.100 29.405 1.00 62.75 620 ILE A C 1
ATOM 4770 O O . ILE A 1 620 ? 11.761 -9.095 28.965 1.00 62.75 620 ILE A O 1
ATOM 4774 N N . HIS A 1 621 ? 10.522 -10.112 30.553 1.00 54.22 621 HIS A N 1
ATOM 4775 C CA . HIS A 1 621 ? 10.375 -8.924 31.391 1.00 54.22 621 HIS A CA 1
ATOM 4776 C C . HIS A 1 621 ? 11.260 -8.969 32.643 1.00 54.22 621 HIS A C 1
ATOM 4778 O O . HIS A 1 621 ? 11.396 -10.009 33.294 1.00 54.22 621 HIS A O 1
ATOM 4784 N N . HIS A 1 622 ? 11.794 -7.814 33.037 1.00 53.06 622 HIS A N 1
ATOM 4785 C CA . HIS A 1 622 ? 12.430 -7.580 34.330 1.00 53.06 622 HIS A CA 1
ATOM 4786 C C . HIS A 1 622 ? 11.762 -6.373 34.994 1.00 53.06 622 HIS A C 1
ATOM 4788 O O . HIS A 1 622 ? 11.800 -5.272 34.465 1.00 53.06 622 HIS A O 1
ATOM 4794 N N . ASN A 1 623 ? 11.137 -6.589 36.156 1.00 49.25 623 ASN A N 1
ATOM 4795 C CA . ASN A 1 623 ? 10.376 -5.569 36.896 1.00 49.25 623 ASN A CA 1
ATOM 4796 C C . ASN A 1 623 ? 9.231 -4.906 36.107 1.00 49.25 623 ASN A C 1
ATOM 4798 O O . ASN A 1 623 ? 8.876 -3.769 36.387 1.00 49.25 623 ASN A O 1
ATOM 4802 N N . GLY A 1 624 ? 8.630 -5.636 35.165 1.00 42.28 624 GLY A N 1
ATOM 4803 C CA . GLY A 1 624 ? 7.540 -5.138 34.318 1.00 42.28 624 GLY A CA 1
ATOM 4804 C C . GLY A 1 624 ? 8.011 -4.675 32.941 1.00 42.28 624 GLY A C 1
ATOM 4805 O O . GLY A 1 624 ? 7.268 -4.830 31.976 1.00 42.28 624 GLY A O 1
ATOM 4806 N N . ASP A 1 625 ? 9.274 -4.270 32.811 1.00 42.56 625 ASP A N 1
ATOM 4807 C CA . ASP A 1 625 ? 9.841 -3.790 31.550 1.00 42.56 625 ASP A CA 1
ATOM 4808 C C . ASP A 1 625 ? 10.333 -4.947 30.680 1.00 42.56 625 ASP A C 1
ATOM 4810 O O . ASP A 1 625 ? 10.983 -5.869 31.177 1.00 42.56 625 ASP A O 1
ATOM 4814 N N . VAL A 1 626 ? 10.069 -4.897 29.372 1.00 45.19 626 VAL A N 1
ATOM 4815 C CA . VAL A 1 626 ? 10.651 -5.844 28.408 1.00 45.19 626 VAL A CA 1
ATOM 4816 C C . VAL A 1 626 ? 12.149 -5.574 28.304 1.00 45.19 626 VAL A C 1
ATOM 4818 O O . VAL A 1 626 ? 12.558 -4.495 27.888 1.00 45.19 626 VAL A O 1
ATOM 4821 N N . VAL A 1 627 ? 12.969 -6.564 28.646 1.00 51.03 627 VAL A N 1
ATOM 4822 C CA . VAL A 1 627 ? 14.435 -6.454 28.600 1.00 51.03 627 VAL A CA 1
ATOM 4823 C C . VAL A 1 627 ? 15.075 -7.223 27.454 1.00 51.03 627 VAL A C 1
ATOM 4825 O O . VAL A 1 627 ? 16.202 -6.911 27.099 1.00 51.03 627 VAL A O 1
ATOM 4828 N N . GLU A 1 628 ? 14.383 -8.211 26.883 1.00 49.28 628 GLU A N 1
ATOM 4829 C CA . GLU A 1 628 ? 14.889 -9.019 25.768 1.00 49.28 628 GLU A CA 1
ATOM 4830 C C . GLU A 1 628 ? 13.716 -9.660 25.003 1.00 49.28 628 GLU A C 1
ATOM 4832 O O . GLU A 1 628 ? 12.638 -9.899 25.562 1.00 49.28 628 GLU A O 1
ATOM 4837 N N . ARG A 1 629 ? 13.927 -9.957 23.718 1.00 53.28 629 ARG A N 1
ATOM 4838 C CA . ARG A 1 629 ? 12.980 -10.664 22.848 1.00 53.28 629 ARG A CA 1
ATOM 4839 C C . ARG A 1 629 ? 13.669 -11.898 22.265 1.00 53.28 629 ARG A C 1
ATOM 4841 O O . ARG A 1 629 ? 14.700 -11.767 21.618 1.00 53.28 629 ARG A O 1
ATOM 4848 N N . ALA A 1 630 ? 13.106 -13.082 22.490 1.00 45.31 630 ALA A N 1
ATOM 4849 C CA . ALA A 1 630 ? 13.638 -14.340 21.967 1.00 45.31 630 ALA A CA 1
ATOM 4850 C C . ALA A 1 630 ? 12.685 -14.929 20.913 1.00 45.31 630 ALA A C 1
ATOM 4852 O O . ALA A 1 630 ? 11.471 -14.816 21.086 1.00 45.31 630 ALA A O 1
ATOM 4853 N N . PRO A 1 631 ? 13.189 -15.559 19.840 1.00 40.00 631 PRO A N 1
ATOM 4854 C CA . PRO A 1 631 ? 12.340 -16.205 18.840 1.00 40.00 631 PRO A CA 1
ATOM 4855 C C . PRO A 1 631 ? 11.529 -17.368 19.438 1.00 40.00 631 PRO A C 1
ATOM 4857 O O . PRO A 1 631 ? 11.927 -17.965 20.443 1.00 40.00 631 PRO A O 1
ATOM 4860 N N . GLY A 1 632 ? 10.390 -17.672 18.813 1.00 46.03 632 GLY A N 1
ATOM 4861 C CA . GLY A 1 632 ? 9.584 -18.872 19.060 1.00 46.03 632 GLY A CA 1
ATOM 4862 C C . GLY A 1 632 ? 10.412 -20.163 19.010 1.00 46.03 632 GLY A C 1
ATOM 4863 O O . GLY A 1 632 ? 11.395 -20.226 18.272 1.00 46.03 632 GLY A O 1
ATOM 4864 N N . LEU A 1 633 ? 10.053 -21.162 19.828 1.00 48.78 633 LEU A N 1
ATOM 4865 C CA . LEU A 1 633 ? 10.802 -22.422 19.998 1.00 48.78 633 LEU A CA 1
ATOM 4866 C C . LEU A 1 633 ? 10.176 -23.577 19.227 1.00 48.78 633 LEU A C 1
ATOM 4868 O O . LEU A 1 633 ? 8.937 -23.707 19.332 1.00 48.78 633 LEU A O 1
#

Radius of gyration: 28.13 Å; chains: 1; bounding box: 71×59×83 Å

pLDDT: mean 73.41, std 22.7, range [20.41, 98.81]